Protein 6CNG (pdb70)

CATH classification: 3.40.50.10440 (+2 more: 2.20.28.50, 3.30.1180.10)

Secondary structure (DSSP, 8-state):
--EEEEEETTS--SS-SSPPTTEEEEEE--EEEETTEEEE-STT--HHHHHHHHHH-SSPPEEEPPPHHHHHHHHTT-SEEEEEES-TTT-THHHHHHHHHHHHHHH-SS-EEEEEE-S--THHHHHHHHHHHHHHHTT--HHHHHHHHHHHHHTEEEEEEES--HHHHHTTSS-HHHHHHSSSSSEEEEEEE-TTSSEEEEEEEESHHHHHHHHHHHHHHHTEEEEEEEEEESS-HHHHHHHHHHHHHHSTT-EEEEEE--HHHHHHH-TT-EEEEEEE-/--EEEEEETTS--SS-SSPPTTEEEEEE--EEEETTEEEE-STT--HHHHHHHHHH-SSPPEEEPPPHHHHHHHHTT-SEEEEEES-TTT-SHHHHHHHHHHHHHHHSTT-EEEEEE-SS-THHHHHHHHHHHHHHHTT--HHHHHHHHHHHHTTEEEEEEES--HHHHHTTSS-HHHHHHSSSTTEEEEEEE-TTSSEEEEEEEETTHHHHHHHHHHHHHTTEEEEEEEEEESS-HHHHHHHHHHHHHHSTT-EEEEEE--HHHHHHH-TT-EEEEEEE-

Foldseek 3Di:
DAEEEEEEQLEQDLAQPPFAPRYDYYYQWKWKDQPPDIATQHPPGPLVVVQVSQVVGPDAMEIAEDALVSVLVRPPPGAQYEYEYAACVQHVNLVSVVVNVVVVCVVPVSHHYHYHDLLHGYFQSSVLSNVLRVVVNVPDDSVRSVVVSVVQSVFKWKKKKALAQVNCPVHVQDDPVVRVVANPDQWIFIFIRDPNSGTDGDDIARHLVSVLVVVLVVCVVVAAAQEEKEKAAAQQVVSVVVSVVVCCVVRVNHHYHYGYRTSVCCSRRDHNMIMMMGGHD/DAEEEEEELLEQDLADPDFAPNYGYYYQWKWKAQPPDIATQHPPGPLVVVQVSCVVGPDFIEIAEDALVSVLVVCPPGQQYEYEYAAVVQHCNQVRVVVNVVVNCVVVVRRHYDYHRLLEGYWQVNVLSVVLRVCVNVVDDSVVSVVVSVVQSVFKWKKKKALAAVNCPVHVQDDVVVVVQASPPQWIFIFISDPNSHTGGDDTAHHLVSRLVVVLVVCVVVQAQQEEKEKAWAQQVVSVVVSVVVSCVVRVNHHYHYGYRTSVCCSRRDHNMIMMMGGRD

Sequence (562 aa):
MTWKIIADSGCDYRQLPTTPAINTTFVSVPLTIQVADQVFVDDASLDIDQMMETMYATAEASKSACPSPDDYLRAFEGAKNIFLVTITGTLSGSHNSSAQLAKNIYLEDHPDTKIHVIDSLSAGGEVDLLVEKLNDLIDQGLSFEEVVEAITAYQEKTKLLFVLAKVDNLVKNGRLSKLIGTVVGLLNIRMVGKASETGTLELLQKARGSKKSVQAAYDELVKAGYAGGRIVMAQRNNEKCCQQLSERIRETFPQADIKILPTSGLCSFYAEEGGLLMGYEIDMTWKIIADSGCDYRQLPTPAINTTFVSVPLTIQVADQVFVDDASLDIDQMMETMYATAEASKSACPSPDDYLRAFEGAKNIFLVTITGTLSGSHNSSAQLAKNIYLEDHPDTKIHVIDSLSAGGEVDLLVEKLNDLIDQGLSFEEVVEAITAYQEKTKLLFVLAKVDNLVKNGRLSKLIGTVVGLLNIRMVGKASETGTLELLQKARGSKKSVQAAYDELVKAGYAGGRIVMAQRNNEKCCQQLSERIRETFPQADIKILPTSGLCSFYAEEGGLLMGYEID

B-factor: mean 22.56, std 10.03, range [9.83, 79.53]

Structure (mmCIF, N/CA/C/O backbone):
data_6CNG
#
_entry.id   6CNG
#
_cell.length_a   52.775
_cell.length_b   103.414
_cell.length_c   67.469
_cell.angle_alpha   90.00
_cell.angle_beta   112.99
_cell.angle_gamma   90.00
#
_symmetry.space_group_name_H-M   'P 1 21 1'
#
loop_
_entity.id
_entity.type
_entity.pdbx_description
1 polymer 'Fatty Acid Kinase (Fak) B3 protein'
2 non-polymer 'LINOLEIC ACID'
3 non-polymer 'SODIUM ION'
4 non-polymer GLYCEROL
5 non-polymer 'ACETATE ION'
6 water water
#
loop_
_atom_site.group_PDB
_atom_site.id
_atom_site.type_symbol
_atom_site.label_atom_id
_atom_site.label_alt_id
_atom_site.label_comp_id
_atom_site.label_asym_id
_atom_site.label_entity_id
_atom_site.label_seq_id
_atom_site.pdbx_PDB_ins_code
_atom_site.Cartn_x
_atom_site.Cartn_y
_atom_site.Cartn_z
_atom_site.occupancy
_atom_site.B_iso_or_equiv
_atom_site.auth_seq_id
_atom_site.auth_comp_id
_atom_site.auth_asym_id
_atom_site.auth_atom_id
_atom_site.pdbx_PDB_model_num
ATOM 1 N N . MET A 1 21 ? 9.418 25.518 3.754 1.00 32.60 1 MET A N 1
ATOM 2 C CA . MET A 1 21 ? 10.207 24.453 4.450 1.00 29.61 1 MET A CA 1
ATOM 3 C C . MET A 1 21 ? 9.307 23.540 5.269 1.00 26.60 1 MET A C 1
ATOM 4 O O . MET A 1 21 ? 9.151 23.734 6.466 1.00 28.03 1 MET A O 1
ATOM 18 N N . THR A 1 22 ? 8.761 22.514 4.624 1.00 25.93 2 THR A N 1
ATOM 19 C CA . THR A 1 22 ? 7.733 21.675 5.213 1.00 17.63 2 THR A CA 1
ATOM 20 C C . THR A 1 22 ? 8.259 20.266 5.433 1.00 18.54 2 THR A C 1
ATOM 21 O O . THR A 1 22 ? 9.170 19.802 4.743 1.00 20.66 2 THR A O 1
ATOM 31 N N . TRP A 1 23 ? 7.695 19.627 6.447 1.00 16.96 3 TRP A N 1
ATOM 32 C CA . TRP A 1 23 ? 8.074 18.292 6.883 1.00 14.48 3 TRP A CA 1
ATOM 33 C C . TRP A 1 23 ? 6.833 17.431 7.092 1.00 13.87 3 TRP A C 1
ATOM 34 O O . TRP A 1 23 ? 5.812 17.896 7.602 1.00 12.90 3 TRP A O 1
ATOM 55 N N . LYS A 1 24 ? 6.930 16.171 6.693 1.00 13.67 4 LYS A N 1
ATOM 56 C CA . LYS A 1 24 ? 5.919 15.182 7.018 1.00 17.05 4 LYS A CA 1
ATOM 57 C C . LYS A 1 24 ? 6.586 13.968 7.656 1.00 15.51 4 LYS A C 1
ATOM 58 O O . LYS A 1 24 ? 7.623 13.492 7.185 1.00 12.76 4 LYS A O 1
ATOM 77 N N . ILE A 1 25 ? 5.996 13.494 8.743 1.00 13.53 5 ILE A N 1
ATOM 78 C CA . ILE A 1 25 ? 6.311 12.194 9.316 1.00 14.15 5 ILE A CA 1
ATOM 79 C C . ILE A 1 25 ? 5.141 11.280 8.993 1.00 14.82 5 ILE A C 1
ATOM 80 O O . ILE A 1 25 ? 4.009 11.536 9.419 1.00 12.58 5 ILE A O 1
ATOM 96 N N . ILE A 1 26 ? 5.421 10.227 8.236 1.00 14.73 6 ILE A N 1
ATOM 97 C CA . ILE A 1 26 ? 4.420 9.263 7.793 1.00 14.00 6 ILE A CA 1
ATOM 98 C C . ILE A 1 26 ? 4.717 7.935 8.465 1.00 11.56 6 ILE A C 1
ATOM 99 O O . ILE A 1 26 ? 5.873 7.552 8.611 1.00 14.50 6 ILE A O 1
ATOM 115 N N . ALA A 1 27 ? 3.677 7.258 8.910 1.00 13.54 7 ALA A N 1
ATOM 116 C CA . ALA A 1 27 ? 3.837 5.935 9.484 1.00 16.36 7 ALA A CA 1
ATOM 117 C C . ALA A 1 27 ? 2.646 5.088 9.080 1.00 13.62 7 ALA A C 1
ATOM 118 O O . ALA A 1 27 ? 1.569 5.608 8.834 1.00 17.12 7 ALA A O 1
ATOM 125 N N . ASP A 1 28 ? 2.842 3.785 8.999 1.00 14.46 8 ASP A N 1
ATOM 126 C CA . ASP A 1 28 ? 1.688 2.914 8.815 1.00 11.62 8 ASP A CA 1
ATOM 127 C C . ASP A 1 28 ? 1.010 2.628 10.168 1.00 12.68 8 ASP A C 1
ATOM 128 O O . ASP A 1 28 ? 1.494 3.022 11.230 1.00 16.18 8 ASP A O 1
ATOM 137 N N . SER A 1 29 ? -0.128 1.929 10.133 1.00 13.18 9 SER A N 1
ATOM 138 C CA . SER A 1 29 ? -0.919 1.721 11.349 1.00 16.94 9 SER A CA 1
ATOM 139 C C . SER A 1 29 ? -0.349 0.630 12.304 1.00 17.81 9 SER A C 1
ATOM 140 O O . SER A 1 29 ? -1.021 0.252 13.281 1.00 21.73 9 SER A O 1
ATOM 147 N N . GLY A 1 30 ? 0.886 0.175 12.077 1.00 16.15 10 GLY A N 1
ATOM 148 C CA . GLY A 1 30 ? 1.684 -0.442 13.113 1.00 18.61 10 GLY A CA 1
ATOM 149 C C . GLY A 1 30 ? 2.196 0.533 14.149 1.00 15.37 10 GLY A C 1
ATOM 150 O O . GLY A 1 30 ? 2.714 0.097 15.181 1.00 18.14 10 GLY A O 1
ATOM 154 N N . CYS A 1 31 ? 2.100 1.837 13.863 1.00 15.96 11 CYS A N 1
ATOM 155 C CA . CYS A 1 31 ? 2.264 2.921 14.826 1.00 15.82 11 CYS A CA 1
ATOM 156 C C . CYS A 1 31 ? 0.921 3.200 15.484 1.00 16.02 11 CYS A C 1
ATOM 157 O O . CYS A 1 31 ? -0.114 3.245 14.823 1.00 15.93 11 CYS A O 1
ATOM 164 N N . ASP A 1 32 ? 0.946 3.401 16.785 1.00 17.32 12 ASP A N 1
ATOM 165 C CA . ASP A 1 32 ? -0.288 3.545 17.528 1.00 15.05 12 ASP A CA 1
ATOM 166 C C . ASP A 1 32 ? -0.820 4.964 17.571 1.00 16.11 12 ASP A C 1
ATOM 167 O O . ASP A 1 32 ? -1.964 5.143 17.983 1.00 18.36 12 ASP A O 1
ATOM 176 N N . TYR A 1 33 ? -0.033 5.959 17.162 1.00 13.85 13 TYR A N 1
ATOM 177 C CA . TYR A 1 33 ? -0.484 7.343 17.136 1.00 14.25 13 TYR A CA 1
ATOM 178 C C . TYR A 1 33 ? -1.497 7.558 16.016 1.00 11.93 13 TYR A C 1
ATOM 179 O O . TYR A 1 33 ? -1.267 7.164 14.872 1.00 14.07 13 TYR A O 1
ATOM 196 N N . ARG A 1 34 ? -2.609 8.220 16.342 1.00 18.05 14 ARG A N 1
ATOM 197 C CA . ARG A 1 34 ? -3.431 8.854 15.316 1.00 19.76 14 ARG A CA 1
ATOM 198 C C . ARG A 1 34 ? -3.096 10.333 15.176 1.00 20.65 14 ARG A C 1
ATOM 199 O O . ARG A 1 34 ? -3.177 10.889 14.076 1.00 19.74 14 ARG A O 1
ATOM 220 N N . GLN A 1 35 ? -2.684 10.947 16.280 1.00 20.09 15 GLN A N 1
ATOM 221 C CA . GLN A 1 35 ? -2.180 12.302 16.315 1.00 16.88 15 GLN A CA 1
ATOM 222 C C . GLN A 1 35 ? -0.835 12.253 17.009 1.00 16.55 15 GLN A C 1
ATOM 223 O O . GLN A 1 35 ? -0.693 11.579 18.023 1.00 20.22 15 GLN A O 1
ATOM 237 N N . LEU A 1 36 ? 0.124 13.007 16.493 1.00 20.57 16 LEU A N 1
ATOM 238 C CA . LEU A 1 36 ? 1.456 13.060 17.076 1.00 20.29 16 LEU A CA 1
ATOM 239 C C . LEU A 1 36 ? 1.460 14.116 18.150 1.00 13.03 16 LEU A C 1
ATOM 240 O O . LEU A 1 36 ? 1.140 15.262 17.858 1.00 18.83 16 LEU A O 1
ATOM 256 N N . PRO A 1 37 ? 1.753 13.784 19.400 1.00 15.83 17 PRO A N 1
ATOM 257 C CA . PRO A 1 37 ? 1.794 14.823 20.417 1.00 19.45 17 PRO A CA 1
ATOM 258 C C . PRO A 1 37 ? 2.706 15.966 20.005 1.00 17.18 17 PRO A C 1
ATOM 259 O O . PRO A 1 37 ? 3.864 15.761 19.606 1.00 15.55 17 PRO A O 1
ATOM 270 N N A THR A 1 38 ? 2.146 17.186 20.075 0.49 16.88 18 THR A N 1
ATOM 271 N N B THR A 1 38 ? 2.146 17.183 20.067 0.51 16.85 18 THR A N 1
ATOM 272 C CA A THR A 1 38 ? 2.811 18.466 19.865 0.49 16.09 18 THR A CA 1
ATOM 273 C CA B THR A 1 38 ? 2.814 18.461 19.864 0.51 16.08 18 THR A CA 1
ATOM 274 C C A THR A 1 38 ? 3.718 18.451 18.642 0.49 14.08 18 THR A C 1
ATOM 275 C C B THR A 1 38 ? 3.719 18.455 18.640 0.51 14.07 18 THR A C 1
ATOM 276 O O A THR A 1 38 ? 4.947 18.454 18.781 0.49 17.22 18 THR A O 1
ATOM 277 O O B THR A 1 38 ? 4.948 18.474 18.777 0.51 17.15 18 THR A O 1
ATOM 296 N N . PRO A 1 39 ? 3.158 18.457 17.434 1.00 12.17 19 PRO A N 1
ATOM 297 C CA . PRO A 1 39 ? 4.000 18.411 16.242 1.00 12.14 19 PRO A CA 1
ATOM 298 C C . PRO A 1 39 ? 4.880 19.639 16.142 1.00 12.42 19 PRO A C 1
ATOM 299 O O . PRO A 1 39 ? 4.481 20.749 16.482 1.00 14.39 19 PRO A O 1
ATOM 310 N N . ALA A 1 40 ? 6.098 19.428 15.664 1.00 16.77 20 ALA A N 1
ATOM 311 C CA . ALA A 1 40 ? 7.009 20.531 15.428 1.00 16.57 20 ALA A CA 1
ATOM 312 C C . ALA A 1 40 ? 6.425 21.471 14.366 1.00 12.88 20 ALA A C 1
ATOM 313 O O . ALA A 1 40 ? 5.447 21.170 13.684 1.00 12.79 20 ALA A O 1
ATOM 320 N N . ILE A 1 41 ? 7.030 22.653 14.268 1.00 15.31 21 ILE A N 1
ATOM 321 C CA . ILE A 1 41 ? 6.533 23.657 13.355 1.00 13.79 21 ILE A CA 1
ATOM 322 C C . ILE A 1 41 ? 6.762 23.163 11.949 1.00 13.50 21 ILE A C 1
ATOM 323 O O . ILE A 1 41 ? 7.703 22.416 11.681 1.00 18.28 21 ILE A O 1
ATOM 339 N N . ASN A 1 42 ? 5.863 23.535 11.057 1.00 14.14 22 ASN A N 1
ATOM 340 C CA . ASN A 1 42 ? 5.935 23.127 9.658 1.00 18.97 22 ASN A CA 1
ATOM 341 C C . ASN A 1 42 ? 6.004 21.620 9.504 1.00 14.76 22 ASN A C 1
ATOM 342 O O . ASN A 1 42 ? 6.561 21.141 8.532 1.00 17.57 22 ASN A O 1
ATOM 353 N N . THR A 1 43 ? 5.456 20.872 10.457 1.00 12.76 23 THR A N 1
ATOM 354 C CA . THR A 1 43 ? 5.445 19.423 10.381 1.00 12.41 23 THR A CA 1
ATOM 355 C C . THR A 1 43 ? 4.041 18.874 10.568 1.00 13.78 23 THR A C 1
ATOM 356 O O . THR A 1 43 ? 3.299 19.296 11.461 1.00 14.79 23 THR A O 1
ATOM 366 N N . THR A 1 44 ? 3.710 17.905 9.734 1.00 14.84 24 THR A N 1
ATOM 367 C CA . THR A 1 44 ? 2.434 17.201 9.769 1.00 17.04 24 THR A CA 1
ATOM 368 C C . THR A 1 44 ? 2.662 15.701 9.854 1.00 13.25 24 THR A C 1
ATOM 369 O O . THR A 1 44 ? 3.566 15.163 9.222 1.00 15.03 24 THR A O 1
ATOM 379 N N . PHE A 1 45 ? 1.848 15.039 10.661 1.00 11.47 25 PHE A N 1
ATOM 380 C CA . PHE A 1 45 ? 1.876 13.592 10.828 1.00 11.20 25 PHE A CA 1
ATOM 381 C C . PHE A 1 45 ? 0.716 12.949 10.086 1.00 12.80 25 PHE A C 1
ATOM 382 O O . PHE A 1 45 ? -0.407 13.444 10.137 1.00 14.02 25 PHE A O 1
ATOM 399 N N . VAL A 1 46 ? 0.989 11.829 9.422 1.00 12.78 26 VAL A N 1
ATOM 400 C CA . VAL A 1 46 ? -0.031 11.092 8.695 1.00 14.48 26 VAL A CA 1
ATOM 401 C C . VAL A 1 46 ? 0.169 9.623 8.977 1.00 11.07 26 VAL A C 1
ATOM 402 O O . VAL A 1 46 ? 1.280 9.114 8.827 1.00 14.43 26 VAL A O 1
ATOM 415 N N . SER A 1 47 ? -0.891 8.937 9.364 1.00 13.92 27 SER A N 1
ATOM 416 C CA . SER A 1 47 ? -0.846 7.493 9.423 1.00 11.34 27 SER A CA 1
ATOM 417 C C . SER A 1 47 ? -1.535 6.886 8.218 1.00 13.76 27 SER A C 1
ATOM 418 O O . SER A 1 47 ? -2.622 7.318 7.809 1.00 14.56 27 SER A O 1
ATOM 425 N N . VAL A 1 48 ? -0.895 5.862 7.683 1.00 16.15 28 VAL A N 1
ATOM 426 C CA . VAL A 1 48 ? -1.380 5.153 6.500 1.00 15.13 28 VAL A CA 1
ATOM 427 C C . VAL A 1 48 ? -1.944 3.816 6.955 1.00 11.78 28 VAL A C 1
ATOM 428 O O . VAL A 1 48 ? -1.196 2.932 7.406 1.00 13.58 28 VAL A O 1
ATOM 441 N N . PRO A 1 49 ? -3.252 3.608 6.838 1.00 15.98 29 PRO A N 1
ATOM 442 C CA . PRO A 1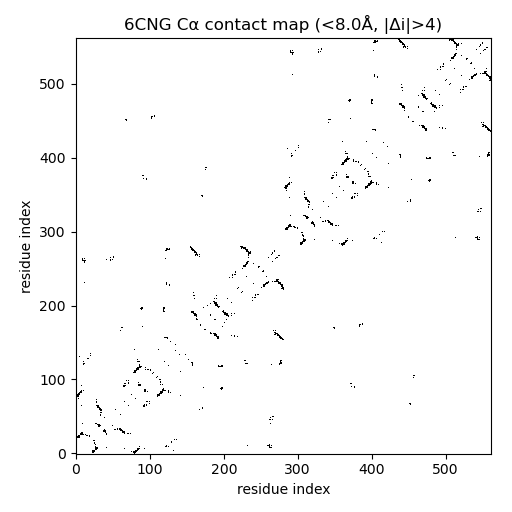 49 ? -3.863 2.423 7.432 1.00 17.65 29 PRO A CA 1
ATOM 443 C C . PRO A 1 49 ? -3.580 1.148 6.657 1.00 13.86 29 PRO A C 1
ATOM 444 O O . PRO A 1 49 ? -3.592 1.110 5.428 1.00 15.70 29 PRO A O 1
ATOM 455 N N . LEU A 1 50 ? -3.332 0.091 7.404 1.00 17.19 30 LEU A N 1
ATOM 456 C CA . LEU A 1 50 ? -3.506 -1.246 6.865 1.00 16.85 30 LEU A CA 1
ATOM 457 C C . LEU A 1 50 ? -4.969 -1.647 7.013 1.00 16.05 30 LEU A C 1
ATOM 458 O O . LEU A 1 50 ? -5.762 -0.965 7.657 1.00 15.49 30 LEU A O 1
ATOM 474 N N . THR A 1 51 ? -5.313 -2.786 6.434 1.00 16.28 31 THR A N 1
ATOM 475 C CA . THR A 1 51 ? -6.674 -3.277 6.493 1.00 16.66 31 THR A CA 1
ATOM 476 C C . THR A 1 51 ? -6.695 -4.643 7.143 1.00 12.79 31 THR A C 1
ATOM 477 O O . THR A 1 51 ? -5.706 -5.372 7.130 1.00 16.12 31 THR A O 1
ATOM 487 N N . ILE A 1 52 ? -7.849 -4.963 7.717 1.00 16.65 32 ILE A N 1
ATOM 488 C CA . ILE A 1 52 ? -8.133 -6.263 8.305 1.00 15.37 32 ILE A CA 1
ATOM 489 C C . ILE A 1 52 ? -9.455 -6.750 7.736 1.00 16.70 32 ILE A C 1
ATOM 490 O O . ILE A 1 52 ? -10.479 -6.090 7.900 1.00 22.06 32 ILE A O 1
ATOM 506 N N . GLN A 1 53 ? -9.432 -7.888 7.071 1.00 17.85 33 GLN A N 1
ATOM 507 C CA . GLN A 1 53 ? -10.624 -8.460 6.460 1.00 19.65 33 GLN A CA 1
ATOM 508 C C . GLN A 1 53 ? -11.194 -9.534 7.379 1.00 18.32 33 GLN A C 1
ATOM 509 O O . GLN A 1 53 ? -10.491 -10.484 7.728 1.00 19.22 33 GLN A O 1
ATOM 523 N N . VAL A 1 54 ? -12.462 -9.381 7.765 1.00 15.66 34 VAL A N 1
ATOM 524 C CA . VAL A 1 54 ? -13.193 -10.379 8.542 1.00 15.14 34 VAL A CA 1
ATOM 525 C C . VAL A 1 54 ? -14.391 -10.821 7.720 1.00 15.78 34 VAL A C 1
ATOM 526 O O . VAL A 1 54 ? -15.343 -10.057 7.555 1.00 19.58 34 VAL A O 1
ATOM 539 N N . ALA A 1 55 ? -14.363 -12.059 7.241 1.00 19.20 35 ALA A N 1
ATOM 540 C CA . ALA A 1 55 ? -15.344 -12.588 6.268 1.00 20.46 35 ALA A CA 1
ATOM 541 C C . ALA A 1 55 ? -15.380 -11.649 5.059 1.00 19.82 35 ALA A C 1
ATOM 542 O O . ALA A 1 55 ? -14.312 -11.317 4.534 1.00 21.30 35 ALA A O 1
ATOM 549 N N . ASP A 1 56 ? -16.554 -11.203 4.588 1.00 33.50 36 ASP A N 1
ATOM 550 C CA . ASP A 1 56 ? -16.636 -10.277 3.455 1.00 37.45 36 ASP A CA 1
ATOM 551 C C . ASP A 1 56 ? -16.748 -8.805 3.882 1.00 31.93 36 ASP A C 1
ATOM 552 O O . ASP A 1 56 ? -17.153 -7.967 3.075 1.00 34.47 36 ASP A O 1
ATOM 561 N N . GLN A 1 57 ? -16.345 -8.474 5.112 1.00 26.17 37 GLN A N 1
ATOM 562 C CA . GLN A 1 57 ? -16.284 -7.101 5.602 1.00 20.70 37 GLN A CA 1
ATOM 563 C C . GLN A 1 57 ? -14.830 -6.645 5.752 1.00 20.39 37 GLN A C 1
ATOM 564 O O . GLN A 1 57 ? -13.958 -7.403 6.180 1.00 18.57 37 GLN A O 1
ATOM 578 N N . VAL A 1 58 ? -14.569 -5.398 5.410 1.00 22.08 38 VAL A N 1
ATOM 579 C CA . VAL A 1 58 ? -13.227 -4.845 5.493 1.00 25.77 38 VAL A CA 1
ATOM 580 C C . VAL A 1 58 ? -13.207 -3.706 6.500 1.00 22.04 38 VAL A C 1
ATOM 581 O O . VAL A 1 58 ? -14.091 -2.843 6.505 1.00 24.16 38 VAL A O 1
ATOM 594 N N . PHE A 1 59 ? -12.197 -3.712 7.349 1.00 16.13 39 PHE A N 1
ATOM 595 C CA . PHE A 1 59 ? -11.997 -2.671 8.329 1.00 20.56 39 PHE A CA 1
ATOM 596 C C . PHE A 1 59 ? -10.711 -1.954 7.966 1.00 19.37 39 PHE A C 1
ATOM 597 O O . PHE A 1 59 ? -9.669 -2.587 7.747 1.00 20.42 39 PHE A O 1
ATOM 614 N N . VAL A 1 60 ? -10.795 -0.647 7.857 1.00 17.85 40 VAL A N 1
ATOM 615 C CA . VAL A 1 60 ? -9.631 0.166 7.563 1.00 19.19 40 VAL A CA 1
ATOM 616 C C . VAL A 1 60 ? -9.152 0.770 8.869 1.00 16.74 40 VAL A C 1
ATOM 617 O O . VAL A 1 60 ? -9.945 1.331 9.631 1.00 14.20 40 VAL A O 1
ATOM 630 N N . ASP A 1 61 ? -7.854 0.622 9.136 1.00 15.55 41 ASP A N 1
ATOM 631 C CA . ASP A 1 61 ? -7.276 0.976 10.430 1.00 16.98 41 ASP A CA 1
ATOM 632 C C . ASP A 1 61 ? -6.833 2.431 10.423 1.00 15.76 41 ASP A C 1
ATOM 633 O O . ASP A 1 61 ? -5.650 2.757 10.497 1.00 17.20 41 ASP A O 1
ATOM 642 N N . ASP A 1 62 ? -7.823 3.301 10.319 1.00 17.58 42 ASP A N 1
ATOM 643 C CA . ASP A 1 62 ? -7.663 4.726 10.525 1.00 14.04 42 ASP A CA 1
ATOM 644 C C . ASP A 1 62 ? -8.399 5.102 11.804 1.00 15.72 42 ASP A C 1
ATOM 645 O O . ASP A 1 62 ? -8.993 4.264 12.480 1.00 18.01 42 ASP A O 1
ATOM 654 N N . ALA A 1 63 ? -8.354 6.384 12.147 1.00 15.73 43 ALA A N 1
ATOM 655 C CA . ALA A 1 63 ? -8.909 6.809 13.428 1.00 21.10 43 ALA A CA 1
ATOM 656 C C . ALA A 1 63 ? -10.432 6.714 13.489 1.00 18.42 43 ALA A C 1
ATOM 657 O O . ALA A 1 63 ? -10.988 6.776 14.592 1.00 25.43 43 ALA A O 1
ATOM 664 N N . SER A 1 64 ? -11.103 6.583 12.339 1.00 16.29 44 SER A N 1
ATOM 665 C CA . SER A 1 64 ? -12.528 6.280 12.286 1.00 24.16 44 SER A CA 1
ATOM 666 C C . SER A 1 64 ? -12.866 4.890 12.829 1.00 22.29 44 SER A C 1
ATOM 667 O O . SER A 1 64 ? -14.020 4.649 13.207 1.00 23.53 44 SER A O 1
ATOM 674 N N . LEU A 1 65 ? -11.893 3.981 12.893 1.00 17.23 45 LEU A N 1
ATOM 675 C CA . LEU A 1 65 ? -12.195 2.588 13.166 1.00 14.77 45 LEU A CA 1
ATOM 676 C C . LEU A 1 65 ? -12.649 2.394 14.604 1.00 16.39 45 LEU A C 1
ATOM 677 O O . LEU A 1 65 ? -11.970 2.808 15.553 1.00 18.87 45 LEU A O 1
ATOM 693 N N . ASP A 1 66 ? -13.801 1.740 14.763 1.00 17.04 46 ASP A N 1
ATOM 694 C CA . ASP A 1 66 ? -14.212 1.216 16.058 1.00 15.85 46 ASP A CA 1
ATOM 695 C C . ASP A 1 66 ? -13.408 -0.052 16.266 1.00 20.63 46 ASP A C 1
ATOM 696 O O . ASP A 1 66 ? -13.742 -1.109 15.723 1.00 17.19 46 ASP A O 1
ATOM 705 N N . ILE A 1 67 ? -12.317 0.056 17.027 1.00 20.76 47 ILE A N 1
ATOM 706 C CA . ILE A 1 67 ? -11.460 -1.104 17.221 1.00 20.20 47 ILE A CA 1
ATOM 707 C C . ILE A 1 67 ? -12.211 -2.188 17.972 1.00 16.84 47 ILE A C 1
ATOM 708 O O . ILE A 1 67 ? -12.068 -3.374 17.675 1.00 17.32 47 ILE A O 1
ATOM 724 N N . ASP A 1 68 ? -13.015 -1.805 18.958 1.00 16.16 48 ASP A N 1
ATOM 725 C CA . ASP A 1 68 ? -13.707 -2.802 19.762 1.00 18.69 48 ASP A CA 1
ATOM 726 C C . ASP A 1 68 ? -14.704 -3.615 18.938 1.00 17.08 48 ASP A C 1
ATOM 727 O O . ASP A 1 68 ? -14.852 -4.819 19.151 1.00 16.25 48 ASP A O 1
ATOM 736 N N . GLN A 1 69 ? -15.358 -2.989 17.967 1.00 15.96 49 GLN A N 1
ATOM 737 C CA . GLN A 1 69 ? -16.315 -3.705 17.138 1.00 16.30 49 GLN A CA 1
ATOM 738 C C . GLN A 1 69 ? -15.599 -4.618 16.155 1.00 15.91 49 GLN A C 1
ATOM 739 O O . GLN A 1 69 ? -16.067 -5.715 15.857 1.00 15.63 49 GLN A O 1
ATOM 753 N N . MET A 1 70 ? -14.456 -4.188 15.649 1.00 16.50 50 MET A N 1
ATOM 754 C CA . MET A 1 70 ? -13.678 -5.045 14.771 1.00 14.91 50 MET A CA 1
ATOM 755 C C . MET A 1 70 ? -13.233 -6.305 15.489 1.00 14.39 50 MET A C 1
ATOM 756 O O . MET A 1 70 ? -13.377 -7.422 14.978 1.00 14.41 50 MET A O 1
ATOM 770 N N . MET A 1 71 ? -12.683 -6.144 16.683 1.00 14.49 51 MET A N 1
ATOM 771 C CA . MET A 1 71 ? -12.207 -7.296 17.423 1.00 14.26 51 MET A CA 1
ATOM 772 C C . MET A 1 71 ? -13.349 -8.253 17.744 1.00 13.99 51 MET A C 1
ATOM 773 O O . MET A 1 71 ? -13.210 -9.472 17.597 1.00 15.23 51 MET A O 1
ATOM 787 N N . GLU A 1 72 ? -14.488 -7.714 18.210 1.00 14.78 52 GLU A N 1
ATOM 788 C CA . GLU A 1 72 ? -15.648 -8.549 18.519 1.00 14.92 52 GLU A CA 1
ATOM 789 C C . GLU A 1 72 ? -16.044 -9.378 17.314 1.00 13.19 52 GLU A C 1
ATOM 790 O O . GLU A 1 72 ? -16.318 -10.577 17.428 1.00 15.61 52 GLU A O 1
ATOM 802 N N . THR A 1 73 ? -16.053 -8.753 16.147 1.00 13.46 53 THR A N 1
ATOM 803 C CA . THR A 1 73 ? -16.408 -9.442 14.919 1.00 16.74 53 THR A CA 1
ATOM 804 C C . THR A 1 73 ? -15.385 -10.497 14.581 1.00 17.60 53 THR A C 1
ATOM 805 O O . THR A 1 73 ? -15.747 -11.616 14.206 1.00 16.10 53 THR A O 1
ATOM 815 N N . MET A 1 74 ? -14.108 -10.173 14.752 1.00 18.73 54 MET A N 1
ATOM 816 C CA . MET A 1 74 ? -13.063 -11.123 14.442 1.00 14.13 54 MET A CA 1
ATOM 817 C C . MET A 1 74 ? -13.186 -12.345 15.321 1.00 11.72 54 MET A C 1
ATOM 818 O O . MET A 1 74 ? -13.108 -13.476 14.852 1.00 16.05 54 MET A O 1
ATOM 832 N N . TYR A 1 75 ? -13.390 -12.144 16.603 1.00 14.68 55 TYR A N 1
ATOM 833 C CA . TYR A 1 75 ? -13.418 -13.284 17.476 1.00 12.41 55 TYR A CA 1
ATOM 834 C C . TYR A 1 75 ? -14.682 -14.082 17.290 1.00 13.88 55 TYR A C 1
ATOM 835 O O . TYR A 1 75 ? -14.707 -15.267 17.615 1.00 18.92 55 TYR A O 1
ATOM 852 N N . ALA A 1 76 ? -15.736 -13.460 16.790 1.00 17.70 56 ALA A N 1
ATOM 853 C CA . ALA A 1 76 ? -17.000 -14.135 16.534 1.00 15.15 56 ALA A CA 1
ATOM 854 C C . ALA A 1 76 ? -16.983 -14.971 15.272 1.00 14.74 56 ALA A C 1
ATOM 855 O O . ALA A 1 76 ? -17.896 -15.767 15.055 1.00 18.22 56 ALA A O 1
ATOM 862 N N . THR A 1 77 ? -15.990 -14.795 14.435 1.00 15.82 57 THR A N 1
ATOM 863 C CA . THR A 1 77 ? -15.991 -15.389 13.119 1.00 16.19 57 THR A CA 1
ATOM 864 C C . THR A 1 77 ? -15.056 -16.566 13.169 1.00 16.06 57 THR A C 1
ATOM 865 O O . THR A 1 77 ? -13.877 -16.406 13.471 1.00 20.07 57 THR A O 1
ATOM 875 N N . ALA A 1 78 ? -15.596 -17.742 12.896 1.00 21.16 58 ALA A N 1
ATOM 876 C CA . ALA A 1 78 ? -14.790 -18.942 12.933 1.00 21.41 58 ALA A CA 1
ATOM 877 C C . ALA A 1 78 ? -13.761 -18.929 11.823 1.00 17.56 58 ALA A C 1
ATOM 878 O O . ALA A 1 78 ? -12.636 -19.377 12.020 1.00 20.50 58 ALA A O 1
ATOM 885 N N . GLU A 1 79 ? -14.124 -18.409 10.657 1.00 20.23 59 GLU A N 1
ATOM 886 C CA . GLU A 1 79 ? -13.150 -18.219 9.595 1.00 23.31 59 GLU A CA 1
ATOM 887 C C . GLU A 1 79 ? -12.054 -17.245 10.031 1.00 19.46 59 GLU A C 1
ATOM 888 O O . GLU A 1 79 ? -12.316 -16.233 10.680 1.00 23.46 59 GLU A O 1
ATOM 900 N N . ALA A 1 80 ? -10.818 -17.574 9.676 1.00 19.18 60 ALA A N 1
ATOM 901 C CA . ALA A 1 80 ? -9.681 -16.748 10.046 1.00 23.86 60 ALA A CA 1
ATOM 902 C C . ALA A 1 80 ? -9.794 -15.383 9.384 1.00 23.93 60 ALA A C 1
ATOM 903 O O . ALA A 1 80 ? -10.265 -15.252 8.252 1.00 25.40 60 ALA A O 1
ATOM 910 N N . SER A 1 81 ? -9.335 -14.364 10.095 1.00 19.71 61 SER A N 1
ATOM 911 C CA . SER A 1 81 ? -9.227 -13.010 9.569 1.00 17.82 61 SER A CA 1
ATOM 912 C C . SER A 1 81 ? -7.803 -12.779 9.058 1.00 14.90 61 SER A C 1
ATOM 913 O O . SER A 1 81 ? -6.864 -13.462 9.461 1.00 18.81 61 SER A O 1
ATOM 920 N N . LYS A 1 82 ? -7.651 -11.781 8.180 1.00 16.74 62 LYS A N 1
ATOM 921 C CA . LYS A 1 82 ? -6.422 -11.525 7.433 1.00 14.12 62 LYS A CA 1
ATOM 922 C C . LYS A 1 82 ? -6.094 -10.040 7.400 1.00 12.57 62 LYS A C 1
ATOM 923 O O . LYS A 1 82 ? -6.989 -9.220 7.300 1.00 21.01 62 LYS A O 1
ATOM 942 N N . SER A 1 83 ? -4.818 -9.686 7.450 1.00 15.98 63 SER A N 1
ATOM 943 C CA . SER A 1 83 ? -4.398 -8.300 7.256 1.00 15.59 63 SER A CA 1
ATOM 944 C C . SER A 1 83 ? -3.814 -8.068 5.857 1.00 13.57 63 SER A C 1
ATOM 945 O O . SER A 1 83 ? -3.394 -9.001 5.171 1.00 16.52 63 SER A O 1
ATOM 952 N N . ALA A 1 84 ? -3.810 -6.799 5.440 1.00 14.63 64 ALA A N 1
ATOM 953 C CA . ALA A 1 84 ? -3.173 -6.401 4.193 1.00 17.86 64 ALA A CA 1
ATOM 954 C C . ALA A 1 84 ? -2.464 -5.073 4.377 1.00 10.75 64 ALA A C 1
ATOM 955 O O . ALA A 1 84 ? -2.893 -4.232 5.160 1.00 17.17 64 ALA A O 1
ATOM 962 N N . CYS A 1 85 ? -1.406 -4.890 3.621 1.00 14.39 65 CYS A N 1
ATOM 963 C CA . CYS A 1 85 ? -0.542 -3.726 3.759 1.00 15.60 65 CYS A CA 1
ATOM 964 C C . CYS A 1 85 ? -1.005 -2.611 2.835 1.00 17.57 65 CYS A C 1
ATOM 965 O O . CYS A 1 85 ? -1.817 -2.820 1.938 1.00 19.93 65 CYS A O 1
ATOM 972 N N . PRO A 1 86 ? -0.480 -1.397 3.015 1.00 17.24 66 PRO A N 1
ATOM 973 C CA . PRO A 1 86 ? -0.878 -0.298 2.146 1.00 17.80 66 PRO A CA 1
ATOM 974 C C . PRO A 1 86 ? -0.326 -0.434 0.745 1.00 15.61 66 PRO A C 1
ATOM 975 O O . PRO A 1 86 ? 0.760 -0.967 0.509 1.00 15.99 66 PRO A O 1
ATOM 986 N N . SER A 1 87 ? -1.111 0.069 -0.185 1.00 17.40 67 SER A N 1
ATOM 987 C CA . SER A 1 87 ? -0.686 0.160 -1.552 1.00 15.50 67 SER A CA 1
ATOM 988 C C . SER A 1 87 ? 0.391 1.226 -1.675 1.00 14.76 67 SER A C 1
ATOM 989 O O . SER A 1 87 ? 0.435 2.178 -0.900 1.00 15.91 67 SER A O 1
ATOM 996 N N . PRO A 1 88 ? 1.261 1.091 -2.645 1.00 14.74 68 PRO A N 1
ATOM 997 C CA . PRO A 1 88 ? 2.179 2.182 -2.948 1.00 12.69 68 PRO A CA 1
ATOM 998 C C . PRO A 1 88 ? 1.456 3.485 -3.183 1.00 14.21 68 PRO A C 1
ATOM 999 O O . PRO A 1 88 ? 1.942 4.539 -2.767 1.00 15.02 68 PRO A O 1
ATOM 1010 N N . ASP A 1 89 ? 0.293 3.421 -3.841 1.00 17.39 69 ASP A N 1
ATOM 1011 C CA . ASP A 1 89 ? -0.513 4.602 -4.100 1.00 12.91 69 ASP A CA 1
ATOM 1012 C C . ASP A 1 89 ? -0.963 5.258 -2.809 1.00 11.95 69 ASP A C 1
ATOM 1013 O O . ASP A 1 89 ? -1.039 6.482 -2.726 1.00 15.23 69 ASP A O 1
ATOM 1022 N N . ASP A 1 90 ? -1.286 4.466 -1.799 1.00 14.90 70 ASP A N 1
ATOM 1023 C CA . ASP A 1 90 ? -1.631 5.025 -0.501 1.00 13.71 70 ASP A CA 1
ATOM 1024 C C . ASP A 1 90 ? -0.482 5.860 0.052 1.00 17.62 70 ASP A C 1
ATOM 1025 O O . ASP A 1 90 ? -0.702 6.908 0.668 1.00 15.51 70 ASP A O 1
ATOM 1034 N N . TYR A 1 91 ? 0.754 5.414 -0.170 1.00 14.96 71 TYR A N 1
ATOM 1035 C CA . TYR A 1 91 ? 1.913 6.179 0.264 1.00 14.51 71 TYR A CA 1
ATOM 1036 C C . TYR A 1 91 ? 2.075 7.434 -0.587 1.00 15.74 71 TYR A C 1
ATOM 1037 O O . TYR A 1 91 ? 2.334 8.518 -0.061 1.00 17.39 71 TYR A O 1
ATOM 1054 N N . LEU A 1 92 ? 1.873 7.324 -1.898 1.00 12.93 72 LEU A N 1
ATOM 1055 C CA . LEU A 1 92 ? 2.015 8.489 -2.770 1.00 15.68 72 LEU A CA 1
ATOM 1056 C C . LEU A 1 92 ? 1.081 9.619 -2.366 1.00 12.86 72 LEU A C 1
ATOM 1057 O O . LEU A 1 92 ? 1.481 10.788 -2.371 1.00 15.11 72 LEU A O 1
ATOM 1073 N N . ARG A 1 93 ? -0.173 9.294 -2.054 1.00 14.91 73 ARG A N 1
ATOM 1074 C CA . ARG A 1 93 ? -1.114 10.300 -1.585 1.00 15.58 73 ARG A CA 1
ATOM 1075 C C . ARG A 1 93 ? -0.577 11.028 -0.372 1.00 12.90 73 ARG A C 1
ATOM 1076 O O . ARG A 1 93 ? -0.737 12.246 -0.239 1.00 19.59 73 ARG A O 1
ATOM 1097 N N . ALA A 1 94 ? -0.016 10.284 0.559 1.00 14.51 74 ALA A N 1
ATOM 1098 C CA . ALA A 1 94 ? 0.433 10.845 1.820 1.00 17.45 74 ALA A CA 1
ATOM 1099 C C . ALA A 1 94 ? 1.616 11.786 1.653 1.00 17.65 74 ALA A C 1
ATOM 1100 O O . ALA A 1 94 ? 1.838 12.642 2.508 1.00 21.10 74 ALA A O 1
ATOM 1107 N N . PHE A 1 95 ? 2.364 11.659 0.572 1.00 16.32 75 PHE A N 1
ATOM 1108 C CA . PHE A 1 95 ? 3.522 12.497 0.374 1.00 15.88 75 PHE A CA 1
ATOM 1109 C C . PHE A 1 95 ? 3.168 13.943 0.045 1.00 17.62 75 PHE A C 1
ATOM 1110 O O . PHE A 1 95 ? 4.004 14.824 0.248 1.00 17.33 75 PHE A O 1
ATOM 1127 N N . GLU A 1 96 ? 1.963 14.212 -0.444 1.00 18.99 76 GLU A N 1
ATOM 1128 C CA . GLU A 1 96 ? 1.677 15.504 -1.053 1.00 21.47 76 GLU A CA 1
ATOM 1129 C C . GLU A 1 96 ? 1.789 16.664 -0.067 1.00 18.82 76 GLU A C 1
ATOM 1130 O O . GLU A 1 96 ? 1.393 16.563 1.092 1.00 22.46 76 GLU A O 1
ATOM 1142 N N . GLY A 1 97 ? 2.330 17.784 -0.545 1.00 25.22 77 GLY A N 1
ATOM 1143 C CA . GLY A 1 97 ? 2.417 18.991 0.261 1.00 24.13 77 GLY A CA 1
ATOM 1144 C C . GLY A 1 97 ? 3.583 19.068 1.225 1.00 22.75 77 GLY A C 1
ATOM 1145 O O . GLY A 1 97 ? 3.538 19.867 2.164 1.00 24.63 77 GLY A O 1
ATOM 1149 N N . ALA A 1 98 ? 4.619 18.255 1.037 1.00 19.35 78 ALA A N 1
ATOM 1150 C CA . ALA A 1 98 ? 5.766 18.267 1.930 1.00 20.83 78 ALA A CA 1
ATOM 1151 C C . ALA A 1 98 ? 7.043 18.136 1.121 1.00 19.30 78 ALA A C 1
ATOM 1152 O O . ALA A 1 98 ? 7.077 17.423 0.116 1.00 21.61 78 ALA A O 1
ATOM 1159 N N . LYS A 1 99 ? 8.088 18.830 1.562 1.00 18.54 79 LYS A N 1
ATOM 1160 C CA . LYS A 1 99 ? 9.378 18.765 0.886 1.00 19.97 79 LYS A CA 1
ATOM 1161 C C . LYS A 1 99 ? 10.367 17.818 1.567 1.00 17.44 79 LYS A C 1
ATOM 1162 O O . LYS A 1 99 ? 11.275 17.296 0.912 1.00 19.13 79 LYS A O 1
ATOM 1181 N N . ASN A 1 100 ? 10.205 17.598 2.864 1.00 15.48 80 ASN A N 1
ATOM 1182 C CA . ASN A 1 100 ? 11.070 16.746 3.665 1.00 16.07 80 ASN A CA 1
ATOM 1183 C C . ASN A 1 100 ? 10.186 15.669 4.289 1.00 16.06 80 ASN A C 1
ATOM 1184 O O . ASN A 1 100 ? 9.344 15.981 5.134 1.00 16.37 80 ASN A O 1
ATOM 1195 N N . ILE A 1 101 ? 10.387 14.400 3.907 1.00 16.07 81 ILE A N 1
ATOM 1196 C CA . ILE A 1 101 ? 9.490 13.309 4.287 1.00 16.82 81 ILE A CA 1
ATOM 1197 C C . ILE A 1 101 ? 10.263 12.152 4.900 1.00 12.87 81 ILE A C 1
ATOM 1198 O O . ILE A 1 101 ? 11.202 11.636 4.297 1.00 12.29 81 ILE A O 1
ATOM 1214 N N . PHE A 1 102 ? 9.829 11.725 6.084 1.00 14.62 82 PHE A N 1
ATOM 1215 C CA . PHE A 1 102 ? 10.266 10.493 6.720 1.00 14.28 82 PHE A CA 1
ATOM 1216 C C . PHE A 1 102 ? 9.094 9.541 6.802 1.00 15.18 82 PHE A C 1
ATOM 1217 O O . PHE A 1 102 ? 7.973 9.935 7.121 1.00 15.05 82 PHE A O 1
ATOM 1234 N N . LEU A 1 103 ? 9.377 8.283 6.550 1.00 15.44 83 LEU A N 1
ATOM 1235 C CA . LEU A 1 103 ? 8.351 7.269 6.485 1.00 15.92 83 LEU A CA 1
ATOM 1236 C C . LEU A 1 103 ? 8.856 6.097 7.297 1.00 14.20 83 LEU A C 1
ATOM 1237 O O . LEU A 1 103 ? 9.862 5.489 6.950 1.00 20.40 83 LEU A O 1
ATOM 1253 N N . VAL A 1 104 ? 8.166 5.791 8.382 1.00 14.02 84 VAL A N 1
ATOM 1254 C CA . VAL A 1 104 ? 8.491 4.657 9.225 1.00 12.06 84 VAL A CA 1
ATOM 1255 C C . VAL A 1 104 ? 7.430 3.605 8.988 1.00 10.88 84 VAL A C 1
ATOM 1256 O O . VAL A 1 104 ? 6.240 3.864 9.175 1.00 16.29 84 VAL A O 1
ATOM 1269 N N . THR A 1 105 ? 7.859 2.417 8.613 1.00 13.13 85 THR A N 1
ATOM 1270 C CA . THR A 1 105 ? 6.978 1.285 8.476 1.00 10.85 85 THR A CA 1
ATOM 1271 C C . THR A 1 105 ? 7.197 0.269 9.584 1.00 11.40 85 THR A C 1
ATOM 1272 O O . THR A 1 105 ? 8.245 0.184 10.217 1.00 10.70 85 THR A O 1
ATOM 1282 N N . ILE A 1 106 ? 6.155 -0.502 9.809 1.00 13.26 86 ILE A N 1
ATOM 1283 C CA . ILE A 1 106 ? 6.274 -1.717 10.561 1.00 12.80 86 ILE A CA 1
ATOM 1284 C C . ILE A 1 106 ? 7.281 -2.639 9.870 1.00 13.85 86 ILE A C 1
ATOM 1285 O O . ILE A 1 106 ? 7.604 -2.490 8.678 1.00 11.30 86 ILE A O 1
ATOM 1301 N N . THR A 1 107 ? 7.809 -3.587 10.649 1.00 13.73 87 THR A N 1
ATOM 1302 C CA . THR A 1 107 ? 8.811 -4.524 10.165 1.00 15.02 87 THR A CA 1
ATOM 1303 C C . THR A 1 107 ? 8.543 -4.976 8.736 1.00 12.91 87 THR A C 1
ATOM 1304 O O . THR A 1 107 ? 7.492 -5.538 8.433 1.00 12.50 87 THR A O 1
ATOM 1315 N N . GLY A 1 108 ? 9.507 -4.745 7.872 1.00 14.38 88 GLY A N 1
ATOM 1316 C CA . GLY A 1 108 ? 9.386 -5.186 6.506 1.00 14.86 88 GLY A CA 1
ATOM 1317 C C . GLY A 1 108 ? 9.601 -6.658 6.309 1.00 15.67 88 GLY A C 1
ATOM 1318 O O . GLY A 1 108 ? 9.572 -7.131 5.178 1.00 16.69 88 GLY A O 1
ATOM 1322 N N . THR A 1 109 ? 9.857 -7.397 7.378 1.00 13.56 89 THR A N 1
ATOM 1323 C CA . THR A 1 109 ? 9.981 -8.839 7.257 1.00 12.52 89 THR A CA 1
ATOM 1324 C C . THR A 1 109 ? 8.642 -9.538 7.379 1.00 15.19 89 THR A C 1
ATOM 1325 O O . THR A 1 109 ? 8.424 -10.554 6.721 1.00 15.01 89 THR A O 1
ATOM 1335 N N . LEU A 1 110 ? 7.743 -9.009 8.200 1.00 14.15 90 LEU A N 1
ATOM 1336 C CA . LEU A 1 110 ? 6.440 -9.611 8.403 1.00 13.23 90 LEU A CA 1
ATOM 1337 C C . LEU A 1 110 ? 5.330 -8.938 7.609 1.00 11.76 90 LEU A C 1
ATOM 1338 O O . LEU A 1 110 ? 4.215 -9.455 7.592 1.00 15.24 90 LEU A O 1
ATOM 1354 N N . SER A 1 111 ? 5.601 -7.810 6.964 1.00 12.37 91 SER A N 1
ATOM 1355 C CA . SER A 1 111 ? 4.598 -7.099 6.199 1.00 14.03 91 SER A CA 1
ATOM 1356 C C . SER A 1 111 ? 5.266 -6.442 5.005 1.00 14.82 91 SER A C 1
ATOM 1357 O O . SER A 1 111 ? 6.425 -6.035 5.066 1.00 12.50 91 SER A O 1
ATOM 1364 N N . GLY A 1 112 ? 4.506 -6.346 3.919 1.00 14.95 92 GLY A N 1
ATOM 1365 C CA . GLY A 1 112 ? 4.958 -5.676 2.727 1.00 17.00 92 GLY A CA 1
ATOM 1366 C C . GLY A 1 112 ? 4.813 -4.175 2.754 1.00 14.40 92 GLY A C 1
ATOM 1367 O O . GLY A 1 112 ? 4.987 -3.508 1.733 1.00 14.50 92 GLY A O 1
ATOM 1371 N N . SER A 1 113 ? 4.497 -3.619 3.913 1.00 15.30 93 SER A N 1
ATOM 1372 C CA . SER A 1 113 ? 4.360 -2.176 4.023 1.00 14.35 93 SER A CA 1
ATOM 1373 C C . SER A 1 113 ? 5.633 -1.479 3.565 1.00 13.92 93 SER A C 1
ATOM 1374 O O . SER A 1 113 ? 5.592 -0.521 2.789 1.00 13.64 93 SER A O 1
ATOM 1381 N N . HIS A 1 114 ? 6.771 -1.949 4.043 1.00 12.87 94 HIS A N 1
ATOM 1382 C CA . HIS A 1 114 ? 8.021 -1.314 3.690 1.00 13.10 94 HIS A CA 1
ATOM 1383 C C . HIS A 1 114 ? 8.314 -1.448 2.208 1.00 13.05 94 HIS A C 1
ATOM 1384 O O . HIS A 1 114 ? 8.832 -0.519 1.599 1.00 13.70 94 HIS A O 1
ATOM 1398 N N . ASN A 1 115 ? 8.004 -2.596 1.614 1.00 14.92 95 ASN A N 1
ATOM 1399 C CA . ASN A 1 115 ? 8.225 -2.774 0.181 1.00 15.49 95 ASN A CA 1
ATOM 1400 C C . ASN A 1 115 ? 7.419 -1.763 -0.620 1.00 15.13 95 ASN A C 1
ATOM 1401 O O . ASN A 1 115 ? 7.932 -1.164 -1.563 1.00 16.48 95 ASN A O 1
ATOM 1412 N N A SER A 1 116 ? 6.158 -1.553 -0.237 0.39 14.72 96 SER A N 1
ATOM 1413 N N B SER A 1 116 ? 6.149 -1.552 -0.259 0.61 14.73 96 SER A N 1
ATOM 1414 C CA A SER A 1 116 ? 5.317 -0.559 -0.893 0.39 14.41 96 SER A CA 1
ATOM 1415 C CA B SER A 1 116 ? 5.346 -0.536 -0.932 0.61 14.57 96 SER A CA 1
ATOM 1416 C C A SER A 1 116 ? 5.859 0.848 -0.682 0.39 13.52 96 SER A C 1
ATOM 1417 C C B SER A 1 116 ? 5.917 0.851 -0.708 0.61 13.25 96 SER A C 1
ATOM 1418 O O A SER A 1 116 ? 5.778 1.693 -1.581 0.39 14.20 96 SER A O 1
ATOM 1419 O O B SER A 1 116 ? 5.879 1.696 -1.607 0.61 14.69 96 SER A O 1
ATOM 1432 N N . ALA A 1 117 ? 6.413 1.119 0.505 1.00 13.77 97 ALA A N 1
ATOM 1433 C CA . ALA A 1 117 ? 6.977 2.424 0.795 1.00 9.83 97 ALA A CA 1
ATOM 1434 C C . ALA A 1 117 ? 8.227 2.659 -0.016 1.00 10.28 97 ALA A C 1
ATOM 1435 O O . ALA A 1 117 ? 8.478 3.774 -0.457 1.00 15.23 97 ALA A O 1
ATOM 1443 N N . GLN A 1 118 ? 9.034 1.634 -0.199 1.00 11.18 98 GLN A N 1
ATOM 1444 C CA . GLN A 1 118 ? 10.245 1.797 -0.981 1.00 11.79 98 GLN A CA 1
ATOM 1445 C C . GLN A 1 118 ? 9.904 2.160 -2.405 1.00 12.21 98 GLN A C 1
ATOM 1446 O O . GLN A 1 118 ? 10.564 3.008 -3.018 1.00 15.48 98 GLN A O 1
ATOM 1460 N N . LEU A 1 119 ? 8.876 1.528 -2.945 1.00 13.09 99 LEU A N 1
ATOM 1461 C CA . LEU A 1 119 ? 8.481 1.806 -4.316 1.00 14.82 99 LEU A CA 1
ATOM 1462 C C . LEU A 1 119 ? 7.874 3.195 -4.434 1.00 11.94 99 LEU A C 1
ATOM 1463 O O . LEU A 1 119 ? 8.199 3.940 -5.350 1.00 12.41 99 LEU A O 1
ATOM 1479 N N . ALA A 1 120 ? 6.985 3.553 -3.517 1.00 10.44 100 ALA A N 1
ATOM 1480 C CA . ALA A 1 120 ? 6.392 4.878 -3.519 1.00 10.20 100 ALA A CA 1
ATOM 1481 C C . ALA A 1 120 ? 7.453 5.962 -3.533 1.00 13.14 100 ALA A C 1
ATOM 1482 O O . ALA A 1 120 ? 7.323 6.961 -4.250 1.00 14.90 100 ALA A O 1
ATOM 1489 N N . LYS A 1 121 ? 8.512 5.791 -2.737 1.00 13.56 101 LYS A N 1
ATOM 1490 C CA . LYS A 1 121 ? 9.565 6.796 -2.705 1.00 11.75 101 LYS A CA 1
ATOM 1491 C C . LYS A 1 121 ? 10.167 6.967 -4.080 1.00 10.64 101 LYS A C 1
ATOM 1492 O O . LYS A 1 121 ? 10.338 8.086 -4.562 1.00 14.04 101 LYS A O 1
ATOM 1511 N N . ASN A 1 122 ? 10.555 5.862 -4.691 1.00 13.22 102 ASN A N 1
ATOM 1512 C CA . ASN A 1 122 ? 11.195 5.926 -5.994 1.00 15.18 102 ASN A CA 1
ATOM 1513 C C . ASN A 1 122 ? 10.258 6.472 -7.059 1.00 15.42 102 ASN A C 1
ATOM 1514 O O . ASN A 1 122 ? 10.710 7.153 -7.975 1.00 17.72 102 ASN A O 1
ATOM 1525 N N . ILE A 1 123 ? 8.956 6.205 -6.946 1.00 16.21 103 ILE A N 1
ATOM 1526 C CA . ILE A 1 123 ? 7.991 6.699 -7.916 1.00 13.87 103 ILE A CA 1
ATOM 1527 C C . ILE A 1 123 ? 7.784 8.184 -7.735 1.00 12.23 103 ILE A C 1
ATOM 1528 O O . ILE A 1 123 ? 7.730 8.940 -8.705 1.00 17.01 103 ILE A O 1
ATOM 1544 N N . TYR A 1 124 ? 7.649 8.632 -6.499 1.00 14.89 104 TYR A N 1
ATOM 1545 C CA . TYR A 1 124 ? 7.385 10.043 -6.281 1.00 16.20 104 TYR A CA 1
ATOM 1546 C C . TYR A 1 124 ? 8.531 10.901 -6.787 1.00 16.59 104 TYR A C 1
ATOM 1547 O O . TYR A 1 124 ? 8.304 11.932 -7.424 1.00 18.98 104 TYR A O 1
ATOM 1564 N N . LEU A 1 125 ? 9.771 10.509 -6.488 1.00 18.27 105 LEU A N 1
ATOM 1565 C CA . LEU A 1 125 ? 10.935 11.287 -6.884 1.00 20.18 105 LEU A CA 1
ATOM 1566 C C . LEU A 1 125 ? 11.124 11.340 -8.386 1.00 19.84 105 LEU A C 1
ATOM 1567 O O . LEU A 1 125 ? 11.937 12.126 -8.864 1.00 27.07 105 LEU A O 1
ATOM 1583 N N . GLU A 1 126 ? 10.419 10.521 -9.135 1.00 17.81 106 GLU A N 1
ATOM 1584 C CA . GLU A 1 126 ? 10.363 10.721 -10.574 1.00 15.24 106 GLU A CA 1
ATOM 1585 C C . GLU A 1 126 ? 9.432 11.873 -10.911 1.00 18.03 106 GLU A C 1
ATOM 1586 O O . GLU A 1 126 ? 9.713 12.660 -11.814 1.00 19.87 106 GLU A O 1
ATOM 1598 N N . ASP A 1 127 ? 8.346 12.005 -10.147 1.00 20.03 107 ASP A N 1
ATOM 1599 C CA . ASP A 1 127 ? 7.321 13.010 -10.398 1.00 21.12 107 ASP A CA 1
ATOM 1600 C C . ASP A 1 127 ? 7.672 14.352 -9.775 1.00 21.49 107 ASP A C 1
ATOM 1601 O O . ASP A 1 127 ? 7.396 15.391 -10.372 1.00 23.54 107 ASP A O 1
ATOM 1610 N N . HIS A 1 128 ? 8.289 14.352 -8.591 1.00 22.94 108 HIS A N 1
ATOM 1611 C CA . HIS A 1 128 ? 8.618 15.574 -7.857 1.00 20.88 108 HIS A CA 1
ATOM 1612 C C . HIS A 1 128 ? 10.073 15.510 -7.405 1.00 22.18 108 HIS A C 1
ATOM 1613 O O . HIS A 1 128 ? 10.381 15.065 -6.289 1.00 20.64 108 HIS A O 1
ATOM 1626 N N . PRO A 1 129 ? 11.002 15.953 -8.252 1.00 24.00 109 PRO A N 1
ATOM 1627 C CA . PRO A 1 129 ? 12.427 15.839 -7.903 1.00 24.00 109 PRO A CA 1
ATOM 1628 C C . PRO A 1 129 ? 12.888 16.698 -6.741 1.00 22.58 109 PRO A C 1
ATOM 1629 O O . PRO A 1 129 ? 13.849 16.302 -6.072 1.00 25.73 109 PRO A O 1
ATOM 1640 N N . ASP A 1 130 ? 12.292 17.860 -6.489 1.00 24.96 110 ASP A N 1
ATOM 1641 C CA . ASP A 1 130 ? 12.752 18.676 -5.370 1.00 25.00 110 ASP A CA 1
ATOM 1642 C C . ASP A 1 130 ? 12.074 18.249 -4.067 1.00 24.98 110 ASP A C 1
ATOM 1643 O O . ASP A 1 130 ? 11.409 19.026 -3.394 1.00 34.96 110 ASP A O 1
ATOM 1652 N N . THR A 1 131 ? 12.281 16.984 -3.715 1.00 23.69 111 THR A N 1
ATOM 1653 C CA . THR A 1 131 ? 11.738 16.396 -2.499 1.00 22.60 111 THR A CA 1
ATOM 1654 C C . THR A 1 131 ? 12.758 15.428 -1.919 1.00 17.31 111 THR A C 1
ATOM 1655 O O . THR A 1 131 ? 13.476 14.747 -2.658 1.00 18.90 111 THR A O 1
ATOM 1665 N N . LYS A 1 132 ? 12.825 15.381 -0.591 1.00 14.52 112 LYS A N 1
ATOM 1666 C CA . LYS A 1 132 ? 13.686 14.443 0.113 1.00 16.38 112 LYS A CA 1
ATOM 1667 C C . LYS A 1 132 ? 12.832 13.484 0.928 1.00 14.95 112 LYS A C 1
ATOM 1668 O O . LYS A 1 132 ? 11.910 13.912 1.634 1.00 15.58 112 LYS A O 1
ATOM 1687 N N . ILE A 1 133 ? 13.153 12.194 0.845 1.00 15.20 113 ILE A N 1
ATOM 1688 C CA . ILE A 1 133 ? 12.355 11.146 1.475 1.00 18.22 113 ILE A CA 1
ATOM 1689 C C . ILE A 1 133 ? 13.305 10.106 2.053 1.00 13.80 113 ILE A C 1
ATOM 1690 O O . ILE A 1 133 ? 14.220 9.639 1.372 1.00 15.69 113 ILE A O 1
ATOM 1706 N N . HIS A 1 134 ? 13.090 9.752 3.314 1.00 13.61 114 HIS A N 1
ATOM 1707 C CA . HIS A 1 134 ? 13.847 8.706 3.981 1.00 14.39 114 HIS A CA 1
ATOM 1708 C C . HIS A 1 134 ? 12.879 7.681 4.544 1.00 13.89 114 HIS A C 1
ATOM 1709 O O . HIS A 1 134 ? 12.066 8.000 5.421 1.00 13.19 114 HIS A O 1
ATOM 1723 N N . VAL A 1 135 ? 13.000 6.448 4.062 1.00 15.12 115 VAL A N 1
ATOM 1724 C CA . VAL A 1 135 ? 12.155 5.336 4.481 1.00 14.97 115 VAL A CA 1
ATOM 1725 C C . VAL A 1 135 ? 12.896 4.538 5.537 1.00 13.19 115 VAL A C 1
ATOM 1726 O O . VAL A 1 135 ? 14.027 4.091 5.320 1.00 16.17 115 VAL A O 1
ATOM 1739 N N . ILE A 1 136 ? 12.233 4.336 6.656 1.00 11.95 116 ILE A N 1
ATOM 1740 C CA . ILE A 1 136 ? 12.786 3.635 7.791 1.00 14.63 116 ILE A CA 1
ATOM 1741 C C . ILE A 1 136 ? 11.967 2.381 7.937 1.00 11.37 116 ILE A C 1
ATOM 1742 O O . ILE A 1 136 ? 10.770 2.442 8.193 1.00 15.20 116 ILE A O 1
ATOM 1758 N N . ASP A 1 137 ? 12.604 1.251 7.750 1.00 12.30 117 ASP A N 1
ATOM 1759 C CA . ASP A 1 137 ? 12.061 -0.006 8.230 1.00 13.19 117 ASP A CA 1
ATOM 1760 C C . ASP A 1 137 ? 12.386 -0.116 9.716 1.00 13.28 117 ASP A C 1
ATOM 1761 O O . ASP A 1 137 ? 13.550 -0.268 10.097 1.00 15.60 117 ASP A O 1
ATOM 1770 N N . SER A 1 138 ? 11.354 -0.044 10.551 1.00 12.02 118 SER A N 1
ATOM 1771 C CA . SER A 1 138 ? 11.547 -0.135 11.978 1.00 14.50 118 SER A CA 1
ATOM 1772 C C . SER A 1 138 ? 12.015 -1.510 12.416 1.00 16.40 118 SER A C 1
ATOM 1773 O O . SER A 1 138 ? 12.592 -1.636 13.508 1.00 14.20 118 SER A O 1
ATOM 1780 N N . LEU A 1 139 ? 11.736 -2.537 11.607 1.00 15.31 119 LEU A N 1
ATOM 1781 C CA . LEU A 1 139 ? 11.928 -3.927 12.007 1.00 14.91 119 LEU A CA 1
ATOM 1782 C C . LEU A 1 139 ? 11.193 -4.217 13.310 1.00 11.57 119 LEU A C 1
ATOM 1783 O O . LEU A 1 139 ? 11.635 -5.026 14.127 1.00 13.49 119 LEU A O 1
ATOM 1799 N N . SER A 1 140 ? 10.059 -3.561 13.503 1.00 13.44 120 SER A N 1
ATOM 1800 C CA . SER A 1 140 ? 9.394 -3.568 14.790 1.00 11.75 120 SER A CA 1
ATOM 1801 C C . SER A 1 140 ? 7.913 -3.253 14.592 1.00 11.30 120 SER A C 1
ATOM 1802 O O . SER A 1 140 ? 7.376 -3.359 13.489 1.00 11.23 120 SER A O 1
ATOM 1810 N N . ALA A 1 141 ? 7.260 -2.883 15.678 1.00 11.62 121 ALA A N 1
ATOM 1811 C CA . ALA A 1 141 ? 5.869 -2.467 15.626 1.00 11.23 121 ALA A CA 1
ATOM 1812 C C . ALA A 1 141 ? 5.551 -1.788 16.944 1.00 12.62 121 ALA A C 1
ATOM 1813 O O . ALA A 1 141 ? 6.357 -1.800 17.879 1.00 13.33 121 ALA A O 1
ATOM 1820 N N . GLY A 1 142 ? 4.366 -1.184 17.009 1.00 13.17 122 GLY A N 1
ATOM 1821 C CA . GLY A 1 142 ? 3.890 -0.768 18.317 1.00 10.09 122 GLY A CA 1
ATOM 1822 C C . GLY A 1 142 ? 4.760 0.290 18.966 1.00 10.16 122 GLY A C 1
ATOM 1823 O O . GLY A 1 142 ? 5.181 1.248 18.334 1.00 17.75 122 GLY A O 1
ATOM 1827 N N . GLY A 1 143 ? 5.023 0.118 20.266 1.00 10.25 123 GLY A N 1
ATOM 1828 C CA . GLY A 1 143 ? 5.669 1.159 21.052 1.00 14.14 123 GLY A CA 1
ATOM 1829 C C . GLY A 1 143 ? 7.012 1.626 20.512 1.00 11.84 123 GLY A C 1
ATOM 1830 O O . GLY A 1 143 ? 7.379 2.788 20.688 1.00 13.67 123 GLY A O 1
ATOM 1834 N N . GLU A 1 144 ? 7.760 0.737 19.857 1.00 11.72 124 GLU A N 1
ATOM 1835 C CA . GLU A 1 144 ? 9.057 1.139 19.331 1.00 10.33 124 GLU A CA 1
ATOM 1836 C C . GLU A 1 144 ? 8.906 2.055 18.131 1.00 10.65 124 GLU A C 1
ATOM 1837 O O . GLU A 1 144 ? 9.644 3.031 17.992 1.00 15.65 124 GLU A O 1
ATOM 1849 N N . VAL A 1 145 ? 7.952 1.757 17.252 1.00 12.65 125 VAL A N 1
ATOM 1850 C CA . VAL A 1 145 ? 7.641 2.678 16.168 1.00 11.24 125 VAL A CA 1
ATOM 1851 C C . VAL A 1 145 ? 7.168 4.006 16.728 1.00 10.22 125 VAL A C 1
ATOM 1852 O O . VAL A 1 145 ? 7.503 5.074 16.220 1.00 13.68 125 VAL A O 1
ATOM 1865 N N . ASP A 1 146 ? 6.366 3.964 17.775 1.00 11.58 126 ASP A N 1
ATOM 1866 C CA . ASP A 1 146 ? 5.924 5.201 18.384 1.00 13.38 126 ASP A CA 1
ATOM 1867 C C . ASP A 1 146 ? 7.101 6.044 18.847 1.00 10.94 126 ASP A C 1
ATOM 1868 O O . ASP A 1 146 ? 7.130 7.250 18.621 1.00 13.38 126 ASP A O 1
ATOM 1877 N N . LEU A 1 147 ? 8.076 5.426 19.518 1.00 11.56 127 LEU A N 1
ATOM 1878 C CA . LEU A 1 147 ? 9.261 6.154 19.938 1.00 11.95 127 LEU A CA 1
ATOM 1879 C C . LEU A 1 147 ? 9.995 6.758 18.759 1.00 10.65 127 LEU A C 1
ATOM 1880 O O . LEU A 1 147 ? 10.503 7.881 18.837 1.00 11.61 127 LEU A O 1
ATOM 1896 N N . LEU A 1 148 ? 10.104 6.015 17.672 1.00 13.51 128 LEU A N 1
ATOM 1897 C CA . LEU A 1 148 ? 10.823 6.540 16.524 1.00 12.39 128 LEU A CA 1
ATOM 1898 C C . LEU A 1 148 ? 10.138 7.770 15.982 1.00 10.63 128 LEU A C 1
ATOM 1899 O O . LEU A 1 148 ? 10.786 8.733 15.587 1.00 12.89 128 LEU A O 1
ATOM 1915 N N . VAL A 1 149 ? 8.819 7.740 15.930 1.00 13.41 129 VAL A N 1
ATOM 1916 C CA . VAL A 1 149 ? 8.081 8.881 15.419 1.00 15.90 129 VAL A CA 1
ATOM 1917 C C . VAL A 1 149 ? 8.200 10.072 16.352 1.00 11.57 129 VAL A C 1
ATOM 1918 O O . VAL A 1 149 ? 8.386 11.207 15.912 1.00 12.60 129 VAL A O 1
ATOM 1931 N N . GLU A 1 150 ? 8.098 9.838 17.649 1.00 11.26 130 GLU A N 1
ATOM 1932 C CA . GLU A 1 150 ? 8.343 10.895 18.601 1.00 13.14 130 GLU A CA 1
ATOM 1933 C C . GLU A 1 150 ? 9.729 11.494 18.418 1.00 12.99 130 GLU A C 1
ATOM 1934 O O . GLU A 1 150 ? 9.900 12.715 18.492 1.00 13.03 130 GLU A O 1
ATOM 1946 N N . LYS A 1 151 ? 10.732 10.655 18.191 1.00 11.51 131 LYS A N 1
ATOM 1947 C CA . LYS A 1 151 ? 12.080 11.161 18.062 1.00 11.24 131 LYS A CA 1
ATOM 1948 C C . LYS A 1 151 ? 12.255 11.957 16.785 1.00 13.26 131 LYS A C 1
ATOM 1949 O O . LYS A 1 151 ? 12.933 12.983 16.779 1.00 14.79 131 LYS A O 1
ATOM 1968 N N . LEU A 1 152 ? 11.696 11.497 15.688 1.00 11.70 132 LEU A N 1
ATOM 1969 C CA . LEU A 1 152 ? 11.797 12.302 14.492 1.00 11.49 132 LEU A CA 1
ATOM 1970 C C . LEU A 1 152 ? 11.253 13.699 14.756 1.00 14.86 132 LEU A C 1
ATOM 1971 O O . LEU A 1 152 ? 11.872 14.701 14.376 1.00 12.24 132 LEU A O 1
ATOM 1987 N N . ASN A 1 153 ? 10.113 13.780 15.442 1.00 11.84 133 ASN A N 1
ATOM 1988 C CA . ASN A 1 153 ? 9.527 15.065 15.767 1.00 11.62 133 ASN A CA 1
ATOM 1989 C C . ASN A 1 153 ? 10.441 15.873 16.657 1.00 11.83 133 ASN A C 1
ATOM 1990 O O . ASN A 1 153 ? 10.640 17.065 16.436 1.00 14.07 133 ASN A O 1
ATOM 2001 N N . ASP A 1 154 ? 10.968 15.249 17.700 1.00 15.53 134 ASP A N 1
ATOM 2002 C CA . ASP A 1 154 ? 11.979 15.886 18.524 1.00 15.98 134 ASP A CA 1
ATOM 2003 C C . ASP A 1 154 ? 13.074 16.501 17.655 1.00 17.67 134 ASP A C 1
ATOM 2004 O O . ASP A 1 154 ? 13.370 17.693 17.755 1.00 19.86 134 ASP A O 1
ATOM 2013 N N . LEU A 1 155 ? 13.693 15.681 16.797 1.00 14.56 135 LEU A N 1
ATOM 2014 C CA . LEU A 1 155 ? 14.834 16.127 16.004 1.00 15.24 135 LEU A CA 1
ATOM 2015 C C . LEU A 1 155 ? 14.482 17.309 15.125 1.00 16.02 135 LEU A C 1
ATOM 2016 O O . LEU A 1 155 ? 15.320 18.188 14.924 1.00 17.68 135 LEU A O 1
ATOM 2032 N N . ILE A 1 156 ? 13.268 17.341 14.567 1.00 13.80 136 ILE A N 1
ATOM 2033 C CA . ILE A 1 156 ? 12.890 18.469 13.726 1.00 14.24 136 ILE A CA 1
ATOM 2034 C C . ILE A 1 156 ? 12.685 19.720 14.559 1.00 16.25 136 ILE A C 1
ATOM 2035 O O . ILE A 1 156 ? 13.129 20.813 14.181 1.00 20.42 136 ILE A O 1
ATOM 2051 N N . ASP A 1 157 ? 11.993 19.593 15.691 1.00 13.91 137 ASP A N 1
ATOM 2052 C CA . ASP A 1 157 ? 11.877 20.687 16.644 1.00 17.96 137 ASP A CA 1
ATOM 2053 C C . ASP A 1 157 ? 13.237 21.239 17.012 1.00 16.10 137 ASP A C 1
ATOM 2054 O O . ASP A 1 157 ? 13.386 22.435 17.262 1.00 17.37 137 ASP A O 1
ATOM 2063 N N . GLN A 1 158 ? 14.242 20.391 17.029 1.00 17.76 138 GLN A N 1
ATOM 2064 C CA . GLN A 1 158 ? 15.571 20.823 17.405 1.00 18.82 138 GLN A CA 1
ATOM 2065 C C . GLN A 1 158 ? 16.264 21.628 16.325 1.00 20.08 138 GLN A C 1
ATOM 2066 O O . GLN A 1 158 ? 17.293 22.245 16.608 1.00 28.83 138 GLN A O 1
ATOM 2080 N N . GLY A 1 159 ? 15.758 21.637 15.110 1.00 18.05 139 GLY A N 1
ATOM 2081 C CA . GLY A 1 159 ? 16.295 22.496 14.092 1.00 22.54 139 GLY A CA 1
ATOM 2082 C C . GLY A 1 159 ? 17.273 21.852 13.156 1.00 21.37 139 GLY A C 1
ATOM 2083 O O . GLY A 1 159 ? 18.013 22.576 12.480 1.00 23.73 139 GLY A O 1
ATOM 2087 N N . LEU A 1 160 ? 17.295 20.527 13.075 1.00 22.75 140 LEU A N 1
ATOM 2088 C CA . LEU A 1 160 ? 18.239 19.831 12.215 1.00 17.60 140 LEU A CA 1
ATOM 2089 C C . LEU A 1 160 ? 17.794 19.875 10.754 1.00 17.13 140 LEU A C 1
ATOM 2090 O O . LEU A 1 160 ? 16.619 20.066 10.427 1.00 21.44 140 LEU A O 1
ATOM 2106 N N . SER A 1 161 ? 18.761 19.699 9.876 1.00 16.19 141 SER A N 1
ATOM 2107 C CA . SER A 1 161 ? 18.507 19.577 8.463 1.00 17.53 141 SER A CA 1
ATOM 2108 C C . SER A 1 161 ? 17.973 18.187 8.164 1.00 15.63 141 SER A C 1
ATOM 2109 O O . SER A 1 161 ? 18.010 17.288 8.996 1.00 19.33 141 SER A O 1
ATOM 2115 N N . PHE A 1 162 ? 17.459 18.010 6.957 1.00 14.29 142 PHE A N 1
ATOM 2116 C CA . PHE A 1 162 ? 16.978 16.698 6.587 1.00 15.40 142 PHE A CA 1
ATOM 2117 C C . PHE A 1 162 ? 18.075 15.669 6.809 1.00 17.15 142 PHE A C 1
ATOM 2118 O O . PHE A 1 162 ? 17.847 14.628 7.426 1.00 19.48 142 PHE A O 1
ATOM 2135 N N . GLU A 1 163 ? 19.289 15.957 6.332 1.00 17.16 143 GLU A N 1
ATOM 2136 C CA . GLU A 1 163 ? 20.324 14.937 6.390 1.00 16.88 143 GLU A CA 1
ATOM 2137 C C . GLU A 1 163 ? 20.825 14.768 7.811 1.00 15.25 143 GLU A C 1
ATOM 2138 O O . GLU A 1 163 ? 21.204 13.664 8.203 1.00 19.24 143 GLU A O 1
ATOM 2150 N N . GLU A 1 164 ? 20.796 15.832 8.605 1.00 18.14 144 GLU A N 1
ATOM 2151 C CA . GLU A 1 164 ? 21.083 15.692 10.026 1.00 18.27 144 GLU A CA 1
ATOM 2152 C C . GLU A 1 164 ? 20.067 14.769 10.692 1.00 17.92 144 GLU A C 1
ATOM 2153 O O . GLU A 1 164 ? 20.436 13.928 11.513 1.00 20.59 144 GLU A O 1
ATOM 2165 N N . VAL A 1 165 ? 18.791 14.865 10.307 1.00 16.53 145 VAL A N 1
ATOM 2166 C CA . VAL A 1 165 ? 17.773 14.035 10.940 1.00 15.28 145 VAL A CA 1
ATOM 2167 C C . VAL A 1 165 ? 17.946 12.577 10.555 1.00 11.88 145 VAL A C 1
ATOM 2168 O O . VAL A 1 165 ? 17.845 11.691 11.399 1.00 16.32 145 VAL A O 1
ATOM 2181 N N . VAL A 1 166 ? 18.196 12.302 9.279 1.00 13.29 146 VAL A N 1
ATOM 2182 C CA . VAL A 1 166 ? 18.466 10.934 8.848 1.00 14.69 146 VAL A CA 1
ATOM 2183 C C . VAL A 1 166 ? 19.584 10.318 9.686 1.00 14.18 146 VAL A C 1
ATOM 2184 O O . VAL A 1 166 ? 19.489 9.183 10.161 1.00 16.93 146 VAL A O 1
ATOM 2197 N N . GLU A 1 167 ? 20.664 11.057 9.870 1.00 17.55 147 GLU A N 1
ATOM 2198 C CA . GLU A 1 167 ? 21.795 10.557 10.638 1.00 21.35 147 GLU A CA 1
ATOM 2199 C C . GLU A 1 167 ? 21.376 10.255 12.074 1.00 18.23 147 GLU A C 1
ATOM 2200 O O . GLU A 1 167 ? 21.617 9.163 12.590 1.00 19.43 147 GLU A O 1
ATOM 2212 N N . ALA A 1 168 ? 20.701 11.194 12.712 1.00 16.18 148 ALA A N 1
ATOM 2213 C CA . ALA A 1 168 ? 20.385 11.038 14.122 1.00 15.65 148 ALA A CA 1
ATOM 2214 C C . ALA A 1 168 ? 19.370 9.934 14.365 1.00 14.88 148 ALA A C 1
ATOM 2215 O O . ALA A 1 168 ? 19.423 9.276 15.401 1.00 16.10 148 ALA A O 1
ATOM 2222 N N . ILE A 1 169 ? 18.403 9.751 13.464 1.00 14.34 149 ILE A N 1
ATOM 2223 C CA . ILE A 1 169 ? 17.386 8.719 13.662 1.00 14.41 149 ILE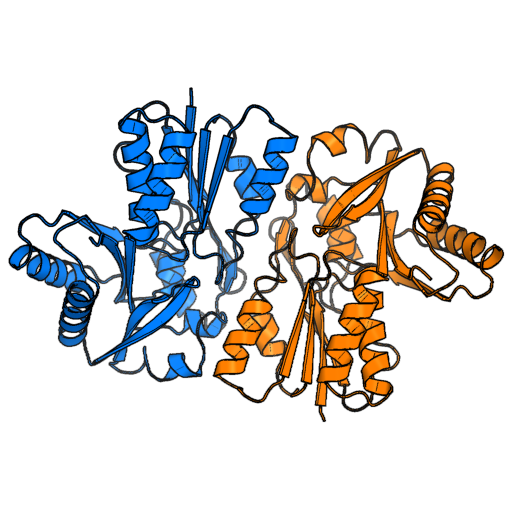 A CA 1
ATOM 2224 C C . ILE A 1 169 ? 17.950 7.337 13.370 1.00 13.34 149 ILE A C 1
ATOM 2225 O O . ILE A 1 169 ? 17.560 6.354 13.999 1.00 15.68 149 ILE A O 1
ATOM 2241 N N . THR A 1 170 ? 18.876 7.229 12.427 1.00 16.39 150 THR A N 1
ATOM 2242 C CA . THR A 1 170 ? 19.548 5.958 12.240 1.00 17.63 150 THR A CA 1
ATOM 2243 C C . THR A 1 170 ? 20.300 5.565 13.500 1.00 13.24 150 THR A C 1
ATOM 2244 O O . THR A 1 170 ? 20.236 4.414 13.940 1.00 15.87 150 THR A O 1
ATOM 2254 N N . ALA A 1 171 ? 20.964 6.522 14.125 1.00 14.10 151 ALA A N 1
ATOM 2255 C CA . ALA A 1 171 ? 21.653 6.243 15.368 1.00 13.01 151 ALA A CA 1
ATOM 2256 C C . ALA A 1 171 ? 20.671 5.908 16.469 1.00 14.65 151 ALA A C 1
ATOM 2257 O O . ALA A 1 171 ? 20.895 4.968 17.228 1.00 17.87 151 ALA A O 1
ATOM 2264 N N . TYR A 1 172 ? 19.555 6.636 16.546 1.00 15.95 152 TYR A N 1
ATOM 2265 C CA . TYR A 1 172 ? 18.603 6.408 17.623 1.00 15.07 152 TYR A CA 1
ATOM 2266 C C . TYR A 1 172 ? 18.000 5.019 17.530 1.00 13.34 152 TYR A C 1
ATOM 2267 O O . TYR A 1 172 ? 17.723 4.383 18.545 1.00 13.83 152 TYR A O 1
ATOM 2284 N N . GLN A 1 173 ? 17.779 4.539 16.317 1.00 12.81 153 GLN A N 1
ATOM 2285 C CA . GLN A 1 173 ? 17.216 3.216 16.119 1.00 14.75 153 GLN A CA 1
ATOM 2286 C C . GLN A 1 173 ? 18.124 2.100 16.647 1.00 12.52 153 GLN A C 1
ATOM 2287 O O . GLN A 1 173 ? 17.638 1.005 16.923 1.00 19.61 153 GLN A O 1
ATOM 2301 N N . GLU A 1 174 ? 19.411 2.348 16.830 1.00 12.28 154 GLU A N 1
ATOM 2302 C CA . GLU A 1 174 ? 20.238 1.374 17.513 1.00 17.50 154 GLU A CA 1
ATOM 2303 C C . GLU A 1 174 ? 19.960 1.357 19.005 1.00 19.43 154 GLU A C 1
ATOM 2304 O O . GLU A 1 174 ? 20.232 0.345 19.649 1.00 20.06 154 GLU A O 1
ATOM 2316 N N . LYS A 1 175 ? 19.412 2.457 19.546 1.00 15.66 155 LYS A N 1
ATOM 2317 C CA . LYS A 1 175 ? 19.146 2.661 20.964 1.00 17.06 155 LYS A CA 1
ATOM 2318 C C . LYS A 1 175 ? 17.754 2.222 21.379 1.00 12.14 155 LYS A C 1
ATOM 2319 O O . LYS A 1 175 ? 17.412 2.367 22.546 1.00 16.33 155 LYS A O 1
ATOM 2338 N N . THR A 1 176 ? 16.941 1.734 20.455 1.00 14.25 156 THR A N 1
ATOM 2339 C CA . THR A 1 176 ? 15.552 1.405 20.720 1.00 14.02 156 THR A CA 1
ATOM 2340 C C . THR A 1 176 ? 15.304 -0.079 20.484 1.00 16.88 156 THR A C 1
ATOM 2341 O O . THR A 1 176 ? 15.874 -0.685 19.562 1.00 17.09 156 THR A O 1
ATOM 2351 N N . LYS A 1 177 ? 14.434 -0.644 21.323 1.00 14.17 157 LYS A N 1
ATOM 2352 C CA . LYS A 1 177 ? 14.119 -2.063 21.317 1.00 12.02 157 LYS A CA 1
ATOM 2353 C C . LYS A 1 177 ? 12.619 -2.261 21.552 1.00 10.73 157 LYS A C 1
ATOM 2354 O O . LYS A 1 177 ? 11.894 -1.322 21.882 1.00 12.35 157 LYS A O 1
ATOM 2373 N N . LEU A 1 178 ? 12.161 -3.512 21.394 1.00 13.60 158 LEU A N 1
ATOM 2374 C CA . LEU A 1 178 ? 10.778 -3.888 21.673 1.00 13.13 158 LEU A CA 1
ATOM 2375 C C . LEU A 1 178 ? 10.721 -5.158 22.511 1.00 10.78 158 LEU A C 1
ATOM 2376 O O . LEU A 1 178 ? 11.381 -6.143 22.205 1.00 11.93 158 LEU A O 1
ATOM 2392 N N . LEU A 1 179 ? 9.912 -5.142 23.551 1.00 10.83 159 LEU A N 1
ATOM 2393 C CA . LEU A 1 179 ? 9.513 -6.348 24.249 1.00 10.96 159 LEU A CA 1
ATOM 2394 C C . LEU A 1 179 ? 8.001 -6.447 24.142 1.00 11.63 159 LEU A C 1
ATOM 2395 O O . LEU A 1 179 ? 7.306 -5.436 24.206 1.00 15.41 159 LEU A O 1
ATOM 2411 N N . PHE A 1 180 ? 7.495 -7.654 23.959 1.00 13.46 160 PHE A N 1
ATOM 2412 C CA . PHE A 1 180 ? 6.054 -7.869 23.943 1.00 13.11 160 PHE A CA 1
ATOM 2413 C C . PHE A 1 180 ? 5.684 -8.967 24.918 1.00 12.52 160 PHE A C 1
ATOM 2414 O O . PHE A 1 180 ? 6.493 -9.835 25.247 1.00 12.49 160 PHE A O 1
ATOM 2431 N N . VAL A 1 181 ? 4.464 -8.887 25.418 1.00 12.04 161 VAL A N 1
ATOM 2432 C CA . VAL A 1 181 ? 3.847 -9.989 26.134 1.00 14.65 161 VAL A CA 1
ATOM 2433 C C . VAL A 1 181 ? 2.492 -10.268 25.524 1.00 11.29 161 VAL A C 1
ATOM 2434 O O . VAL A 1 181 ? 1.611 -9.402 25.526 1.00 13.70 161 VAL A O 1
ATOM 2447 N N . LEU A 1 182 ? 2.316 -11.481 25.064 1.00 12.72 162 LEU A N 1
ATOM 2448 C CA . LEU A 1 182 ? 1.093 -11.872 24.407 1.00 13.91 162 LEU A CA 1
ATOM 2449 C C . LEU A 1 182 ? 0.473 -13.045 25.146 1.00 11.62 162 LEU A C 1
ATOM 2450 O O . LEU A 1 182 ? 1.103 -14.078 25.337 1.00 11.78 162 LEU A O 1
ATOM 2466 N N . ALA A 1 183 ? -0.793 -12.882 25.512 1.00 15.48 163 ALA A N 1
ATOM 2467 C CA . ALA A 1 183 ? -1.599 -13.971 26.026 1.00 13.92 163 ALA A CA 1
ATOM 2468 C C . ALA A 1 183 ? -2.195 -14.825 24.919 1.00 14.06 163 ALA A C 1
ATOM 2469 O O . ALA A 1 183 ? -2.533 -15.981 25.159 1.00 17.00 163 ALA A O 1
ATOM 2476 N N . LYS A 1 184 ? -2.323 -14.294 23.718 1.00 12.56 164 LYS A N 1
ATOM 2477 C CA . LYS A 1 184 ? -2.816 -15.081 22.613 1.00 11.99 164 LYS A CA 1
ATOM 2478 C C . LYS A 1 184 ? -2.019 -14.702 21.392 1.00 12.18 164 LYS A C 1
ATOM 2479 O O . LYS A 1 184 ? -1.638 -13.542 21.227 1.00 14.40 164 LYS A O 1
ATOM 2498 N N . VAL A 1 185 ? -1.761 -15.687 20.547 1.00 14.90 165 VAL A N 1
ATOM 2499 C CA . VAL A 1 185 ? -0.961 -15.471 19.339 1.00 13.00 165 VAL A CA 1
ATOM 2500 C C . VAL A 1 185 ? -1.603 -16.141 18.140 1.00 12.86 165 VAL A C 1
ATOM 2501 O O . VAL A 1 185 ? -0.966 -16.354 17.110 1.00 12.00 165 VAL A O 1
ATOM 2514 N N . ASP A 1 186 ? -2.881 -16.454 18.261 1.00 12.94 166 ASP A N 1
ATOM 2515 C CA . ASP A 1 186 ? -3.544 -17.242 17.238 1.00 15.22 166 ASP A CA 1
ATOM 2516 C C . ASP A 1 186 ? -3.586 -16.516 15.910 1.00 11.25 166 ASP A C 1
ATOM 2517 O O . ASP A 1 186 ? -3.423 -17.133 14.868 1.00 12.72 166 ASP A O 1
ATOM 2526 N N . ASN A 1 187 ? -3.823 -15.211 15.916 1.00 11.64 167 ASN A N 1
ATOM 2527 C CA . ASN A 1 187 ? -3.903 -14.506 14.649 1.00 12.58 167 ASN A CA 1
ATOM 2528 C C . ASN A 1 187 ? -2.549 -14.430 13.968 1.00 12.41 167 ASN A C 1
ATOM 2529 O O . ASN A 1 187 ? -2.468 -14.498 12.742 1.00 14.46 167 ASN A O 1
ATOM 2540 N N . LEU A 1 188 ? -1.481 -14.267 14.739 1.00 12.07 168 LEU A N 1
ATOM 2541 C CA . LEU A 1 188 ? -0.141 -14.368 14.175 1.00 12.18 168 LEU A CA 1
ATOM 2542 C C . LEU A 1 188 ? 0.068 -15.707 13.473 1.00 11.68 168 LEU A C 1
ATOM 2543 O O . LEU A 1 188 ? 0.537 -15.764 12.333 1.00 12.67 168 LEU A O 1
ATOM 2559 N N . VAL A 1 189 ? -0.263 -16.800 14.141 1.00 12.58 169 VAL A N 1
ATOM 2560 C CA . VAL A 1 189 ? -0.070 -18.114 13.533 1.00 13.26 169 VAL A CA 1
ATOM 2561 C C . VAL A 1 189 ? -0.946 -18.256 12.294 1.00 14.55 169 VAL A C 1
ATOM 2562 O O . VAL A 1 189 ? -0.471 -18.616 11.216 1.00 13.66 169 VAL A O 1
ATOM 2575 N N . LYS A 1 190 ? -2.226 -17.916 12.417 1.00 14.58 170 LYS A N 1
ATOM 2576 C CA . LYS A 1 190 ? -3.161 -18.095 11.314 1.00 12.83 170 LYS A CA 1
ATOM 2577 C C . LYS A 1 190 ? -2.739 -17.337 10.070 1.00 14.47 170 LYS A C 1
ATOM 2578 O O . LYS A 1 190 ? -3.121 -17.712 8.956 1.00 15.67 170 LYS A O 1
ATOM 2597 N N . ASN A 1 191 ? -1.990 -16.251 10.241 1.00 16.54 171 ASN A N 1
ATOM 2598 C CA . ASN A 1 191 ? -1.563 -15.401 9.147 1.00 12.24 171 ASN A CA 1
ATOM 2599 C C . ASN A 1 191 ? -0.130 -15.673 8.720 1.00 14.48 171 ASN A C 1
ATOM 2600 O O . ASN A 1 191 ? 0.402 -14.936 7.896 1.00 15.73 171 ASN A O 1
ATOM 2611 N N . GLY A 1 192 ? 0.495 -16.714 9.255 1.00 15.50 172 GLY A N 1
ATOM 2612 C CA . GLY A 1 192 ? 1.828 -17.106 8.837 1.00 12.60 172 GLY A CA 1
ATOM 2613 C C . GLY A 1 192 ? 2.935 -16.188 9.282 1.00 14.09 172 GLY A C 1
ATOM 2614 O O . GLY A 1 192 ? 3.922 -16.038 8.562 1.00 15.01 172 GLY A O 1
ATOM 2618 N N . ARG A 1 193 ? 2.805 -15.584 10.465 1.00 13.37 173 ARG A N 1
ATOM 2619 C CA . ARG A 1 193 ? 3.814 -14.687 11.018 1.00 14.63 173 ARG A CA 1
ATOM 2620 C C . ARG A 1 193 ? 4.428 -15.225 12.304 1.00 14.22 173 ARG A C 1
ATOM 2621 O O . ARG A 1 193 ? 5.241 -14.546 12.940 1.00 15.44 173 ARG A O 1
ATOM 2642 N N . LEU A 1 194 ? 4.089 -16.439 12.670 1.00 14.81 174 LEU A N 1
ATOM 2643 C CA . LEU A 1 194 ? 4.666 -17.125 13.808 1.00 14.96 174 LEU A CA 1
ATOM 2644 C C . LEU A 1 194 ? 4.442 -18.611 13.544 1.00 15.59 174 LEU A C 1
ATOM 2645 O O . LEU A 1 194 ? 3.378 -18.999 13.061 1.00 13.46 174 LEU A O 1
ATOM 2661 N N . SER A 1 195 ? 5.474 -19.420 13.795 1.00 13.54 175 SER A N 1
ATOM 2662 C CA . SER A 1 195 ? 5.397 -20.848 13.522 1.00 13.33 175 SER A CA 1
ATOM 2663 C C . SER A 1 195 ? 4.453 -21.526 14.502 1.00 14.35 175 SER A C 1
ATOM 2664 O O . SER A 1 195 ? 4.332 -21.119 15.656 1.00 15.31 175 SER A O 1
ATOM 2671 N N . LYS A 1 196 ? 3.779 -22.579 14.018 1.00 17.66 176 LYS A N 1
ATOM 2672 C CA . LYS A 1 196 ? 3.115 -23.539 14.898 1.00 19.97 176 LYS A CA 1
ATOM 2673 C C . LYS A 1 196 ? 4.065 -24.115 15.943 1.00 16.15 176 LYS A C 1
ATOM 2674 O O . LYS A 1 196 ? 3.638 -24.406 17.060 1.00 24.55 176 LYS A O 1
ATOM 2693 N N . LEU A 1 197 ? 5.347 -24.282 15.603 1.00 21.79 177 LEU A N 1
ATOM 2694 C CA . LEU A 1 197 ? 6.405 -24.660 16.540 1.00 28.62 177 LEU A CA 1
ATOM 2695 C C . LEU A 1 197 ? 6.348 -23.804 17.800 1.00 24.11 177 LEU A C 1
ATOM 2696 O O . LEU A 1 197 ? 6.034 -24.302 18.891 1.00 21.57 177 LEU A O 1
ATOM 2712 N N . ILE A 1 198 ? 6.640 -22.510 17.658 1.00 26.51 178 ILE A N 1
ATOM 2713 C CA . ILE A 1 198 ? 6.608 -21.604 18.801 1.00 27.58 178 ILE A CA 1
ATOM 2714 C C . ILE A 1 198 ? 5.170 -21.370 19.238 1.00 24.91 178 ILE A C 1
ATOM 2715 O O . ILE A 1 198 ? 4.854 -21.328 20.436 1.00 24.07 178 ILE A O 1
ATOM 2731 N N . GLY A 1 199 ? 4.264 -21.294 18.269 1.00 26.90 179 GLY A N 1
ATOM 2732 C CA . GLY A 1 199 ? 2.896 -20.904 18.558 1.00 29.94 179 GLY A CA 1
ATOM 2733 C C . GLY A 1 199 ? 2.167 -21.808 19.523 1.00 25.96 179 GLY A C 1
ATOM 2734 O O . GLY A 1 199 ? 1.283 -21.352 20.242 1.00 34.37 179 GLY A O 1
ATOM 2738 N N . THR A 1 200 ? 2.499 -23.095 19.537 1.00 28.74 180 THR A N 1
ATOM 2739 C CA . THR A 1 200 ? 1.795 -24.020 20.404 1.00 31.19 180 THR A CA 1
ATOM 2740 C C . THR A 1 200 ? 2.275 -23.902 21.840 1.00 35.39 180 THR A C 1
ATOM 2741 O O . THR A 1 200 ? 1.488 -24.151 22.756 1.00 40.20 180 THR A O 1
ATOM 2751 N N . VAL A 1 201 ? 3.538 -23.483 22.048 1.00 31.71 181 VAL A N 1
ATOM 2752 C CA . VAL A 1 201 ? 4.145 -23.465 23.378 1.00 27.35 181 VAL A CA 1
ATOM 2753 C C . VAL A 1 201 ? 3.777 -22.228 24.182 1.00 27.09 181 VAL A C 1
ATOM 2754 O O . VAL A 1 201 ? 4.103 -22.165 25.366 1.00 29.48 181 VAL A O 1
ATOM 2767 N N . VAL A 1 202 ? 3.064 -21.270 23.586 1.00 31.36 182 VAL A N 1
ATOM 2768 C CA . VAL A 1 202 ? 2.677 -20.024 24.244 1.00 30.11 182 VAL A CA 1
ATOM 2769 C C . VAL A 1 202 ? 1.243 -19.668 23.866 1.00 25.99 182 VAL A C 1
ATOM 2770 O O . VAL A 1 202 ? 0.623 -20.300 23.015 1.00 29.92 182 VAL A O 1
ATOM 2783 N N . GLY A 1 203 ? 0.727 -18.626 24.509 1.00 31.61 183 GLY A N 1
ATOM 2784 C CA . GLY A 1 203 ? -0.615 -18.152 24.242 1.00 41.83 183 GLY A CA 1
ATOM 2785 C C . GLY A 1 203 ? -1.713 -19.178 24.454 1.00 46.63 183 GLY A C 1
ATOM 2786 O O . GLY A 1 203 ? -2.853 -18.953 24.023 1.00 53.97 183 GLY A O 1
ATOM 2790 N N . LEU A 1 204 ? -1.403 -20.297 25.120 1.00 38.90 184 LEU A N 1
ATOM 2791 C CA . LEU A 1 204 ? -2.392 -21.340 25.374 1.00 38.62 184 LEU A CA 1
ATOM 2792 C C . LEU A 1 204 ? -2.426 -21.714 26.847 1.00 33.06 184 LEU A C 1
ATOM 2793 O O . LEU A 1 204 ? -1.459 -22.262 27.388 1.00 24.71 184 LEU A O 1
ATOM 2809 N N . LEU A 1 205 ? -3.558 -21.446 27.483 1.00 40.96 185 LEU A N 1
ATOM 2810 C CA . LEU A 1 205 ? -3.862 -21.998 28.797 1.00 48.99 185 LEU A CA 1
ATOM 2811 C C . LEU A 1 205 ? -2.803 -21.580 29.823 1.00 43.15 185 LEU A C 1
ATOM 2812 O O . LEU A 1 205 ? -1.959 -22.356 30.273 1.00 43.06 185 LEU A O 1
ATOM 2828 N N . ASN A 1 206 ? -2.881 -20.295 30.167 1.00 39.75 186 ASN A N 1
ATOM 2829 C CA . ASN A 1 206 ? -2.145 -19.640 31.253 1.00 38.23 186 ASN A CA 1
ATOM 2830 C C . ASN A 1 206 ? -0.719 -19.246 30.883 1.00 28.78 186 ASN A C 1
ATOM 2831 O O . ASN A 1 206 ? 0.013 -18.799 31.751 1.00 30.19 186 ASN A O 1
ATOM 2842 N N . ILE A 1 207 ? -0.309 -19.369 29.628 1.00 25.58 187 ILE A N 1
ATOM 2843 C CA . ILE A 1 207 ? 1.071 -19.125 29.234 1.00 26.36 187 ILE A CA 1
ATOM 2844 C C . ILE A 1 207 ? 1.117 -17.978 28.232 1.00 19.53 187 ILE A C 1
ATOM 2845 O O . ILE A 1 207 ? 0.637 -18.112 27.100 1.00 17.38 187 ILE A O 1
ATOM 2861 N N . ARG A 1 208 ? 1.728 -16.858 28.638 1.00 20.48 188 ARG A N 1
ATOM 2862 C CA . ARG A 1 208 ? 1.882 -15.687 27.787 1.00 17.49 188 ARG A CA 1
ATOM 2863 C C . ARG A 1 208 ? 3.287 -15.671 27.210 1.00 12.46 188 ARG A C 1
ATOM 2864 O O . ARG A 1 208 ? 4.247 -16.029 27.893 1.00 19.84 188 ARG A O 1
ATOM 2885 N N . MET A 1 209 ? 3.389 -15.304 25.938 1.00 14.52 189 MET A N 1
ATOM 2886 C CA . MET A 1 209 ? 4.665 -15.236 25.244 1.00 12.81 189 MET A CA 1
ATOM 2887 C C . MET A 1 209 ? 5.371 -13.932 25.567 1.00 11.79 189 MET A C 1
ATOM 2888 O O . MET A 1 209 ? 4.877 -12.856 25.254 1.00 14.36 189 MET A O 1
ATOM 2902 N N . VAL A 1 210 ? 6.548 -14.035 26.143 1.00 14.07 190 VAL A N 1
ATOM 2903 C CA . VAL A 1 210 ? 7.405 -12.889 26.372 1.00 11.80 190 VAL A CA 1
ATOM 2904 C C . VAL A 1 210 ? 8.464 -12.924 25.287 1.00 13.26 190 VAL A C 1
ATOM 2905 O O . VAL A 1 210 ? 9.190 -13.908 25.147 1.00 16.73 190 VAL A O 1
ATOM 2918 N N . GLY A 1 211 ? 8.535 -11.876 24.493 1.00 12.76 191 GLY A N 1
ATOM 2919 C CA . GLY A 1 211 ? 9.403 -11.926 23.345 1.00 12.99 191 GLY A CA 1
ATOM 2920 C C . GLY A 1 211 ? 9.931 -10.558 23.014 1.00 14.47 191 GLY A C 1
ATOM 2921 O O . GLY A 1 211 ? 9.574 -9.555 23.629 1.00 12.65 191 GLY A O 1
ATOM 2925 N N . LYS A 1 212 ? 10.806 -10.533 22.020 1.00 13.72 192 LYS A N 1
ATOM 2926 C CA . LYS A 1 212 ? 11.352 -9.298 21.517 1.00 11.89 192 LYS A CA 1
ATOM 2927 C C . LYS A 1 212 ? 11.254 -9.274 20.007 1.00 12.49 192 LYS A C 1
ATOM 2928 O O . LYS A 1 212 ? 11.094 -10.303 19.367 1.00 12.66 192 LYS A O 1
ATOM 2947 N N . ALA A 1 213 ? 11.351 -8.078 19.443 1.00 13.46 193 ALA A N 1
ATOM 2948 C CA . ALA A 1 213 ? 11.632 -7.958 18.019 1.00 14.21 193 ALA A CA 1
ATOM 2949 C C . ALA A 1 213 ? 13.078 -8.377 17.772 1.00 13.59 193 ALA A C 1
ATOM 2950 O O . ALA A 1 213 ? 13.999 -7.861 18.413 1.00 15.63 193 ALA A O 1
ATOM 2957 N N . SER A 1 214 ? 13.265 -9.336 16.878 1.00 13.92 194 SER A N 1
ATOM 2958 C CA . SER A 1 214 ? 14.570 -9.892 16.552 1.00 17.43 194 SER A CA 1
ATOM 2959 C C . SER A 1 214 ? 15.361 -8.947 15.648 1.00 13.47 194 SER A C 1
ATOM 2960 O O . SER A 1 214 ? 14.861 -7.943 15.174 1.00 13.94 194 SER A O 1
ATOM 2967 N N . GLU A 1 215 ? 16.638 -9.273 15.442 1.00 14.54 195 GLU A N 1
ATOM 2968 C CA . GLU A 1 215 ? 17.500 -8.429 14.632 1.00 21.64 195 GLU A CA 1
ATOM 2969 C C . GLU A 1 215 ? 17.040 -8.392 13.197 1.00 15.56 195 GLU A C 1
ATOM 2970 O O . GLU A 1 215 ? 17.469 -7.501 12.463 1.00 20.42 195 GLU A O 1
ATOM 2982 N N . THR A 1 216 ? 16.184 -9.334 12.782 1.00 15.37 196 THR A N 1
ATOM 2983 C CA . THR A 1 216 ? 15.649 -9.357 11.421 1.00 15.77 196 THR A CA 1
ATOM 2984 C C . THR A 1 216 ? 14.194 -8.919 11.319 1.00 13.59 196 THR A C 1
ATOM 2985 O O . THR A 1 216 ? 13.623 -8.993 10.231 1.00 18.17 196 THR A O 1
ATOM 2995 N N . GLY A 1 217 ? 13.587 -8.470 12.415 1.00 13.83 197 GLY A N 1
ATOM 2996 C CA . GLY A 1 217 ? 12.212 -8.024 12.370 1.00 13.24 197 GLY A CA 1
ATOM 2997 C C . GLY A 1 217 ? 11.174 -9.114 12.508 1.00 11.62 197 GLY A C 1
ATOM 2998 O O . GLY A 1 217 ? 10.116 -9.016 11.894 1.00 14.11 197 GLY A O 1
ATOM 3002 N N . THR A 1 218 ? 11.460 -10.151 13.293 1.00 13.37 198 THR A N 1
ATOM 3003 C CA . THR A 1 218 ? 10.595 -11.298 13.491 1.00 12.45 198 THR A CA 1
ATOM 3004 C C . THR A 1 218 ? 10.319 -11.460 14.975 1.00 12.52 198 THR A C 1
ATOM 3005 O O . THR A 1 218 ? 11.003 -10.886 15.821 1.00 14.08 198 THR A O 1
ATOM 3015 N N . LEU A 1 219 ? 9.324 -12.277 15.287 1.00 14.10 199 LEU A N 1
ATOM 3016 C CA . LEU A 1 219 ? 9.068 -12.603 16.683 1.00 16.88 199 LEU A CA 1
ATOM 3017 C C . LEU A 1 219 ? 10.151 -13.542 17.200 1.00 14.69 199 LEU A C 1
ATOM 3018 O O . LEU A 1 219 ? 10.490 -14.527 16.549 1.00 18.72 199 LEU A O 1
ATOM 3034 N N . GLU A 1 220 ? 10.669 -13.252 18.385 1.00 14.81 200 GLU A N 1
ATOM 3035 C CA . GLU A 1 220 ? 11.632 -14.129 19.024 1.00 17.80 200 GLU A CA 1
ATOM 3036 C C . GLU A 1 220 ? 11.256 -14.335 20.478 1.00 14.51 200 GLU A C 1
ATOM 3037 O O . GLU A 1 220 ? 11.073 -13.370 21.224 1.00 16.17 200 GLU A O 1
ATOM 3049 N N . LEU A 1 221 ? 11.175 -15.583 20.877 1.00 11.94 201 LEU A N 1
ATOM 3050 C CA . LEU A 1 221 ? 10.780 -15.922 22.222 1.00 13.02 201 LEU A CA 1
ATOM 3051 C C . LEU A 1 221 ? 11.912 -15.688 23.203 1.00 14.92 201 LEU A C 1
ATOM 3052 O O . LEU A 1 221 ? 13.083 -15.925 22.905 1.00 17.84 201 LEU A O 1
ATOM 3068 N N . LEU A 1 222 ? 11.534 -15.262 24.403 1.00 14.33 202 LEU A N 1
ATOM 3069 C CA . LEU A 1 222 ? 12.474 -14.991 25.471 1.00 13.56 202 LEU A CA 1
ATOM 3070 C C . LEU A 1 222 ? 12.099 -15.734 26.738 1.00 16.90 202 LEU A C 1
ATOM 3071 O O . LEU A 1 222 ? 12.960 -16.284 27.429 1.00 24.20 202 LEU A O 1
ATOM 3087 N N . GLN A 1 223 ? 10.828 -15.700 27.091 1.00 14.77 203 GLN A N 1
ATOM 3088 C CA . GLN A 1 223 ? 10.356 -16.367 28.288 1.00 17.71 203 GLN A CA 1
ATOM 3089 C C . GLN A 1 223 ? 8.915 -16.769 28.066 1.00 18.05 203 GLN A C 1
ATOM 3090 O O . GLN A 1 223 ? 8.182 -16.137 27.307 1.00 18.29 203 GLN A O 1
ATOM 3104 N N . LYS A 1 224 ? 8.541 -17.856 28.697 1.00 21.76 204 LYS A N 1
ATOM 3105 C CA . LYS A 1 224 ? 7.147 -18.210 28.890 1.00 20.72 204 LYS A CA 1
ATOM 3106 C C . LYS A 1 224 ? 6.850 -17.882 30.343 1.00 20.22 204 LYS A C 1
ATOM 3107 O O . LYS A 1 224 ? 7.627 -18.245 31.229 1.00 27.80 204 LYS A O 1
ATOM 3126 N N . ALA A 1 225 ? 5.796 -17.125 30.587 1.00 19.82 205 ALA A N 1
ATOM 3127 C CA . ALA A 1 225 ? 5.425 -16.772 31.951 1.00 20.63 205 ALA A CA 1
ATOM 3128 C C . ALA A 1 225 ? 4.028 -17.290 32.219 1.00 23.42 205 ALA A C 1
ATOM 3129 O O . ALA A 1 225 ? 3.112 -17.023 31.437 1.00 19.53 205 ALA A O 1
ATOM 3136 N N . ARG A 1 226 ? 3.877 -18.041 33.313 1.00 34.86 206 ARG A N 1
ATOM 3137 C CA . ARG A 1 226 ? 2.587 -18.607 33.702 1.00 41.71 206 ARG A CA 1
ATOM 3138 C C . ARG A 1 226 ? 1.885 -17.590 34.584 1.00 40.63 206 ARG A C 1
ATOM 3139 O O . ARG A 1 226 ? 2.150 -17.506 35.790 1.00 46.20 206 ARG A O 1
ATOM 3160 N N . GLY A 1 227 ? 1.005 -16.809 33.981 1.00 26.47 207 GLY A N 1
ATOM 3161 C CA . GLY A 1 227 ? 0.134 -15.920 34.714 1.00 23.54 207 GLY A CA 1
ATOM 3162 C C . GLY A 1 227 ? 0.588 -14.477 34.577 1.00 25.52 207 GLY A C 1
ATOM 3163 O O . GLY A 1 227 ? 1.611 -14.178 33.980 1.00 28.15 207 GLY A O 1
ATOM 3167 N N . SER A 1 228 ? -0.207 -13.596 35.154 1.00 29.23 208 SER A N 1
ATOM 3168 C CA . SER A 1 228 ? 0.067 -12.172 35.034 1.00 37.71 208 SER A CA 1
ATOM 3169 C C . SER A 1 228 ? 1.306 -11.794 35.822 1.00 33.15 208 SER A C 1
ATOM 3170 O O . SER A 1 228 ? 2.326 -11.442 35.235 1.00 30.92 208 SER A O 1
ATOM 3177 N N . LYS A 1 229 ? 1.238 -11.887 37.152 1.00 34.10 209 LYS A N 1
ATOM 3178 C CA . LYS A 1 229 ? 2.339 -11.412 37.986 1.00 35.35 209 LYS A CA 1
ATOM 3179 C C . LYS A 1 229 ? 3.688 -11.928 37.510 1.00 29.47 209 LYS A C 1
ATOM 3180 O O . LYS A 1 229 ? 4.693 -11.216 37.593 1.00 32.60 209 LYS A O 1
ATOM 3199 N N . LYS A 1 230 ? 3.730 -13.168 37.014 1.00 24.54 210 LYS A N 1
ATOM 3200 C CA . LYS A 1 230 ? 4.942 -13.669 36.379 1.00 25.98 210 LYS A CA 1
ATOM 3201 C C . LYS A 1 230 ? 5.205 -12.963 35.051 1.00 21.51 210 LYS A C 1
ATOM 3202 O O . LYS A 1 230 ? 6.362 -12.808 34.659 1.00 21.17 210 LYS A O 1
ATOM 3221 N N . SER A 1 231 ? 4.158 -12.516 34.360 1.00 21.27 211 SER A N 1
ATOM 3222 C CA . SER A 1 231 ? 4.360 -11.760 33.128 1.00 18.52 211 SER A CA 1
ATOM 3223 C C . SER A 1 231 ? 5.013 -10.415 33.416 1.00 20.88 211 SER A C 1
ATOM 3224 O O . SER A 1 231 ? 5.892 -9.964 32.671 1.00 19.32 211 SER A O 1
ATOM 3231 N N . VAL A 1 232 ? 4.597 -9.748 34.491 1.00 18.91 212 VAL A N 1
ATOM 3232 C CA . VAL A 1 232 ? 5.196 -8.456 34.794 1.00 18.56 212 VAL A CA 1
ATOM 3233 C C . VAL A 1 232 ? 6.648 -8.632 35.209 1.00 17.02 212 VAL A C 1
ATOM 3234 O O . VAL A 1 232 ? 7.531 -7.929 34.711 1.00 15.87 212 VAL A O 1
ATOM 3247 N N . GLN A 1 233 ? 6.915 -9.579 36.115 1.00 19.21 213 GLN A N 1
ATOM 3248 C CA . GLN A 1 233 ? 8.290 -9.818 36.534 1.00 22.67 213 GLN A CA 1
ATOM 3249 C C . GLN A 1 233 ? 9.189 -10.114 35.337 1.00 16.44 213 GLN A C 1
ATOM 3250 O O . GLN A 1 233 ? 10.298 -9.583 35.242 1.00 19.29 213 GLN A O 1
ATOM 3264 N N . ALA A 1 234 ? 8.721 -10.951 34.411 1.00 15.43 214 ALA A N 1
ATOM 3265 C CA . ALA A 1 234 ? 9.532 -11.315 33.258 1.00 15.33 214 ALA A CA 1
ATOM 3266 C C . ALA A 1 234 ? 9.821 -10.102 32.405 1.00 12.72 214 ALA A C 1
ATOM 3267 O O . ALA A 1 234 ? 10.941 -9.922 31.935 1.00 14.86 214 ALA A O 1
ATOM 3274 N N . ALA A 1 235 ? 8.811 -9.269 32.184 1.00 15.46 215 ALA A N 1
ATOM 3275 C CA . ALA A 1 235 ? 8.981 -8.074 31.375 1.00 15.00 215 ALA A CA 1
ATOM 3276 C C . ALA A 1 235 ? 9.932 -7.084 32.033 1.00 14.23 215 ALA A C 1
ATOM 3277 O O . ALA A 1 235 ? 10.730 -6.446 31.360 1.00 14.51 215 ALA A O 1
ATOM 3284 N N . TYR A 1 236 ? 9.850 -6.933 33.345 1.00 14.62 216 TYR A N 1
ATOM 3285 C CA . TYR A 1 236 ? 10.793 -6.089 34.062 1.00 14.00 216 TYR A CA 1
ATOM 3286 C C . TYR A 1 236 ? 12.197 -6.658 33.979 1.00 12.47 216 TYR A C 1
ATOM 3287 O O . TYR A 1 236 ? 13.144 -5.933 33.692 1.00 15.51 216 TYR A O 1
ATOM 3304 N N . ASP A 1 237 ? 12.350 -7.955 34.242 1.00 14.14 217 ASP A N 1
ATOM 3305 C CA . ASP A 1 237 ? 13.665 -8.576 34.166 1.00 15.61 217 ASP A CA 1
ATOM 3306 C C . ASP A 1 237 ? 14.247 -8.435 32.773 1.00 12.66 217 ASP A C 1
ATOM 3307 O O . ASP A 1 237 ? 15.420 -8.110 32.610 1.00 13.66 217 ASP A O 1
ATOM 3316 N N . GLU A 1 238 ? 13.452 -8.673 31.754 1.00 12.85 218 GLU A N 1
ATOM 3317 C CA . GLU A 1 238 ? 13.994 -8.586 30.405 1.00 14.03 218 GLU A CA 1
ATOM 3318 C C . GLU A 1 238 ? 14.385 -7.164 30.071 1.00 12.14 218 GLU A C 1
ATOM 3319 O O . GLU A 1 238 ? 15.336 -6.940 29.332 1.00 13.67 218 GLU A O 1
ATOM 3331 N N . LEU A 1 239 ? 13.662 -6.193 30.601 1.00 12.06 219 LEU A N 1
ATOM 3332 C CA . LEU A 1 239 ? 14.053 -4.814 30.379 1.00 14.45 219 LEU A CA 1
ATOM 3333 C C . LEU A 1 239 ? 15.419 -4.541 30.993 1.00 12.30 219 LEU A C 1
ATOM 3334 O O . LEU A 1 239 ? 16.293 -3.934 30.372 1.00 14.40 219 LEU A O 1
ATOM 3350 N N . VAL A 1 240 ? 15.601 -4.946 32.236 1.00 12.40 220 VAL A N 1
ATOM 3351 C CA . VAL A 1 240 ? 16.897 -4.781 32.877 1.00 13.38 220 VAL A CA 1
ATOM 3352 C C . VAL A 1 240 ? 17.993 -5.478 32.070 1.00 15.67 220 VAL A C 1
ATOM 3353 O O . VAL A 1 240 ? 19.041 -4.883 31.783 1.00 15.86 220 VAL A O 1
ATOM 3366 N N . LYS A 1 241 ? 17.772 -6.750 31.704 1.00 14.41 221 LYS A N 1
ATOM 3367 C CA . LYS A 1 241 ? 18.791 -7.532 31.017 1.00 12.86 221 LYS A CA 1
ATOM 3368 C C . LYS A 1 241 ? 19.186 -6.871 29.709 1.00 14.59 221 LYS A C 1
ATOM 3369 O O . LYS A 1 241 ? 20.346 -6.942 29.294 1.00 15.40 221 LYS A O 1
ATOM 3388 N N . ALA A 1 242 ? 18.233 -6.206 29.066 1.00 12.38 222 ALA A N 1
ATOM 3389 C CA . ALA A 1 242 ? 18.474 -5.613 27.767 1.00 13.51 222 ALA A CA 1
ATOM 3390 C C . ALA A 1 242 ? 19.228 -4.303 27.847 1.00 15.09 222 ALA A C 1
ATOM 3391 O O . ALA A 1 242 ? 19.757 -3.849 26.831 1.00 19.88 222 ALA A O 1
ATOM 3398 N N . GLY A 1 243 ? 19.309 -3.700 29.011 1.00 14.95 223 GLY A N 1
ATOM 3399 C CA . GLY A 1 243 ? 20.073 -2.503 29.188 1.00 17.16 223 GLY A CA 1
ATOM 3400 C C . GLY A 1 243 ? 19.290 -1.229 29.316 1.00 16.37 223 GLY A C 1
ATOM 3401 O O . GLY A 1 243 ? 19.846 -0.163 29.031 1.00 17.85 223 GLY A O 1
ATOM 3405 N N . TYR A 1 244 ? 18.015 -1.297 29.714 1.00 16.53 224 TYR A N 1
ATOM 3406 C CA . TYR A 1 244 ? 17.259 -0.092 30.041 1.00 14.77 224 TYR A CA 1
ATOM 3407 C C . TYR A 1 244 ? 17.968 0.651 31.170 1.00 17.78 224 TYR A C 1
ATOM 3408 O O . TYR A 1 244 ? 18.551 0.035 32.070 1.00 18.58 224 TYR A O 1
ATOM 3425 N N . ALA A 1 245 ? 17.940 1.983 31.108 1.00 16.37 225 ALA A N 1
ATOM 3426 C CA . ALA A 1 245 ? 18.656 2.806 32.076 1.00 16.61 225 ALA A CA 1
ATOM 3427 C C . ALA A 1 245 ? 17.898 4.088 32.410 1.00 17.78 225 ALA A C 1
ATOM 3428 O O . ALA A 1 245 ? 18.500 5.134 32.667 1.00 20.78 225 ALA A O 1
ATOM 3435 N N . GLY A 1 246 ? 16.562 4.016 32.462 1.00 14.05 226 GLY A N 1
ATOM 3436 C CA . GLY A 1 246 ? 15.735 5.139 32.853 1.00 15.52 226 GLY A CA 1
ATOM 3437 C C . GLY A 1 246 ? 15.225 6.030 31.736 1.00 12.64 226 GLY A C 1
ATOM 3438 O O . GLY A 1 246 ? 14.634 7.060 32.038 1.00 15.06 226 GLY A O 1
ATOM 3442 N N . GLY A 1 247 ? 15.432 5.662 30.459 1.00 14.62 227 GLY A N 1
ATOM 3443 C CA . GLY A 1 247 ? 14.956 6.428 29.324 1.00 13.54 227 GLY A CA 1
ATOM 3444 C C . GLY A 1 247 ? 13.467 6.307 29.030 1.00 13.32 227 GLY A C 1
ATOM 3445 O O . GLY A 1 247 ? 12.647 5.978 29.888 1.00 15.98 227 GLY A O 1
ATOM 3449 N N . ARG A 1 248 ? 13.118 6.579 27.790 1.00 14.15 228 ARG A N 1
ATOM 3450 C CA . ARG A 1 248 ? 11.717 6.588 27.412 1.00 11.38 228 ARG A CA 1
ATOM 3451 C C . ARG A 1 248 ? 11.200 5.174 27.203 1.00 11.25 228 ARG A C 1
ATOM 3452 O O . ARG A 1 248 ? 11.909 4.299 26.707 1.00 11.46 228 ARG A O 1
ATOM 3473 N N . ILE A 1 249 ? 9.954 4.964 27.605 1.00 13.97 229 ILE A N 1
ATOM 3474 C CA . ILE A 1 249 ? 9.196 3.766 27.291 1.00 11.98 229 ILE A CA 1
ATOM 3475 C C . ILE A 1 249 ? 7.847 4.176 26.736 1.00 10.98 229 ILE A C 1
ATOM 3476 O O . ILE A 1 249 ? 7.240 5.138 27.209 1.00 12.72 229 ILE A O 1
ATOM 3492 N N . VAL A 1 250 ? 7.382 3.429 25.739 1.00 12.60 230 VAL A N 1
ATOM 3493 C CA . VAL A 1 250 ? 6.021 3.514 25.197 1.00 10.92 230 VAL A CA 1
ATOM 3494 C C . VAL A 1 250 ? 5.417 2.116 25.263 1.00 12.27 230 VAL A C 1
ATOM 3495 O O . VAL A 1 250 ? 5.886 1.198 24.589 1.00 13.40 230 VAL A O 1
ATOM 3508 N N . MET A 1 251 ? 4.390 1.951 26.079 1.00 11.27 231 MET A N 1
ATOM 3509 C CA . MET A 1 251 ? 3.667 0.690 26.205 1.00 13.84 231 MET A CA 1
ATOM 3510 C C . MET A 1 251 ? 2.366 0.793 25.408 1.00 13.34 231 MET A C 1
ATOM 3511 O O . MET A 1 251 ? 1.401 1.411 25.857 1.00 13.31 231 MET A O 1
ATOM 3525 N N . ALA A 1 252 ? 2.333 0.169 24.240 1.00 15.90 232 ALA A N 1
ATOM 3526 C CA . ALA A 1 252 ? 1.094 -0.019 23.489 1.00 12.46 232 ALA A CA 1
ATOM 3527 C C . ALA A 1 252 ? 0.403 -1.291 23.963 1.00 10.77 232 ALA A C 1
ATOM 3528 O O . ALA A 1 252 ? 0.984 -2.370 23.909 1.00 14.52 232 ALA A O 1
ATOM 3535 N N . GLN A 1 253 ? -0.844 -1.176 24.400 1.00 11.70 233 GLN A N 1
ATOM 3536 C CA . GLN A 1 253 ? -1.528 -2.293 25.020 1.00 10.79 233 GLN A CA 1
ATOM 3537 C C . GLN A 1 253 ? -2.964 -2.420 24.515 1.00 13.62 233 GLN A C 1
ATOM 3538 O O . GLN A 1 253 ? -3.585 -1.441 24.098 1.00 14.08 233 GLN A O 1
ATOM 3552 N N . ARG A 1 254 ? -3.470 -3.659 24.560 1.00 13.35 234 ARG A N 1
ATOM 3553 C CA . ARG A 1 254 ? -4.852 -3.994 24.231 1.00 15.84 234 ARG A CA 1
ATOM 3554 C C . ARG A 1 254 ? -5.504 -4.544 25.486 1.00 11.89 234 ARG A C 1
ATOM 3555 O O . ARG A 1 254 ? -5.304 -5.703 25.838 1.00 15.99 234 ARG A O 1
ATOM 3576 N N . ASN A 1 255 ? -6.304 -3.725 26.134 1.00 13.67 235 ASN A N 1
ATOM 3577 C CA . ASN A 1 255 ? -7.017 -4.147 27.334 1.00 17.23 235 ASN A CA 1
ATOM 3578 C C . ASN A 1 255 ? -6.051 -4.749 28.347 1.00 12.44 235 ASN A C 1
ATOM 3579 O O . ASN A 1 255 ? -6.280 -5.804 28.923 1.00 15.86 235 ASN A O 1
ATOM 3590 N N . ASN A 1 256 ? -4.963 -4.050 28.560 1.00 14.23 236 ASN A N 1
ATOM 3591 C CA . ASN A 1 256 ? -3.934 -4.472 29.488 1.00 15.17 236 ASN A CA 1
ATOM 3592 C C . ASN A 1 256 ? -3.464 -3.290 30.329 1.00 15.63 236 ASN A C 1
ATOM 3593 O O . ASN A 1 256 ? -2.296 -3.220 30.712 1.00 15.29 236 ASN A O 1
ATOM 3604 N N . GLU A 1 257 ? -4.361 -2.356 30.636 1.00 17.57 237 GLU A N 1
ATOM 3605 C CA . GLU A 1 257 ? -3.974 -1.162 31.371 1.00 20.27 237 GLU A CA 1
ATOM 3606 C C . GLU A 1 257 ? -3.503 -1.480 32.776 1.00 18.00 237 GLU A C 1
ATOM 3607 O O . GLU A 1 257 ? -2.646 -0.781 33.311 1.00 19.72 237 GLU A O 1
ATOM 3619 N N . LYS A 1 258 ? -4.075 -2.492 33.416 1.00 20.40 238 LYS A N 1
ATOM 3620 C CA . LYS A 1 258 ? -3.692 -2.746 34.797 1.00 20.33 238 LYS A CA 1
ATOM 3621 C C . LYS A 1 258 ? -2.293 -3.341 34.865 1.00 20.28 238 LYS A C 1
ATOM 3622 O O . LYS A 1 258 ? -1.514 -2.990 35.758 1.00 21.82 238 LYS A O 1
ATOM 3641 N N . CYS A 1 259 ? -1.954 -4.241 33.934 1.00 19.62 239 CYS A N 1
ATOM 3642 C CA . CYS A 1 259 ? -0.615 -4.818 33.933 1.00 18.60 239 CYS A CA 1
ATOM 3643 C C . CYS A 1 259 ? 0.410 -3.777 33.527 1.00 17.55 239 CYS A C 1
ATOM 3644 O O . CYS A 1 259 ? 1.554 -3.803 34.001 1.00 19.41 239 CYS A O 1
ATOM 3651 N N . CYS A 1 260 ? -0.008 -2.817 32.714 1.00 17.90 240 CYS A N 1
ATOM 3652 C CA . CYS A 1 260 ? 0.870 -1.718 32.352 1.00 15.03 240 CYS A CA 1
ATOM 3653 C C . CYS A 1 260 ? 1.092 -0.736 33.501 1.00 15.79 240 CYS A C 1
ATOM 3654 O O . CYS A 1 260 ? 2.200 -0.239 33.658 1.00 14.50 240 CYS A O 1
ATOM 3662 N N . GLN A 1 261 ? 0.065 -0.429 34.308 1.00 16.71 241 GLN A N 1
ATOM 3663 C CA . GLN A 1 261 ? 0.288 0.454 35.448 1.00 17.34 241 GLN A CA 1
ATOM 3664 C C . GLN A 1 261 ? 1.171 -0.208 36.501 1.00 18.32 241 GLN A C 1
ATOM 3665 O O . GLN A 1 261 ? 1.995 0.470 37.115 1.00 17.74 241 GLN A O 1
ATOM 3679 N N . GLN A 1 262 ? 1.059 -1.523 36.698 1.00 15.48 242 GLN A N 1
ATOM 3680 C CA . GLN A 1 262 ? 1.853 -2.174 37.731 1.00 15.53 242 GLN A CA 1
ATOM 3681 C C . GLN A 1 262 ? 3.302 -2.326 37.302 1.00 18.08 242 GLN A C 1
ATOM 3682 O O . GLN A 1 262 ? 4.206 -2.250 38.140 1.00 20.05 242 GLN A O 1
ATOM 3696 N N . LEU A 1 263 ? 3.526 -2.575 36.009 1.00 15.27 243 LEU A N 1
ATOM 3697 C CA . LEU A 1 263 ? 4.878 -2.574 35.467 1.00 15.33 243 LEU A CA 1
ATOM 3698 C C . LEU A 1 263 ? 5.491 -1.180 35.524 1.00 15.23 243 LEU A C 1
ATOM 3699 O O . LEU A 1 263 ? 6.653 -1.031 35.919 1.00 14.94 243 LEU A O 1
ATOM 3715 N N . SER A 1 264 ? 4.706 -0.146 35.173 1.00 15.98 244 SER A N 1
ATOM 3716 C CA . SER A 1 264 ? 5.181 1.238 35.184 1.00 12.61 244 SER A CA 1
ATOM 3717 C C . SER A 1 264 ? 5.634 1.660 36.571 1.00 13.14 244 SER A C 1
ATOM 3718 O O . SER A 1 264 ? 6.684 2.284 36.730 1.00 14.81 244 SER A O 1
ATOM 3725 N N . GLU A 1 265 ? 4.837 1.358 37.585 1.00 16.17 245 GLU A N 1
ATOM 3726 C CA . GLU A 1 265 ? 5.247 1.677 38.944 1.00 15.86 245 GLU A CA 1
ATOM 3727 C C . GLU A 1 265 ? 6.564 0.997 39.290 1.00 12.51 245 GLU A C 1
ATOM 3728 O O . GLU A 1 265 ? 7.477 1.652 39.781 1.00 16.82 245 GLU A O 1
ATOM 3740 N N . ARG A 1 266 ? 6.684 -0.311 39.022 1.00 14.96 246 ARG A N 1
ATOM 3741 C CA . ARG A 1 266 ? 7.914 -1.042 39.331 1.00 15.40 246 ARG A CA 1
ATOM 3742 C C . ARG A 1 266 ? 9.113 -0.408 38.657 1.00 12.59 246 ARG A C 1
ATOM 3743 O O . ARG A 1 266 ? 10.189 -0.298 39.252 1.00 14.96 246 ARG A O 1
ATOM 3764 N N . ILE A 1 267 ? 8.959 -0.035 37.397 1.00 14.85 247 ILE A N 1
ATOM 3765 C CA . ILE A 1 267 ? 10.046 0.595 36.678 1.00 15.14 247 ILE A CA 1
ATOM 3766 C C . ILE A 1 267 ? 10.371 1.943 37.271 1.00 16.04 247 ILE A C 1
ATOM 3767 O O . ILE A 1 267 ? 11.546 2.318 37.377 1.00 18.81 247 ILE A O 1
ATOM 3783 N N . ARG A 1 268 ? 9.343 2.698 37.664 1.00 13.95 248 ARG A N 1
ATOM 3784 C CA . ARG A 1 268 ? 9.588 4.006 38.247 1.00 14.37 248 ARG A CA 1
ATOM 3785 C C . ARG A 1 268 ? 10.166 3.879 39.634 1.00 16.58 248 ARG A C 1
ATOM 3786 O O . ARG A 1 268 ? 10.934 4.737 40.065 1.00 19.80 248 ARG A O 1
ATOM 3807 N N . GLU A 1 269 ? 9.805 2.823 40.345 1.00 16.96 249 GLU A N 1
ATOM 3808 C CA . GLU A 1 269 ? 10.409 2.585 41.646 1.00 14.95 249 GLU A CA 1
ATOM 3809 C C . GLU A 1 269 ? 11.902 2.340 41.508 1.00 17.19 249 GLU A C 1
ATOM 3810 O O . GLU A 1 269 ? 12.698 2.861 42.301 1.00 19.40 249 GLU A O 1
ATOM 3822 N N . THR A 1 270 ? 12.304 1.587 40.481 1.00 15.78 250 THR A N 1
ATOM 3823 C CA . THR A 1 270 ? 13.712 1.286 40.261 1.00 16.31 250 THR A CA 1
ATOM 3824 C C . THR A 1 270 ? 14.452 2.425 39.565 1.00 16.61 250 THR A C 1
ATOM 3825 O O . THR A 1 270 ? 15.620 2.687 39.873 1.00 18.67 250 THR A O 1
ATOM 3835 N N . PHE A 1 271 ? 13.806 3.075 38.596 1.00 17.35 251 PHE A N 1
ATOM 3836 C CA . PHE A 1 271 ? 14.425 4.095 37.752 1.00 18.39 251 PHE A CA 1
ATOM 3837 C C . PHE A 1 271 ? 13.563 5.340 37.904 1.00 19.00 251 PHE A C 1
ATOM 3838 O O . PHE A 1 271 ? 12.645 5.559 37.102 1.00 18.66 251 PHE A O 1
ATOM 3855 N N . PRO A 1 272 ? 13.811 6.179 38.916 1.00 20.88 252 PRO A N 1
ATOM 3856 C CA . PRO A 1 272 ? 12.843 7.245 39.250 1.00 22.63 252 PRO A CA 1
ATOM 3857 C C . PRO A 1 272 ? 12.567 8.279 38.143 1.00 21.36 252 PRO A C 1
ATOM 3858 O O . PRO A 1 272 ? 11.496 8.914 38.160 1.00 19.48 252 PRO A O 1
ATOM 3869 N N . GLN A 1 273 ? 13.471 8.445 37.184 1.00 20.63 253 GLN A N 1
ATOM 3870 C CA . GLN A 1 273 ? 13.323 9.429 36.123 1.00 22.67 253 GLN A CA 1
ATOM 3871 C C . GLN A 1 273 ? 12.627 8.888 34.876 1.00 18.86 253 GLN A C 1
ATOM 3872 O O . GLN A 1 273 ? 12.516 9.614 33.886 1.00 20.95 253 GLN A O 1
ATOM 3886 N N . ALA A 1 274 ? 12.140 7.651 34.907 1.00 18.70 254 ALA A N 1
ATOM 3887 C CA . ALA A 1 274 ? 11.582 7.040 33.709 1.00 16.63 254 ALA A CA 1
ATOM 3888 C C . ALA A 1 274 ? 10.440 7.874 33.155 1.00 14.88 254 ALA A C 1
ATOM 3889 O O . ALA A 1 274 ? 9.607 8.393 33.902 1.00 18.48 254 ALA A O 1
ATOM 3896 N N . ASP A 1 275 ? 10.407 7.974 31.830 1.00 12.29 255 ASP A N 1
ATOM 3897 C CA . ASP A 1 275 ? 9.429 8.747 31.100 1.00 16.56 255 ASP A CA 1
ATOM 3898 C C . ASP A 1 275 ? 8.622 7.690 30.358 1.00 14.12 255 ASP A C 1
ATOM 3899 O O . ASP A 1 275 ? 9.036 7.196 29.312 1.00 14.18 255 ASP A O 1
ATOM 3908 N N . ILE A 1 276 ? 7.494 7.326 30.920 1.00 13.45 256 ILE A N 1
ATOM 3909 C CA . ILE A 1 276 ? 6.677 6.249 30.394 1.00 14.92 256 ILE A CA 1
ATOM 3910 C C . ILE A 1 276 ? 5.355 6.814 29.906 1.00 16.74 256 ILE A C 1
ATOM 3911 O O . ILE A 1 276 ? 4.731 7.642 30.580 1.00 16.26 256 ILE A O 1
ATOM 3927 N N . LYS A 1 277 ? 4.943 6.351 28.719 1.00 14.57 257 LYS A N 1
ATOM 3928 C CA . LYS A 1 277 ? 3.627 6.572 28.141 1.00 15.31 257 LYS A CA 1
ATOM 3929 C C . LYS A 1 277 ? 2.933 5.227 27.944 1.00 13.90 257 LYS A C 1
ATOM 3930 O O . LYS A 1 277 ? 3.571 4.220 27.640 1.00 13.83 257 LYS A O 1
ATOM 3949 N N . ILE A 1 278 ? 1.620 5.202 28.130 1.00 14.38 258 ILE A N 1
ATOM 3950 C CA . ILE A 1 278 ? 0.806 4.019 27.864 1.00 14.69 258 ILE A CA 1
ATOM 3951 C C . ILE A 1 278 ? -0.203 4.426 26.794 1.00 16.94 258 ILE A C 1
ATOM 3952 O O . ILE A 1 278 ? -0.935 5.411 26.972 1.00 18.85 258 ILE A O 1
ATOM 3968 N N . LEU A 1 279 ? -0.200 3.713 25.664 1.00 18.83 259 LEU A N 1
ATOM 3969 C CA . LEU A 1 279 ? -1.085 4.029 24.545 1.00 20.91 259 LEU A CA 1
ATOM 3970 C C . LEU A 1 279 ? -1.941 2.828 24.181 1.00 13.31 259 LEU A C 1
ATOM 3971 O O . LEU A 1 279 ? -1.486 1.691 24.264 1.00 14.05 259 LEU A O 1
ATOM 3987 N N . PRO A 1 280 ? -3.167 3.045 23.736 1.00 14.11 260 PRO A N 1
ATOM 3988 C CA . PRO A 1 280 ? -3.943 1.928 23.219 1.00 13.74 260 PRO A CA 1
ATOM 3989 C C . PRO A 1 280 ? -3.404 1.494 21.859 1.00 11.05 260 PRO A C 1
ATOM 3990 O O . PRO A 1 280 ? -2.945 2.304 21.056 1.00 14.08 260 PRO A O 1
ATOM 4001 N N . THR A 1 281 ? -3.444 0.197 21.615 1.00 12.84 261 THR A N 1
ATOM 4002 C CA . THR A 1 281 ? -2.999 -0.314 20.335 1.00 12.83 261 THR A CA 1
ATOM 4003 C C . THR A 1 281 ? -3.894 0.157 19.190 1.00 12.83 261 THR A C 1
ATOM 4004 O O . THR A 1 281 ? -5.089 0.424 19.367 1.00 16.64 261 THR A O 1
ATOM 4014 N N . SER A 1 282 ? -3.303 0.221 17.997 1.00 13.52 262 SER A N 1
ATOM 4015 C CA . SER A 1 282 ? -4.037 0.423 16.767 1.00 13.40 262 SER A CA 1
ATOM 4016 C C . SER A 1 282 ? -4.884 -0.800 16.449 1.00 10.31 262 SER A C 1
ATOM 4017 O O . SER A 1 282 ? -4.834 -1.827 17.116 1.00 13.73 262 SER A O 1
ATOM 4024 N N . GLY A 1 283 ? -5.678 -0.684 15.390 1.00 17.60 263 GLY A N 1
ATOM 4025 C CA . GLY A 1 283 ? -6.462 -1.823 14.944 1.00 17.37 263 GLY A CA 1
ATOM 4026 C C . GLY A 1 283 ? -5.587 -2.982 14.536 1.00 10.40 263 GLY A C 1
ATOM 4027 O O . GLY A 1 283 ? -5.830 -4.124 14.912 1.00 14.07 263 GLY A O 1
ATOM 4031 N N . LEU A 1 284 ? -4.523 -2.688 13.802 1.00 14.36 264 LEU A N 1
ATOM 4032 C CA . LEU A 1 284 ? -3.595 -3.713 13.376 1.00 12.18 264 LEU A CA 1
ATOM 4033 C C . LEU A 1 284 ? -2.897 -4.326 14.565 1.00 10.25 264 LEU A C 1
ATOM 4034 O O . LEU A 1 284 ? -2.800 -5.544 14.686 1.00 14.57 264 LEU A O 1
ATOM 4050 N N . CYS A 1 285 ? -2.364 -3.497 15.428 1.00 12.41 265 CYS A N 1
ATOM 4051 C CA . CYS A 1 285 ? -1.650 -4.035 16.568 1.00 14.14 265 CYS A CA 1
ATOM 4052 C C . CYS A 1 285 ? -2.587 -4.751 17.513 1.00 10.26 265 CYS A C 1
ATOM 4053 O O . CYS A 1 285 ? -2.200 -5.752 18.103 1.00 13.17 265 CYS A O 1
ATOM 4060 N N . SER A 1 286 ? -3.818 -4.276 17.661 1.00 15.07 266 SER A N 1
ATOM 4061 C CA . SER A 1 286 ? -4.792 -5.011 18.469 1.00 17.60 266 SER A CA 1
ATOM 4062 C C . SER A 1 286 ? -5.062 -6.375 17.866 1.00 12.77 266 SER A C 1
ATOM 4063 O O . SER A 1 286 ? -5.172 -7.367 18.576 1.00 13.30 266 SER A O 1
ATOM 4070 N N . PHE A 1 287 ? -5.151 -6.435 16.549 1.00 12.96 267 PHE A N 1
ATOM 4071 C CA . PHE A 1 287 ? -5.483 -7.671 15.885 1.00 10.47 267 PHE A CA 1
ATOM 4072 C C . PHE A 1 287 ? -4.429 -8.718 16.128 1.00 13.29 267 PHE A C 1
ATOM 4073 O O . PHE A 1 287 ? -4.747 -9.891 16.338 1.00 12.38 267 PHE A O 1
ATOM 4090 N N . TYR A 1 288 ? -3.178 -8.323 16.092 1.00 12.24 268 TYR A N 1
ATOM 4091 C CA . TYR A 1 288 ? -2.110 -9.297 16.201 1.00 12.94 268 TYR A CA 1
ATOM 4092 C C . TYR A 1 288 ? -1.629 -9.511 17.612 1.00 12.66 268 TYR A C 1
ATOM 4093 O O . TYR A 1 288 ? -1.237 -10.626 17.960 1.00 16.67 268 TYR A O 1
ATOM 4110 N N . ALA A 1 289 ? -1.626 -8.485 18.429 1.00 11.29 269 ALA A N 1
ATOM 4111 C CA . ALA A 1 289 ? -1.239 -8.695 19.818 1.00 14.78 269 ALA A CA 1
ATOM 4112 C C . ALA A 1 289 ? -2.358 -9.325 20.624 1.00 14.54 269 ALA A C 1
ATOM 4113 O O . ALA A 1 289 ? -2.091 -10.017 21.613 1.00 13.27 269 ALA A O 1
ATOM 4120 N N . GLU A 1 290 ? -3.603 -9.068 20.214 1.00 14.25 270 GLU A N 1
ATOM 4121 C CA . GLU A 1 290 ? -4.803 -9.663 20.778 1.00 13.59 270 GLU A CA 1
ATOM 4122 C C . GLU A 1 290 ? -5.062 -9.221 22.204 1.00 15.55 270 GLU A C 1
ATOM 4123 O O . GLU A 1 290 ? -4.335 -8.398 22.763 1.00 16.63 270 GLU A O 1
ATOM 4135 N N . GLU A 1 291 ? -6.118 -9.748 22.786 1.00 16.63 271 GLU A N 1
ATOM 4136 C CA . GLU A 1 291 ? -6.575 -9.235 24.062 1.00 15.27 271 GLU A CA 1
ATOM 4137 C C . GLU A 1 2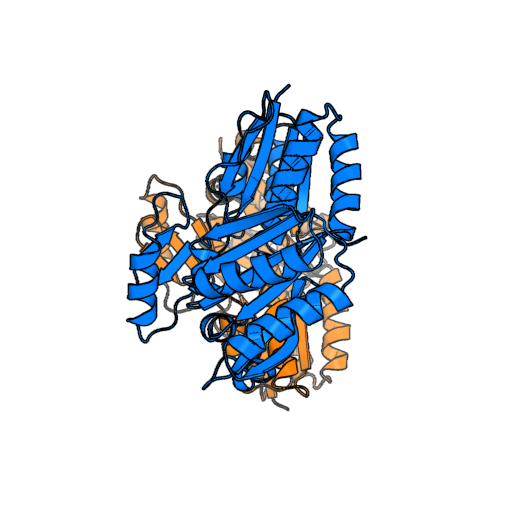91 ? -5.576 -9.561 25.151 1.00 13.35 271 GLU A C 1
ATOM 4138 O O . GLU A 1 291 ? -5.073 -10.681 25.244 1.00 17.00 271 GLU A O 1
ATOM 4150 N N . GLY A 1 292 ? -5.301 -8.563 25.972 1.00 14.14 272 GLY A N 1
ATOM 4151 C CA . GLY A 1 292 ? -4.291 -8.650 26.994 1.00 15.82 272 GLY A CA 1
ATOM 4152 C C . GLY A 1 292 ? -2.886 -8.394 26.506 1.00 12.85 272 GLY A C 1
ATOM 4153 O O . GLY A 1 292 ? -1.947 -8.521 27.292 1.00 19.02 272 GLY A O 1
ATOM 4157 N N . GLY A 1 293 ? -2.713 -8.049 25.240 1.00 14.28 273 GLY A N 1
ATOM 4158 C CA . GLY A 1 293 ? -1.392 -7.939 24.676 1.00 11.94 273 GLY A CA 1
ATOM 4159 C C . GLY A 1 293 ? -0.713 -6.630 25.016 1.00 14.11 273 GLY A C 1
ATOM 4160 O O . GLY A 1 293 ? -1.338 -5.616 25.320 1.00 13.84 273 GLY A O 1
ATOM 4164 N N . LEU A 1 294 ? 0.615 -6.667 24.941 1.00 14.55 274 LEU A N 1
ATOM 4165 C CA . LEU A 1 294 ? 1.447 -5.509 25.211 1.00 10.86 274 LEU A CA 1
ATOM 4166 C C . LEU A 1 294 ? 2.613 -5.485 24.247 1.00 10.74 274 LEU A C 1
ATOM 4167 O O . LEU A 1 294 ? 3.271 -6.504 24.055 1.00 12.77 274 LEU A O 1
ATOM 4183 N N . LEU A 1 295 ? 2.863 -4.317 23.661 1.00 10.61 275 LEU A N 1
ATOM 4184 C CA . LEU A 1 295 ? 4.021 -4.076 22.811 1.00 10.79 275 LEU A CA 1
ATOM 4185 C C . LEU A 1 295 ? 4.729 -2.852 23.368 1.00 15.06 275 LEU A C 1
ATOM 4186 O O . LEU A 1 295 ? 4.323 -1.719 23.105 1.00 14.09 275 LEU A O 1
ATOM 4202 N N . MET A 1 296 ? 5.814 -3.078 24.078 1.00 14.73 276 MET A N 1
ATOM 4203 C CA . MET A 1 296 ? 6.504 -2.025 24.786 1.00 11.11 276 MET A CA 1
ATOM 4204 C C . MET A 1 296 ? 7.780 -1.646 24.042 1.00 11.68 276 MET A C 1
ATOM 4205 O O . MET A 1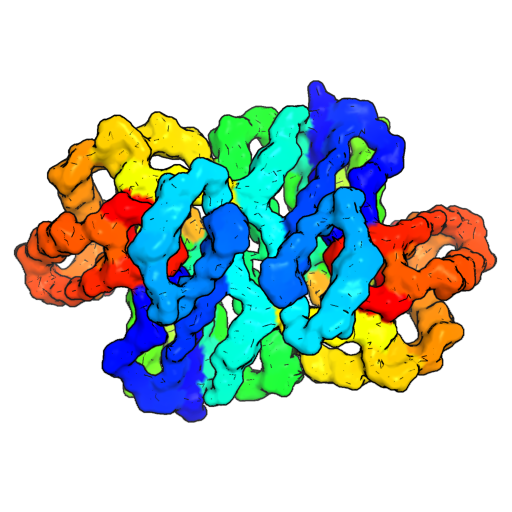 296 ? 8.682 -2.464 23.902 1.00 13.23 276 MET A O 1
ATOM 4219 N N . GLY A 1 297 ? 7.843 -0.409 23.572 1.00 10.60 277 GLY A N 1
ATOM 4220 C CA . GLY A 1 297 ? 9.073 0.137 23.048 1.00 12.45 277 GLY A CA 1
ATOM 4221 C C . GLY A 1 297 ? 9.842 0.873 24.130 1.00 10.76 277 GLY A C 1
ATOM 4222 O O . GLY A 1 297 ? 9.258 1.451 25.042 1.00 11.44 277 GLY A O 1
ATOM 4226 N N . TYR A 1 298 ? 11.169 0.829 24.033 1.00 13.70 278 TYR A N 1
ATOM 4227 C CA . TYR A 1 298 ? 11.995 1.434 25.075 1.00 12.03 278 TYR A CA 1
ATOM 4228 C C . TYR A 1 298 ? 13.384 1.781 24.564 1.00 14.24 278 TYR A C 1
ATOM 4229 O O . TYR A 1 298 ? 13.859 1.257 23.553 1.00 13.79 278 TYR A O 1
ATOM 4246 N N . GLU A 1 299 ? 14.024 2.680 25.296 1.00 11.62 279 GLU A N 1
ATOM 4247 C CA . GLU A 1 299 ? 15.379 3.125 25.009 1.00 11.43 279 GLU A CA 1
ATOM 4248 C C . GLU A 1 299 ? 16.395 2.379 25.864 1.00 15.26 279 GLU A C 1
ATOM 4249 O O . GLU A 1 299 ? 16.157 2.121 27.044 1.00 15.27 279 GLU A O 1
ATOM 4261 N N . ILE A 1 300 ? 17.545 2.063 25.266 1.00 14.56 280 ILE A N 1
ATOM 4262 C CA . ILE A 1 300 ? 18.708 1.532 25.975 1.00 21.22 280 ILE A CA 1
ATOM 4263 C C . ILE A 1 300 ? 19.919 2.443 25.780 1.00 21.79 280 ILE A C 1
ATOM 4264 O O . ILE A 1 300 ? 19.948 3.292 24.892 1.00 26.54 280 ILE A O 1
ATOM 4280 N N . ASP A 1 301 ? 20.928 2.246 26.629 1.00 31.61 281 ASP A N 1
ATOM 4281 C CA . ASP A 1 301 ? 22.269 2.880 26.540 1.00 43.82 281 ASP A CA 1
ATOM 4282 C C . ASP A 1 301 ? 22.523 4.096 25.615 1.00 59.36 281 ASP A C 1
ATOM 4283 O O . ASP A 1 301 ? 21.653 4.939 25.384 1.00 65.06 281 ASP A O 1
ATOM 4293 N N . MET B 1 21 ? 11.177 -37.096 -2.885 1.00 38.89 1 MET D N 1
ATOM 4294 C CA . MET B 1 21 ? 10.754 -37.564 -4.221 1.00 28.48 1 MET D CA 1
ATOM 4295 C C . MET B 1 21 ? 9.580 -36.757 -4.747 1.00 25.38 1 MET D C 1
ATOM 4296 O O . MET B 1 21 ? 9.322 -36.813 -5.942 1.00 33.43 1 MET D O 1
ATOM 4310 N N . THR B 1 22 ? 8.884 -36.000 -3.884 1.00 18.91 2 THR D N 1
ATOM 4311 C CA . THR B 1 22 ? 7.738 -35.195 -4.300 1.00 17.53 2 THR D CA 1
ATOM 4312 C C . THR B 1 22 ? 8.140 -33.748 -4.506 1.00 15.45 2 THR D C 1
ATOM 4313 O O . THR B 1 22 ? 8.834 -33.160 -3.678 1.00 21.47 2 THR D O 1
ATOM 4323 N N . TRP B 1 23 ? 7.654 -33.172 -5.582 1.00 14.02 3 TRP D N 1
ATOM 4324 C CA . TRP B 1 23 ? 8.011 -31.816 -5.953 1.00 16.55 3 TRP D CA 1
ATOM 4325 C C . TRP B 1 23 ? 6.777 -30.948 -6.140 1.00 13.79 3 TRP D C 1
ATOM 4326 O O . TRP B 1 23 ? 5.728 -31.412 -6.574 1.00 18.06 3 TRP D O 1
ATOM 4347 N N . LYS B 1 24 ? 6.919 -29.676 -5.814 1.00 13.75 4 LYS D N 1
ATOM 4348 C CA . LYS B 1 24 ? 5.900 -28.692 -6.123 1.00 15.39 4 LYS D CA 1
ATOM 4349 C C . LYS B 1 24 ? 6.557 -27.493 -6.784 1.00 13.44 4 LYS D C 1
ATOM 4350 O O . LYS B 1 24 ? 7.602 -27.017 -6.340 1.00 14.28 4 LYS D O 1
ATOM 4369 N N . ILE B 1 25 ? 5.935 -27.031 -7.856 1.00 14.49 5 ILE D N 1
ATOM 4370 C CA . ILE B 1 25 ? 6.267 -25.773 -8.491 1.00 14.21 5 ILE D CA 1
ATOM 4371 C C . ILE B 1 25 ? 5.112 -24.837 -8.212 1.00 13.32 5 ILE D C 1
ATOM 4372 O O . ILE B 1 25 ? 3.986 -25.094 -8.640 1.00 14.13 5 ILE D O 1
ATOM 4388 N N . ILE B 1 26 ? 5.388 -23.771 -7.471 1.00 14.23 6 ILE D N 1
ATOM 4389 C CA . ILE B 1 26 ? 4.380 -22.835 -7.006 1.00 12.59 6 ILE D CA 1
ATOM 4390 C C . ILE B 1 26 ? 4.682 -21.486 -7.630 1.00 13.76 6 ILE D C 1
ATOM 4391 O O . ILE B 1 26 ? 5.822 -21.029 -7.601 1.00 16.47 6 ILE D O 1
ATOM 4407 N N . ALA B 1 27 ? 3.680 -20.879 -8.232 1.00 13.19 7 ALA D N 1
ATOM 4408 C CA . ALA B 1 27 ? 3.788 -19.533 -8.759 1.00 12.37 7 ALA D CA 1
ATOM 4409 C C . ALA B 1 27 ? 2.656 -18.684 -8.209 1.00 14.71 7 ALA D C 1
ATOM 4410 O O . ALA B 1 27 ? 1.667 -19.193 -7.688 1.00 17.83 7 ALA D O 1
ATOM 4417 N N . ASP B 1 28 ? 2.824 -17.372 -8.294 1.00 18.70 8 ASP D N 1
ATOM 4418 C CA . ASP B 1 28 ? 1.694 -16.482 -8.048 1.00 16.95 8 ASP D CA 1
ATOM 4419 C C . ASP B 1 28 ? 0.963 -16.227 -9.365 1.00 14.44 8 ASP D C 1
ATOM 4420 O O . ASP B 1 28 ? 1.405 -16.650 -10.431 1.00 16.50 8 ASP D O 1
ATOM 4429 N N . SER B 1 29 ? -0.187 -15.564 -9.278 1.00 13.93 9 SER D N 1
ATOM 4430 C CA . SER B 1 29 ? -0.962 -15.371 -10.512 1.00 17.27 9 SER D CA 1
ATOM 4431 C C . SER B 1 29 ? -0.355 -14.286 -11.443 1.00 13.97 9 SER D C 1
ATOM 4432 O O . SER B 1 29 ? -1.006 -13.889 -12.412 1.00 16.92 9 SER D O 1
ATOM 4439 N N . GLY B 1 30 ? 0.884 -13.856 -11.174 1.00 12.38 10 GLY D N 1
ATOM 4440 C CA . GLY B 1 30 ? 1.734 -13.223 -12.175 1.00 15.35 10 GLY D CA 1
ATOM 4441 C C . GLY B 1 30 ? 2.174 -14.170 -13.265 1.00 13.18 10 GLY D C 1
ATOM 4442 O O . GLY B 1 30 ? 2.627 -13.727 -14.320 1.00 18.12 10 GLY D O 1
ATOM 4446 N N . CYS B 1 31 ? 2.080 -15.463 -13.005 1.00 14.91 11 CYS D N 1
ATOM 4447 C CA . CYS B 1 31 ? 2.187 -16.505 -13.997 1.00 12.10 11 CYS D CA 1
ATOM 4448 C C . CYS B 1 31 ? 0.827 -16.741 -14.634 1.00 10.16 11 CYS D C 1
ATOM 4449 O O . CYS B 1 31 ? -0.206 -16.735 -13.965 1.00 17.23 11 CYS D O 1
ATOM 4457 N N . ASP B 1 32 ? 0.835 -16.982 -15.926 1.00 14.03 12 ASP D N 1
ATOM 4458 C CA . ASP B 1 32 ? -0.404 -17.154 -16.669 1.00 11.96 12 ASP D CA 1
ATOM 4459 C C . ASP B 1 32 ? -0.904 -18.593 -16.727 1.00 12.31 12 ASP D C 1
ATOM 4460 O O . ASP B 1 32 ? -1.998 -18.829 -17.237 1.00 16.95 12 ASP D O 1
ATOM 4469 N N . TYR B 1 33 ? -0.169 -19.546 -16.188 1.00 15.56 13 TYR D N 1
ATOM 4470 C CA . TYR B 1 33 ? -0.628 -20.923 -16.153 1.00 11.92 13 TYR D CA 1
ATOM 4471 C C . TYR B 1 33 ? -1.518 -21.174 -14.949 1.00 12.07 13 TYR D C 1
ATOM 4472 O O . TYR B 1 33 ? -1.241 -20.707 -13.847 1.00 14.81 13 TYR D O 1
ATOM 4489 N N . ARG B 1 34 ? -2.579 -21.954 -15.160 1.00 18.20 14 ARG D N 1
ATOM 4490 C CA . ARG B 1 34 ? -3.333 -22.538 -14.051 1.00 19.45 14 ARG D CA 1
ATOM 4491 C C . ARG B 1 34 ? -2.975 -24.006 -13.831 1.00 16.85 14 ARG D C 1
ATOM 4492 O O . ARG B 1 34 ? -3.199 -24.542 -12.737 1.00 17.72 14 ARG D O 1
ATOM 4513 N N . GLN B 1 35 ? -2.420 -24.639 -14.857 1.00 17.40 15 GLN D N 1
ATOM 4514 C CA . GLN B 1 35 ? -1.937 -26.007 -14.817 1.00 15.70 15 GLN D CA 1
ATOM 4515 C C . GLN B 1 35 ? -0.880 -26.125 -15.900 1.00 17.06 15 GLN D C 1
ATOM 4516 O O . GLN B 1 35 ? -0.863 -25.352 -16.857 1.00 17.24 15 GLN D O 1
ATOM 4530 N N . LEU B 1 36 ? -0.032 -27.083 -15.740 1.00 18.12 16 LEU D N 1
ATOM 4531 C CA . LEU B 1 36 ? 0.983 -27.329 -16.744 1.00 23.13 16 LEU D CA 1
ATOM 4532 C C . LEU B 1 36 ? 0.543 -28.426 -17.690 1.00 15.38 16 LEU D C 1
ATOM 4533 O O . LEU B 1 36 ? -0.150 -29.351 -17.289 1.00 19.11 16 LEU D O 1
ATOM 4549 N N . PRO B 1 37 ? 0.947 -28.351 -18.952 1.00 16.70 17 PRO D N 1
ATOM 4550 C CA . PRO B 1 37 ? 0.477 -29.362 -19.902 1.00 19.04 17 PRO D CA 1
ATOM 4551 C C . PRO B 1 37 ? 1.050 -30.735 -19.640 1.00 18.84 17 PRO D C 1
ATOM 4552 O O . PRO B 1 37 ? 0.333 -31.735 -19.775 1.00 21.64 17 PRO D O 1
ATOM 4563 N N . THR B 1 38 ? 2.315 -30.818 -19.246 1.00 20.17 18 THR D N 1
ATOM 4564 C CA . THR B 1 38 ? 2.955 -32.091 -18.945 1.00 19.39 18 THR D CA 1
ATOM 4565 C C . THR B 1 38 ? 3.745 -32.006 -17.649 1.00 12.48 18 THR D C 1
ATOM 4566 O O . THR B 1 38 ? 4.975 -31.957 -17.673 1.00 18.25 18 THR D O 1
ATOM 4577 N N . PRO B 1 39 ? 3.074 -32.029 -16.509 1.00 15.39 19 PRO D N 1
ATOM 4578 C CA . PRO B 1 39 ? 3.791 -32.058 -15.236 1.00 12.82 19 PRO D CA 1
ATOM 4579 C C . PRO B 1 39 ? 4.747 -33.238 -15.157 1.00 17.57 19 PRO D C 1
ATOM 4580 O O . PRO B 1 39 ? 4.471 -34.326 -15.649 1.00 17.04 19 PRO D O 1
ATOM 4591 N N . ALA B 1 40 ? 5.896 -33.013 -14.526 1.00 18.25 20 ALA D N 1
ATOM 4592 C CA . ALA B 1 40 ? 6.817 -34.110 -14.292 1.00 15.78 20 ALA D CA 1
ATOM 4593 C C . ALA B 1 40 ? 6.264 -35.066 -13.246 1.00 13.27 20 ALA D C 1
ATOM 4594 O O . ALA B 1 40 ? 5.407 -34.725 -12.427 1.00 15.58 20 ALA D O 1
ATOM 4601 N N . ILE B 1 41 ? 6.792 -36.281 -13.274 1.00 14.55 21 ILE D N 1
ATOM 4602 C CA . ILE B 1 41 ? 6.383 -37.275 -12.308 1.00 15.78 21 ILE D CA 1
ATOM 4603 C C . ILE B 1 41 ? 6.636 -36.740 -10.914 1.00 17.61 21 ILE D C 1
ATOM 4604 O O . ILE B 1 41 ? 7.657 -36.094 -10.656 1.00 20.70 21 ILE D O 1
ATOM 4620 N N . ASN B 1 42 ? 5.705 -36.992 -10.000 1.00 18.10 22 ASN D N 1
ATOM 4621 C CA . ASN B 1 42 ? 5.868 -36.638 -8.590 1.00 17.49 22 ASN D CA 1
ATOM 4622 C C . ASN B 1 42 ? 5.875 -35.143 -8.362 1.00 13.43 22 ASN D C 1
ATOM 4623 O O . ASN B 1 42 ? 6.372 -34.678 -7.338 1.00 16.87 22 ASN D O 1
ATOM 4634 N N . THR B 1 43 ? 5.265 -34.394 -9.281 1.00 16.95 23 THR D N 1
ATOM 4635 C CA . THR B 1 43 ? 5.338 -32.940 -9.326 1.00 14.40 23 THR D CA 1
ATOM 4636 C C . THR B 1 43 ? 3.966 -32.301 -9.539 1.00 16.67 23 THR D C 1
ATOM 4637 O O . THR B 1 43 ? 3.278 -32.578 -10.529 1.00 17.30 23 THR D O 1
ATOM 4647 N N . THR B 1 44 ? 3.611 -31.396 -8.635 1.00 16.71 24 THR D N 1
ATOM 4648 C CA . THR B 1 44 ? 2.361 -30.648 -8.701 1.00 12.96 24 THR D CA 1
ATOM 4649 C C . THR B 1 44 ? 2.643 -29.169 -8.939 1.00 13.72 24 THR D C 1
ATOM 4650 O O . THR B 1 44 ? 3.486 -28.571 -8.260 1.00 14.62 24 THR D O 1
ATOM 4660 N N . PHE B 1 45 ? 1.901 -28.578 -9.868 1.00 13.42 25 PHE D N 1
ATOM 4661 C CA . PHE B 1 45 ? 1.891 -27.136 -10.054 1.00 12.37 25 PHE D CA 1
ATOM 4662 C C . PHE B 1 45 ? 0.755 -26.489 -9.269 1.00 14.28 25 PHE D C 1
ATOM 4663 O O . PHE B 1 45 ? -0.391 -26.945 -9.311 1.00 18.96 25 PHE D O 1
ATOM 4680 N N . VAL B 1 46 ? 1.085 -25.394 -8.594 1.00 15.38 26 VAL D N 1
ATOM 4681 C CA . VAL B 1 46 ? 0.149 -24.623 -7.798 1.00 15.81 26 VAL D CA 1
ATOM 4682 C C . VAL B 1 46 ? 0.241 -23.172 -8.231 1.00 11.60 26 VAL D C 1
ATOM 4683 O O . VAL B 1 46 ? 1.330 -22.609 -8.306 1.00 12.83 26 VAL D O 1
ATOM 4696 N N . SER B 1 47 ? -0.895 -22.565 -8.476 1.00 13.39 27 SER D N 1
ATOM 4697 C CA . SER B 1 47 ? -0.979 -21.135 -8.684 1.00 11.84 27 SER D CA 1
ATOM 4698 C C . SER B 1 47 ? -1.597 -20.514 -7.446 1.00 17.25 27 SER D C 1
ATOM 4699 O O . SER B 1 47 ? -2.724 -20.862 -7.073 1.00 18.03 27 SER D O 1
ATOM 4706 N N . VAL B 1 48 ? -0.875 -19.586 -6.833 1.00 15.70 28 VAL D N 1
ATOM 4707 C CA . VAL B 1 48 ? -1.356 -18.871 -5.648 1.00 17.42 28 VAL D CA 1
ATOM 4708 C C . VAL B 1 48 ? -1.888 -17.516 -6.080 1.00 13.41 28 VAL D C 1
ATOM 4709 O O . VAL B 1 48 ? -1.128 -16.698 -6.614 1.00 14.46 28 VAL D O 1
ATOM 4722 N N . PRO B 1 49 ? -3.170 -17.219 -5.875 1.00 16.99 29 PRO D N 1
ATOM 4723 C CA . PRO B 1 49 ? -3.770 -16.062 -6.537 1.00 15.09 29 PRO D CA 1
ATOM 4724 C C . PRO B 1 49 ? -3.540 -14.734 -5.818 1.00 15.71 29 PRO D C 1
ATOM 4725 O O . PRO B 1 49 ? -3.513 -14.641 -4.589 1.00 17.07 29 PRO D O 1
ATOM 4736 N N . LEU B 1 50 ? -3.341 -13.691 -6.616 1.00 18.31 30 LEU D N 1
ATOM 4737 C CA . LEU B 1 50 ? -3.484 -12.323 -6.131 1.00 18.51 30 LEU D CA 1
ATOM 4738 C C . LEU B 1 50 ? -4.957 -11.926 -6.189 1.00 16.56 30 LEU D C 1
ATOM 4739 O O . LEU B 1 50 ? -5.812 -12.684 -6.649 1.00 15.07 30 LEU D O 1
ATOM 4755 N N . THR B 1 51 ? -5.260 -10.724 -5.708 1.00 17.38 31 THR D N 1
ATOM 4756 C CA . THR B 1 51 ? -6.625 -10.245 -5.712 1.00 17.67 31 THR D CA 1
ATOM 4757 C C . THR B 1 51 ? -6.697 -8.879 -6.351 1.00 13.35 31 THR D C 1
ATOM 4758 O O . THR B 1 51 ? -5.744 -8.103 -6.326 1.00 16.65 31 THR D O 1
ATOM 4768 N N . ILE B 1 52 ? -7.858 -8.619 -6.934 1.00 17.02 32 ILE D N 1
ATOM 4769 C CA . ILE B 1 52 ? -8.204 -7.328 -7.495 1.00 14.19 32 ILE D CA 1
ATOM 4770 C C . ILE B 1 52 ? -9.487 -6.875 -6.828 1.00 12.74 32 ILE D C 1
ATOM 4771 O O . ILE B 1 52 ? -10.465 -7.617 -6.794 1.00 15.99 32 ILE D O 1
ATOM 4787 N N . GLN B 1 53 ? -9.460 -5.680 -6.284 1.00 15.51 33 GLN D N 1
ATOM 4788 C CA . GLN B 1 53 ? -10.603 -5.090 -5.623 1.00 17.98 33 GLN D CA 1
ATOM 4789 C C . GLN B 1 53 ? -11.122 -3.978 -6.510 1.00 15.56 33 GLN D C 1
ATOM 4790 O O . GLN B 1 53 ? -10.393 -3.032 -6.817 1.00 15.18 33 GLN D O 1
ATOM 4804 N N . VAL B 1 54 ? -12.365 -4.124 -6.954 1.00 19.67 34 VAL D N 1
ATOM 4805 C CA . VAL B 1 54 ? -13.048 -3.130 -7.765 1.00 14.91 34 VAL D CA 1
ATOM 4806 C C . VAL B 1 54 ? -14.221 -2.650 -6.936 1.00 17.58 34 VAL D C 1
ATOM 4807 O O . VAL B 1 54 ? -15.212 -3.365 -6.785 1.00 18.99 34 VAL D O 1
ATOM 4820 N N . ALA B 1 55 ? -14.100 -1.446 -6.388 1.00 20.40 35 ALA D N 1
ATOM 4821 C CA . ALA B 1 55 ? -15.081 -0.904 -5.453 1.00 21.62 35 ALA D CA 1
ATOM 4822 C C . ALA B 1 55 ? -15.337 -1.862 -4.298 1.00 18.88 35 ALA D C 1
ATOM 4823 O O . ALA B 1 55 ? -14.448 -2.089 -3.486 1.00 20.82 35 ALA D O 1
ATOM 4830 N N . ASP B 1 56 ? -16.536 -2.431 -4.216 1.00 26.10 36 ASP D N 1
ATOM 4831 C CA . ASP B 1 56 ? -16.853 -3.381 -3.155 1.00 31.80 36 ASP D CA 1
ATOM 4832 C C . ASP B 1 56 ? -16.336 -4.791 -3.443 1.00 28.66 36 ASP D C 1
ATOM 4833 O O . ASP B 1 56 ? -16.012 -5.521 -2.504 1.00 28.55 36 ASP D O 1
ATOM 4842 N N . GLN B 1 57 ? -16.228 -5.170 -4.719 1.00 21.15 37 GLN D N 1
ATOM 4843 C CA . GLN B 1 57 ? -16.022 -6.547 -5.132 1.00 16.94 37 GLN D CA 1
ATOM 4844 C C . GLN B 1 57 ? -14.538 -6.856 -5.124 1.00 18.24 37 GLN D C 1
ATOM 4845 O O . GLN B 1 57 ? -13.731 -6.106 -5.664 1.00 25.57 37 GLN D O 1
ATOM 4859 N N . VAL B 1 58 ? -14.199 -8.011 -4.589 1.00 21.19 38 VAL D N 1
ATOM 4860 C CA . VAL B 1 58 ? -12.856 -8.549 -4.694 1.00 22.01 38 VAL D CA 1
ATOM 4861 C C . VAL B 1 58 ? -12.885 -9.745 -5.635 1.00 21.11 38 VAL D C 1
ATOM 4862 O O . VAL B 1 58 ? -13.635 -10.699 -5.424 1.00 24.38 38 VAL D O 1
ATOM 4875 N N . PHE B 1 59 ? -12.076 -9.699 -6.676 1.00 19.40 39 PHE D N 1
ATOM 4876 C CA . PHE B 1 59 ? -11.918 -10.821 -7.580 1.00 15.36 39 PHE D CA 1
ATOM 4877 C C . PHE B 1 59 ? -10.628 -11.559 -7.227 1.00 16.59 39 PHE D C 1
ATOM 4878 O O . PHE B 1 59 ? -9.568 -10.947 -7.061 1.00 21.04 39 PHE D O 1
ATOM 4895 N N . VAL B 1 60 ? -10.740 -12.864 -7.051 1.00 18.06 40 VAL D N 1
ATOM 4896 C CA . VAL B 1 60 ? -9.619 -13.716 -6.708 1.00 17.83 40 VAL D CA 1
ATOM 4897 C C . VAL B 1 60 ? -9.087 -14.303 -8.006 1.00 13.47 40 VAL D C 1
ATOM 4898 O O . VAL B 1 60 ? -9.826 -14.963 -8.742 1.00 16.69 40 VAL D O 1
ATOM 4911 N N . ASP B 1 61 ? -7.810 -14.073 -8.286 1.00 14.67 41 ASP D N 1
ATOM 4912 C CA . ASP B 1 61 ? -7.226 -14.506 -9.553 1.00 15.65 41 ASP D CA 1
ATOM 4913 C C . ASP B 1 61 ? -6.743 -15.955 -9.481 1.00 16.76 41 ASP D C 1
ATOM 4914 O O . ASP B 1 61 ? -5.554 -16.258 -9.588 1.00 19.67 41 ASP D O 1
ATOM 4923 N N . ASP B 1 62 ? -7.696 -16.849 -9.293 1.00 16.09 42 ASP D N 1
ATOM 4924 C CA . ASP B 1 62 ? -7.479 -18.265 -9.508 1.00 15.64 42 ASP D CA 1
ATOM 4925 C C . ASP B 1 62 ? -8.195 -18.711 -10.785 1.00 13.78 42 ASP D C 1
ATOM 4926 O O . ASP B 1 62 ? -8.721 -17.920 -11.566 1.00 14.81 42 ASP D O 1
ATOM 4935 N N . ALA B 1 63 ? -8.148 -20.013 -11.033 1.00 21.40 43 ALA D N 1
ATOM 4936 C CA . ALA B 1 63 ? -8.651 -20.541 -12.292 1.00 21.59 43 ALA D CA 1
ATOM 4937 C C . ALA B 1 63 ? -10.143 -20.303 -12.4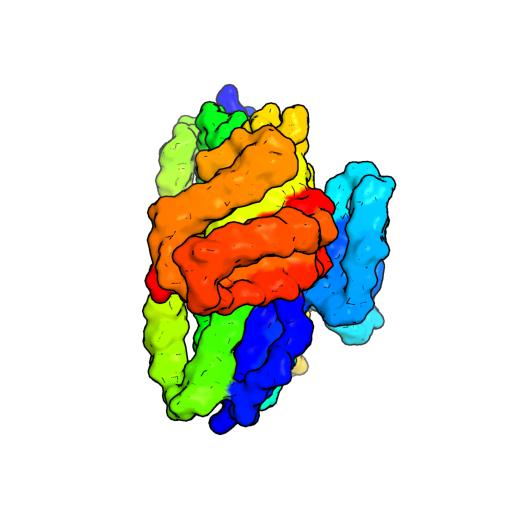69 1.00 18.11 43 ALA D C 1
ATOM 4938 O O . ALA B 1 63 ? -10.618 -20.248 -13.602 1.00 21.72 43 ALA D O 1
ATOM 4945 N N . SER B 1 64 ? -10.878 -20.127 -11.391 1.00 18.12 44 SER D N 1
ATOM 4946 C CA . SER B 1 64 ? -12.321 -19.914 -11.465 1.00 22.12 44 SER D CA 1
ATOM 4947 C C . SER B 1 64 ? -12.730 -18.472 -11.800 1.00 24.30 44 SER D C 1
ATOM 4948 O O . SER B 1 64 ? -13.935 -18.174 -11.831 1.00 20.54 44 SER D O 1
ATOM 4955 N N . LEU B 1 65 ? -11.783 -17.567 -12.061 1.00 23.00 45 LEU D N 1
ATOM 4956 C CA . LEU B 1 65 ? -12.117 -16.166 -12.251 1.00 18.58 45 LEU D CA 1
ATOM 4957 C C . LEU B 1 65 ? -12.574 -15.960 -13.679 1.00 16.11 45 LEU D C 1
ATOM 4958 O O . LEU B 1 65 ? -11.921 -16.417 -14.621 1.00 17.43 45 LEU D O 1
ATOM 4974 N N . ASP B 1 66 ? -13.695 -15.265 -13.833 1.00 18.59 46 ASP D N 1
ATOM 4975 C CA . ASP B 1 66 ? -14.137 -14.801 -15.139 1.00 14.50 46 ASP D CA 1
ATOM 4976 C C . ASP B 1 66 ? -13.412 -13.497 -15.407 1.00 13.82 46 ASP D C 1
ATOM 4977 O O . ASP B 1 66 ? -13.800 -12.438 -14.906 1.00 13.86 46 ASP D O 1
ATOM 4986 N N . ILE B 1 67 ? -12.338 -13.582 -16.190 1.00 14.46 47 ILE D N 1
ATOM 4987 C CA . ILE B 1 67 ? -11.459 -12.439 -16.356 1.00 12.74 47 ILE D CA 1
ATOM 4988 C C . ILE B 1 67 ? -12.165 -11.324 -17.100 1.00 15.16 47 ILE D C 1
ATOM 4989 O O . ILE B 1 67 ? -12.065 -10.153 -16.726 1.00 15.37 47 ILE D O 1
ATOM 5005 N N . ASP B 1 68 ? -12.866 -11.670 -18.181 1.00 18.46 48 ASP D N 1
ATOM 5006 C CA . ASP B 1 68 ? -13.596 -10.667 -18.945 1.00 17.53 48 ASP D CA 1
ATOM 5007 C C . ASP B 1 68 ? -14.566 -9.903 -18.067 1.00 15.63 48 ASP D C 1
ATOM 5008 O O . ASP B 1 68 ? -14.741 -8.695 -18.231 1.00 19.08 48 ASP D O 1
ATOM 5017 N N . GLN B 1 69 ? -15.229 -10.605 -17.161 1.00 16.76 49 GLN D N 1
ATOM 5018 C CA . GLN B 1 69 ? -16.157 -9.968 -16.245 1.00 17.06 49 GLN D CA 1
ATOM 5019 C C . GLN B 1 69 ? -15.435 -9.041 -15.297 1.00 14.82 49 GLN D C 1
ATOM 5020 O O . GLN B 1 69 ? -15.901 -7.931 -15.032 1.00 16.10 49 GLN D O 1
ATOM 5034 N N . MET B 1 70 ? -14.323 -9.497 -14.731 1.00 12.35 50 MET D N 1
ATOM 5035 C CA . MET B 1 70 ? -13.558 -8.610 -13.873 1.00 15.69 50 MET D CA 1
ATOM 5036 C C . MET B 1 70 ? -13.138 -7.363 -14.618 1.00 11.30 50 MET D C 1
ATOM 5037 O O . MET B 1 70 ? -13.235 -6.254 -14.090 1.00 15.48 50 MET D O 1
ATOM 5051 N N . MET B 1 71 ? -12.665 -7.521 -15.843 1.00 14.70 51 MET D N 1
ATOM 5052 C CA . MET B 1 71 ? -12.141 -6.379 -16.570 1.00 14.29 51 MET D CA 1
ATOM 5053 C C . MET B 1 71 ? -13.243 -5.429 -16.944 1.00 11.56 51 MET D C 1
ATOM 5054 O O . MET B 1 71 ? -13.091 -4.216 -16.810 1.00 14.37 51 MET D O 1
ATOM 5068 N N . GLU B 1 72 ? -14.360 -5.970 -17.417 1.00 15.58 52 GLU D N 1
ATOM 5069 C CA . GLU B 1 72 ? -15.543 -5.162 -17.682 1.00 14.39 52 GLU D CA 1
ATOM 5070 C C . GLU B 1 72 ? -15.949 -4.337 -16.468 1.00 13.63 52 GLU D C 1
ATOM 5071 O O . GLU B 1 72 ? -16.127 -3.127 -16.560 1.00 16.39 52 GLU D O 1
ATOM 5083 N N . THR B 1 73 ? -16.102 -4.978 -15.316 1.00 16.53 53 THR D N 1
ATOM 5084 C CA . THR B 1 73 ? -16.447 -4.252 -14.103 1.00 18.95 53 THR D CA 1
ATOM 5085 C C . THR B 1 73 ? -15.388 -3.229 -13.744 1.00 17.93 53 THR D C 1
ATOM 5086 O O . THR B 1 73 ? -15.705 -2.122 -13.301 1.00 17.29 53 THR D O 1
ATOM 5095 N N . MET B 1 74 ? -14.127 -3.582 -13.921 1.00 16.91 54 MET D N 1
ATOM 5096 C CA . MET B 1 74 ? -13.067 -2.639 -13.639 1.00 15.30 54 MET D CA 1
ATOM 5097 C C . MET B 1 74 ? -13.207 -1.407 -14.502 1.00 14.15 54 MET D C 1
ATOM 5098 O O . MET B 1 74 ? -13.124 -0.279 -14.01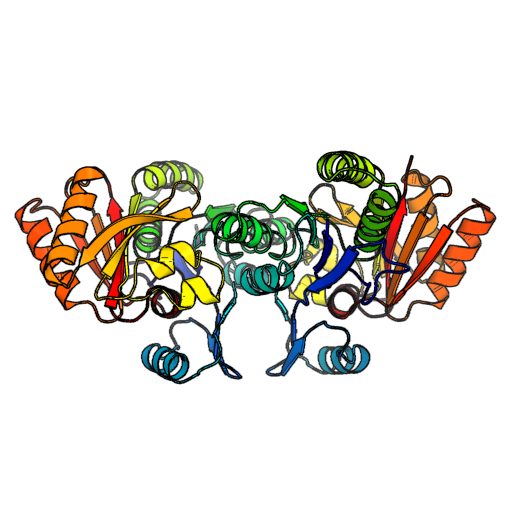5 1.00 17.06 54 MET D O 1
ATOM 5112 N N . TYR B 1 75 ? -13.373 -1.601 -15.799 1.00 14.18 55 TYR D N 1
ATOM 5113 C CA . TYR B 1 75 ? -13.444 -0.460 -16.678 1.00 11.96 55 TYR D CA 1
ATOM 5114 C C . TYR B 1 75 ? -14.696 0.351 -16.431 1.00 12.31 55 TYR D C 1
ATOM 5115 O O . TYR B 1 75 ? -14.706 1.552 -16.679 1.00 17.27 55 TYR D O 1
ATOM 5132 N N . ALA B 1 76 ? -15.751 -0.270 -15.941 1.00 14.55 56 ALA D N 1
ATOM 5133 C CA . ALA B 1 76 ? -16.995 0.439 -15.695 1.00 15.92 56 ALA D CA 1
ATOM 5134 C C . ALA B 1 76 ? -16.970 1.253 -14.421 1.00 15.38 56 ALA D C 1
ATOM 5135 O O . ALA B 1 76 ? -17.859 2.074 -14.211 1.00 21.18 56 ALA D O 1
ATOM 5142 N N . THR B 1 77 ? -15.988 1.038 -13.574 1.00 20.11 57 THR D N 1
ATOM 5143 C CA . THR B 1 77 ? -15.935 1.677 -12.278 1.00 18.72 57 THR D CA 1
ATOM 5144 C C . THR B 1 77 ? -14.995 2.852 -12.369 1.00 19.77 57 THR D C 1
ATOM 5145 O O . THR B 1 77 ? -13.847 2.704 -12.796 1.00 17.83 57 THR D O 1
ATOM 5155 N N . ALA B 1 78 ? -15.497 4.005 -11.939 1.00 21.40 58 ALA D N 1
ATOM 5156 C CA . ALA B 1 78 ? -14.731 5.235 -11.995 1.00 21.68 58 ALA D CA 1
ATOM 5157 C C . ALA B 1 78 ? -13.580 5.226 -11.009 1.00 17.67 58 ALA D C 1
ATOM 5158 O O . ALA B 1 78 ? -12.453 5.557 -11.372 1.00 23.14 58 ALA D O 1
ATOM 5165 N N . GLU B 1 79 ? -13.836 4.858 -9.761 1.00 19.05 59 GLU D N 1
ATOM 5166 C CA . GLU B 1 79 ? -12.762 4.846 -8.777 1.00 19.10 59 GLU D CA 1
ATOM 5167 C C . GLU B 1 79 ? -11.688 3.821 -9.139 1.00 16.81 59 GLU D C 1
ATOM 5168 O O . GLU B 1 79 ? -11.959 2.785 -9.746 1.00 18.09 59 GLU D O 1
ATOM 5180 N N . ALA B 1 80 ? -10.452 4.124 -8.743 1.00 18.87 60 ALA D N 1
ATOM 5181 C CA . ALA B 1 80 ? -9.331 3.247 -9.040 1.00 18.82 60 ALA D CA 1
ATOM 5182 C C . ALA B 1 80 ? -9.556 1.876 -8.413 1.00 18.30 60 ALA D C 1
ATOM 5183 O O . ALA B 1 80 ? -9.975 1.754 -7.255 1.00 20.35 60 ALA D O 1
ATOM 5190 N N . SER B 1 81 ? -9.310 0.849 -9.194 1.00 15.15 61 SER D N 1
ATOM 5191 C CA . SER B 1 81 ? -9.281 -0.505 -8.675 1.00 14.25 61 SER D CA 1
ATOM 5192 C C . SER B 1 81 ? -7.853 -0.814 -8.257 1.00 12.88 61 SER D C 1
ATOM 5193 O O . SER B 1 81 ? -6.904 -0.195 -8.719 1.00 16.59 61 SER D O 1
ATOM 5200 N N . LYS B 1 82 ? -7.723 -1.760 -7.343 1.00 13.57 62 LYS D N 1
ATOM 5201 C CA . LYS B 1 82 ? -6.466 -2.045 -6.679 1.00 13.44 62 LYS D CA 1
ATOM 5202 C C . LYS B 1 82 ? -6.219 -3.547 -6.665 1.00 14.02 62 LYS D C 1
ATOM 5203 O O . LYS B 1 82 ? -7.116 -4.351 -6.871 1.00 21.58 62 LYS D O 1
ATOM 5222 N N . SER B 1 83 ? -4.970 -3.909 -6.471 1.00 15.17 63 SER D N 1
ATOM 5223 C CA . SER B 1 83 ? -4.549 -5.296 -6.337 1.00 17.54 63 SER D CA 1
ATOM 5224 C C . SER B 1 83 ? -3.902 -5.512 -4.972 1.00 18.14 63 SER D C 1
ATOM 5225 O O . SER B 1 83 ? -3.520 -4.564 -4.282 1.00 16.84 63 SER D O 1
ATOM 5232 N N . ALA B 1 84 ? -3.778 -6.774 -4.586 1.00 18.48 64 ALA D N 1
ATOM 5233 C CA . ALA B 1 84 ? -3.068 -7.098 -3.363 1.00 15.84 64 ALA D CA 1
ATOM 5234 C C . ALA B 1 84 ? -2.420 -8.465 -3.510 1.00 14.51 64 ALA D C 1
ATOM 5235 O O . ALA B 1 84 ? -2.920 -9.331 -4.217 1.00 16.30 64 ALA D O 1
ATOM 5242 N N . CYS B 1 85 ? -1.291 -8.638 -2.833 1.00 15.76 65 CYS D N 1
ATOM 5243 C CA . CYS B 1 85 ? -0.476 -9.834 -2.978 1.00 13.65 65 CYS D CA 1
ATOM 5244 C C . CYS B 1 85 ? -0.987 -10.942 -2.062 1.00 18.01 65 CYS D C 1
ATOM 5245 O O . CYS B 1 85 ? -1.861 -10.713 -1.227 1.00 18.37 65 CYS D O 1
ATOM 5253 N N . PRO B 1 86 ? -0.449 -12.159 -2.190 1.00 16.23 66 PRO D N 1
ATOM 5254 C CA . PRO B 1 86 ? -0.806 -13.219 -1.254 1.00 14.58 66 PRO D CA 1
ATOM 5255 C C . PRO B 1 86 ? -0.201 -12.979 0.114 1.00 12.37 66 PRO D C 1
ATOM 5256 O O . PRO B 1 86 ? 0.846 -12.358 0.261 1.00 16.30 66 PRO D O 1
ATOM 5267 N N . SER B 1 87 ? -0.877 -13.485 1.109 1.00 14.00 67 SER D N 1
ATOM 5268 C CA . SER B 1 87 ? -0.336 -13.506 2.439 1.00 13.94 67 SER D CA 1
ATOM 5269 C C . SER B 1 87 ? 0.628 -14.672 2.552 1.00 15.98 67 SER D C 1
ATOM 5270 O O . SER B 1 87 ? 0.586 -15.612 1.767 1.00 20.15 67 SER D O 1
ATOM 5277 N N . PRO B 1 88 ? 1.513 -14.636 3.527 1.00 14.36 68 PRO D N 1
ATOM 5278 C CA . PRO B 1 88 ? 2.365 -15.801 3.756 1.00 16.64 68 PRO D CA 1
ATOM 5279 C C . PRO B 1 88 ? 1.590 -17.088 3.969 1.00 14.72 68 PRO D C 1
ATOM 5280 O O . PRO B 1 88 ? 2.064 -18.146 3.550 1.00 15.40 68 PRO D O 1
ATOM 5291 N N . ASP B 1 89 ? 0.415 -17.040 4.603 1.00 15.62 69 ASP D N 1
ATOM 5292 C CA . ASP B 1 89 ? -0.285 -18.280 4.874 1.00 16.15 69 ASP D CA 1
ATOM 5293 C C . ASP B 1 89 ? -0.834 -18.908 3.610 1.00 15.96 69 ASP D C 1
ATOM 5294 O O . ASP B 1 89 ? -1.051 -20.118 3.575 1.00 18.20 69 ASP D O 1
ATOM 5303 N N . ASP B 1 90 ? -1.107 -18.106 2.589 1.00 15.70 70 ASP D N 1
ATOM 5304 C CA . ASP B 1 90 ? -1.486 -18.666 1.304 1.00 14.74 70 ASP D CA 1
ATOM 5305 C C . ASP B 1 90 ? -0.398 -19.597 0.799 1.00 12.86 70 ASP D C 1
ATOM 5306 O O . ASP B 1 90 ? -0.686 -20.674 0.277 1.00 17.22 70 ASP D O 1
ATOM 5315 N N . TYR B 1 91 ? 0.863 -19.219 1.012 1.00 16.18 71 TYR D N 1
ATOM 5316 C CA . TYR B 1 91 ? 2.012 -19.990 0.550 1.00 13.70 71 TYR D CA 1
ATOM 5317 C C . TYR B 1 91 ? 2.271 -21.213 1.414 1.00 13.83 71 TYR D C 1
ATOM 5318 O O . TYR B 1 91 ? 2.566 -22.284 0.891 1.00 15.86 71 TYR D O 1
ATOM 5335 N N . LEU B 1 92 ? 2.155 -21.085 2.735 1.00 17.22 72 LEU D N 1
ATOM 5336 C CA . LEU B 1 92 ? 2.272 -22.254 3.599 1.00 14.01 72 LEU D CA 1
ATOM 5337 C C . LEU B 1 92 ? 1.251 -23.319 3.235 1.00 13.51 72 LEU D C 1
ATOM 5338 O O . LEU B 1 92 ? 1.563 -24.513 3.221 1.00 16.81 72 LEU D O 1
ATOM 5354 N N . ARG B 1 93 ? 0.024 -22.908 2.937 1.00 15.76 73 ARG D N 1
ATOM 5355 C CA . ARG B 1 93 ? -0.998 -23.879 2.587 1.00 14.48 73 ARG D CA 1
ATOM 5356 C C . ARG B 1 93 ? -0.704 -24.513 1.258 1.00 12.22 73 ARG D C 1
ATOM 5357 O O . ARG B 1 93 ? -1.053 -25.670 1.031 1.00 19.45 73 ARG D O 1
ATOM 5378 N N . ALA B 1 94 ? -0.010 -23.792 0.405 1.00 16.42 74 ALA D N 1
ATOM 5379 C CA . ALA B 1 94 ? 0.404 -24.317 -0.882 1.00 15.04 74 ALA D CA 1
ATOM 5380 C C . ALA B 1 94 ? 1.586 -25.271 -0.778 1.00 14.99 74 ALA D C 1
ATOM 5381 O O . ALA B 1 94 ? 1.719 -26.150 -1.619 1.00 18.95 74 ALA D O 1
ATOM 5388 N N . PHE B 1 95 ? 2.441 -25.117 0.229 1.00 19.31 75 PHE D N 1
ATOM 5389 C CA . PHE B 1 95 ? 3.603 -25.968 0.410 1.00 16.55 75 PHE D CA 1
ATOM 5390 C C . PHE B 1 95 ? 3.245 -27.373 0.832 1.00 17.71 75 PHE D C 1
ATOM 5391 O O . PHE B 1 95 ? 4.094 -28.260 0.758 1.00 21.65 75 PHE D O 1
ATOM 5408 N N . GLU B 1 96 ? 2.035 -27.577 1.324 1.00 17.02 76 GLU D N 1
ATOM 5409 C CA . GLU B 1 96 ? 1.666 -28.837 1.936 1.00 17.78 76 GLU D CA 1
ATOM 5410 C C . GLU B 1 96 ? 1.853 -30.004 0.981 1.00 18.95 76 GLU D C 1
ATOM 5411 O O . GLU B 1 96 ? 1.429 -29.963 -0.175 1.00 21.03 76 GLU D O 1
ATOM 5423 N N . GLY B 1 97 ? 2.502 -31.048 1.477 1.00 19.67 77 GLY D N 1
ATOM 5424 C CA . GLY B 1 97 ? 2.590 -32.303 0.768 1.00 20.74 77 GLY D CA 1
ATOM 5425 C C . GLY B 1 97 ? 3.714 -32.417 -0.225 1.00 24.11 77 GLY D C 1
ATOM 5426 O O . GLY B 1 97 ? 3.646 -33.274 -1.111 1.00 30.59 77 GLY D O 1
ATOM 5430 N N . ALA B 1 98 ? 4.728 -31.569 -0.132 1.00 20.32 78 ALA D N 1
ATOM 5431 C CA . ALA B 1 98 ? 5.876 -31.651 -1.016 1.00 18.71 78 ALA D CA 1
ATOM 5432 C C . ALA B 1 98 ? 7.119 -31.431 -0.186 1.00 17.24 78 ALA D C 1
ATOM 5433 O O . ALA B 1 98 ? 7.107 -30.637 0.758 1.00 18.53 78 ALA D O 1
ATOM 5440 N N . LYS B 1 99 ? 8.168 -32.179 -0.526 1.00 19.98 79 LYS D N 1
ATOM 5441 C CA . LYS B 1 99 ? 9.450 -32.105 0.154 1.00 18.25 79 LYS D CA 1
ATOM 5442 C C . LYS B 1 99 ? 10.461 -31.267 -0.605 1.00 15.92 79 LYS D C 1
ATOM 5443 O O . LYS B 1 99 ? 11.384 -30.730 0.006 1.00 19.76 79 LYS D O 1
ATOM 5462 N N . ASN B 1 100 ? 10.279 -31.132 -1.908 1.00 17.09 80 ASN D N 1
ATOM 5463 C CA . ASN B 1 100 ? 11.109 -30.314 -2.774 1.00 15.63 80 ASN D CA 1
ATOM 5464 C C . ASN B 1 100 ? 10.217 -29.261 -3.418 1.00 16.57 80 ASN D C 1
ATOM 5465 O O . ASN B 1 100 ? 9.449 -29.583 -4.325 1.00 15.99 80 ASN D O 1
ATOM 5476 N N . ILE B 1 101 ? 10.348 -28.001 -2.977 1.00 17.36 81 ILE D N 1
ATOM 5477 C CA . ILE B 1 101 ? 9.432 -26.920 -3.334 1.00 15.91 81 ILE D CA 1
ATOM 5478 C C . ILE B 1 101 ? 10.195 -25.792 -4.023 1.00 14.71 81 ILE D C 1
ATOM 5479 O O . ILE B 1 101 ? 11.235 -25.342 -3.537 1.00 13.54 81 ILE D O 1
ATOM 5495 N N . PHE B 1 102 ? 9.647 -25.321 -5.140 1.00 14.49 82 PHE D N 1
ATOM 5496 C CA . PHE B 1 102 ? 10.114 -24.128 -5.827 1.00 16.56 82 PHE D CA 1
ATOM 5497 C C . PHE B 1 102 ? 8.974 -23.140 -5.976 1.00 17.36 82 PHE D C 1
ATOM 5498 O O . PHE B 1 102 ? 7.893 -23.500 -6.431 1.00 15.59 82 PHE D O 1
ATOM 5515 N N . LEU B 1 103 ? 9.251 -21.889 -5.641 1.00 15.48 83 LEU D N 1
ATOM 5516 C CA . LEU B 1 103 ? 8.251 -20.832 -5.570 1.00 15.74 83 LEU D CA 1
ATOM 5517 C C . LEU B 1 103 ? 8.785 -19.645 -6.363 1.00 15.59 83 LEU D C 1
ATOM 5518 O O . LEU B 1 103 ? 9.768 -19.023 -5.959 1.00 15.11 83 LEU D O 1
ATOM 5534 N N . VAL B 1 104 ? 8.143 -19.340 -7.498 1.00 14.52 84 VAL D N 1
ATOM 5535 C CA . VAL B 1 104 ? 8.506 -18.215 -8.350 1.00 12.38 84 VAL D CA 1
ATOM 5536 C C . VAL B 1 104 ? 7.483 -17.111 -8.184 1.00 12.26 84 VAL D C 1
ATOM 5537 O O . VAL B 1 104 ? 6.287 -17.342 -8.352 1.00 13.13 84 VAL D O 1
ATOM 5550 N N . THR B 1 105 ? 7.960 -15.906 -7.944 1.00 13.26 85 THR D N 1
ATOM 5551 C CA . THR B 1 105 ? 7.098 -14.766 -7.754 1.00 14.02 85 THR D CA 1
ATOM 5552 C C . THR B 1 105 ? 7.304 -13.721 -8.836 1.00 14.37 85 THR D C 1
ATOM 5553 O O . THR B 1 105 ? 8.372 -13.589 -9.433 1.00 14.21 85 THR D O 1
ATOM 5563 N N . ILE B 1 106 ? 6.233 -12.983 -9.077 1.00 14.22 86 ILE D N 1
ATOM 5564 C CA . ILE B 1 106 ? 6.271 -11.705 -9.766 1.00 10.20 86 ILE D CA 1
ATOM 5565 C C . ILE B 1 106 ? 7.272 -10.786 -9.085 1.00 13.79 86 ILE D C 1
ATOM 5566 O O . ILE B 1 106 ? 7.529 -10.910 -7.884 1.00 15.11 86 ILE D O 1
ATOM 5582 N N . THR B 1 107 ? 7.842 -9.853 -9.842 1.00 16.65 87 THR D N 1
ATOM 5583 C CA . THR B 1 107 ? 8.864 -8.946 -9.330 1.00 14.61 87 THR D CA 1
ATOM 5584 C C . THR B 1 107 ? 8.597 -8.519 -7.895 1.00 13.10 87 THR D C 1
ATOM 5585 O O . THR B 1 107 ? 7.546 -7.967 -7.575 1.00 11.56 87 THR D O 1
ATOM 5595 N N . GLY B 1 108 ? 9.565 -8.760 -7.035 1.00 13.99 88 GLY D N 1
ATOM 5596 C CA . GLY B 1 108 ? 9.429 -8.320 -5.671 1.00 17.15 88 GLY D CA 1
ATOM 5597 C C . GLY B 1 108 ? 9.544 -6.835 -5.506 1.00 18.69 88 GLY D C 1
ATOM 5598 O O . GLY B 1 108 ? 9.197 -6.321 -4.441 1.00 19.20 88 GLY D O 1
ATOM 5602 N N . THR B 1 109 ? 10.020 -6.137 -6.531 1.00 15.77 89 THR D N 1
ATOM 5603 C CA . THR B 1 109 ? 10.154 -4.691 -6.438 1.00 13.97 89 THR D CA 1
ATOM 5604 C C . THR B 1 109 ? 8.796 -4.007 -6.525 1.00 12.93 89 THR D C 1
ATOM 5605 O O . THR B 1 109 ? 8.533 -3.030 -5.821 1.00 13.92 89 THR D O 1
ATOM 5615 N N . LEU B 1 110 ? 7.912 -4.532 -7.359 1.00 10.66 90 LEU D N 1
ATOM 5616 C CA . LEU B 1 110 ? 6.600 -3.961 -7.558 1.00 12.34 90 LEU D CA 1
ATOM 5617 C C . LEU B 1 110 ? 5.541 -4.629 -6.717 1.00 11.22 90 LEU D C 1
ATOM 5618 O O . LEU B 1 110 ? 4.447 -4.089 -6.608 1.00 13.94 90 LEU D O 1
ATOM 5634 N N . SER B 1 111 ? 5.828 -5.775 -6.144 1.00 12.69 91 SER D N 1
ATOM 5635 C CA . SER B 1 111 ? 4.853 -6.536 -5.395 1.00 16.26 91 SER D CA 1
ATOM 5636 C C . SER B 1 111 ? 5.489 -7.009 -4.106 1.00 13.26 91 SER D C 1
ATOM 5637 O O . SER B 1 111 ? 6.700 -7.223 -4.034 1.00 15.41 91 SER D O 1
ATOM 5644 N N . GLY B 1 112 ? 4.645 -7.178 -3.099 1.00 12.79 92 GLY D N 1
ATOM 5645 C CA . GLY B 1 112 ? 5.037 -7.821 -1.867 1.00 10.92 92 GLY D CA 1
ATOM 5646 C C . GLY B 1 112 ? 4.893 -9.326 -1.869 1.00 13.22 92 GLY D C 1
ATOM 5647 O O . GLY B 1 112 ? 5.035 -9.958 -0.823 1.00 13.98 92 GLY D O 1
ATOM 5651 N N . SER B 1 113 ? 4.611 -9.917 -3.018 1.00 10.44 93 SER D N 1
ATOM 5652 C CA . SER B 1 113 ? 4.476 -11.363 -3.120 1.00 12.03 93 SER D CA 1
ATOM 5653 C C . SER B 1 113 ? 5.758 -12.081 -2.740 1.00 12.95 93 SER D C 1
ATOM 5654 O O . SER B 1 113 ? 5.721 -13.105 -2.060 1.00 15.36 93 SER D O 1
ATOM 5661 N N . HIS B 1 114 ? 6.893 -11.606 -3.243 1.00 12.80 94 HIS D N 1
ATOM 5662 C CA . HIS B 1 114 ? 8.179 -12.184 -2.871 1.00 11.35 94 HIS D CA 1
ATOM 5663 C C . HIS B 1 114 ? 8.419 -12.089 -1.365 1.00 11.50 94 HIS D C 1
ATOM 5664 O O . HIS B 1 114 ? 8.756 -13.078 -0.723 1.00 15.49 94 HIS D O 1
ATOM 5678 N N . ASN B 1 115 ? 8.248 -10.908 -0.789 1.00 13.98 95 ASN D N 1
ATOM 5679 C CA . ASN B 1 115 ? 8.352 -10.719 0.660 1.00 13.51 95 ASN D CA 1
ATOM 5680 C C . ASN B 1 115 ? 7.528 -11.747 1.432 1.00 11.76 95 ASN D C 1
ATOM 5681 O O . ASN B 1 115 ? 7.971 -12.262 2.457 1.00 14.99 95 ASN D O 1
ATOM 5692 N N A SER B 1 116 ? 6.329 -12.067 0.954 0.47 13.76 96 SER D N 1
ATOM 5693 N N B SER B 1 116 ? 6.319 -12.046 0.957 0.53 13.74 96 SER D N 1
ATOM 5694 C CA A SER B 1 116 ? 5.478 -12.997 1.689 0.47 12.63 96 SER D CA 1
ATOM 5695 C CA B SER B 1 116 ? 5.456 -12.997 1.651 0.53 12.61 96 SER D CA 1
ATOM 5696 C C A SER B 1 116 ? 5.962 -14.428 1.527 0.47 13.74 96 SER D C 1
ATOM 5697 C C B SER B 1 116 ? 5.998 -14.408 1.529 0.53 13.72 96 SER D C 1
ATOM 5698 O O A SER B 1 116 ? 5.960 -15.196 2.492 0.47 13.74 96 SER D O 1
ATOM 5699 O O B SER B 1 116 ? 6.056 -15.151 2.514 0.53 13.80 96 SER D O 1
ATOM 5712 N N . ALA B 1 117 ? 6.380 -14.796 0.313 1.00 13.24 97 ALA D N 1
ATOM 5713 C CA . ALA B 1 117 ? 6.944 -16.113 0.089 1.00 13.44 97 ALA D CA 1
ATOM 5714 C C . ALA B 1 117 ? 8.156 -16.355 0.964 1.00 14.29 97 ALA D C 1
ATOM 5715 O O . ALA B 1 117 ? 8.304 -17.441 1.519 1.00 17.70 97 ALA D O 1
ATOM 5723 N N . GLN B 1 118 ? 9.054 -15.379 1.074 1.00 12.37 98 GLN D N 1
ATOM 5724 C CA . GLN B 1 118 ? 10.247 -15.567 1.888 1.00 12.29 98 GLN D CA 1
ATOM 5725 C C . GLN B 1 118 ? 9.878 -15.876 3.327 1.00 11.53 98 GLN D C 1
ATOM 5726 O O . GLN B 1 118 ? 10.495 -16.724 3.978 1.00 15.41 98 GLN D O 1
ATOM 5740 N N . LEU B 1 119 ? 8.879 -15.191 3.838 1.00 11.63 99 LEU D N 1
ATOM 5741 C CA . LEU B 1 119 ? 8.471 -15.452 5.202 1.00 12.68 99 LEU D CA 1
ATOM 5742 C C . LEU B 1 119 ? 7.862 -16.835 5.328 1.00 10.94 99 LEU D C 1
ATOM 5743 O O . LEU B 1 119 ? 8.084 -17.515 6.322 1.00 14.40 99 LEU D O 1
ATOM 5759 N N . ALA B 1 120 ? 7.099 -17.272 4.330 1.00 15.65 100 ALA D N 1
ATOM 5760 C CA . ALA B 1 120 ? 6.483 -18.596 4.372 1.00 16.35 100 ALA D CA 1
ATOM 5761 C C . ALA B 1 120 ? 7.534 -19.696 4.445 1.00 17.00 100 ALA D C 1
ATOM 5762 O O . ALA B 1 120 ? 7.417 -20.640 5.234 1.00 15.30 100 ALA D O 1
ATOM 5769 N N . LYS B 1 121 ? 8.573 -19.590 3.623 1.00 15.32 101 LYS D N 1
ATOM 5770 C CA . LYS B 1 121 ? 9.631 -20.581 3.671 1.00 14.65 101 LYS D CA 1
ATOM 5771 C C . LYS B 1 121 ? 10.154 -20.733 5.086 1.00 11.77 101 LYS D C 1
ATOM 5772 O O . LYS B 1 121 ? 10.159 -21.820 5.646 1.00 15.46 101 LYS D O 1
ATOM 5791 N N . ASN B 1 122 ? 10.587 -19.639 5.675 1.00 13.02 102 ASN D N 1
ATOM 5792 C CA . ASN B 1 122 ? 11.254 -19.728 6.962 1.00 15.15 102 ASN D CA 1
ATOM 5793 C C . ASN B 1 122 ? 10.337 -20.287 8.015 1.00 12.87 102 ASN D C 1
ATOM 5794 O O . ASN B 1 122 ? 10.768 -21.074 8.855 1.00 19.13 102 ASN D O 1
ATOM 5805 N N . ILE B 1 123 ? 9.072 -19.880 7.992 1.00 13.11 103 ILE D N 1
ATOM 5806 C CA . ILE B 1 123 ? 8.105 -20.395 8.945 1.00 13.73 103 ILE D CA 1
ATOM 5807 C C . ILE B 1 123 ? 7.864 -21.856 8.684 1.00 12.83 103 ILE D C 1
ATOM 5808 O O . ILE B 1 123 ? 7.842 -22.675 9.604 1.00 16.05 103 ILE D O 1
ATOM 5824 N N . TYR B 1 124 ? 7.702 -22.209 7.427 1.00 13.66 104 TYR D N 1
ATOM 5825 C CA . TYR B 1 124 ? 7.473 -23.593 7.105 1.00 13.23 104 TYR D CA 1
ATOM 5826 C C . TYR B 1 124 ? 8.635 -24.443 7.546 1.00 14.03 104 TYR D C 1
ATOM 5827 O O . TYR B 1 124 ? 8.446 -25.565 8.013 1.00 20.23 104 TYR D O 1
ATOM 5844 N N . LEU B 1 125 ? 9.848 -23.942 7.389 1.00 14.75 105 LEU D N 1
ATOM 5845 C CA . LEU B 1 125 ? 11.002 -24.757 7.710 1.00 15.74 105 LEU D CA 1
ATOM 5846 C C . LEU B 1 125 ? 11.151 -24.958 9.204 1.00 14.36 105 LEU D C 1
ATOM 5847 O O . LEU B 1 125 ? 11.605 -26.013 9.624 1.00 19.05 105 LEU D O 1
ATOM 5863 N N . GLU B 1 126 ? 10.810 -23.969 10.023 1.00 15.83 106 GLU D N 1
ATOM 5864 C CA . GLU B 1 126 ? 10.857 -24.201 11.463 1.00 18.86 106 GLU D CA 1
ATOM 5865 C C . GLU B 1 126 ? 9.965 -25.364 11.849 1.00 19.15 106 GLU D C 1
ATOM 5866 O O . GLU B 1 126 ? 10.297 -26.160 12.732 1.00 20.25 106 GLU D O 1
ATOM 5878 N N . ASP B 1 127 ? 8.818 -25.459 11.207 1.00 24.83 107 ASP D N 1
ATOM 5879 C CA . ASP B 1 127 ? 7.853 -26.502 11.466 1.00 24.78 107 ASP D CA 1
ATOM 5880 C C . ASP B 1 127 ? 8.140 -27.772 10.690 1.00 23.40 107 ASP D C 1
ATOM 5881 O O . ASP B 1 127 ? 7.791 -28.856 11.156 1.00 26.01 107 ASP D O 1
ATOM 5890 N N . HIS B 1 128 ? 8.753 -27.660 9.515 1.00 19.83 108 HIS D N 1
ATOM 5891 C CA . HIS B 1 128 ? 9.035 -28.801 8.642 1.00 16.98 108 HIS D CA 1
ATOM 5892 C C . HIS B 1 128 ? 10.485 -28.753 8.182 1.00 17.29 108 HIS D C 1
ATOM 5893 O O . HIS B 1 128 ? 10.772 -28.585 6.997 1.00 19.67 108 HIS D O 1
ATOM 5907 N N . PRO B 1 129 ? 11.427 -28.950 9.105 1.00 20.09 109 PRO D N 1
ATOM 5908 C CA . PRO B 1 129 ? 12.832 -28.599 8.825 1.00 19.50 109 PRO D CA 1
ATOM 5909 C C . PRO B 1 129 ? 13.441 -29.266 7.610 1.00 20.49 109 PRO D C 1
ATOM 5910 O O . PRO B 1 129 ? 14.245 -28.637 6.904 1.00 27.65 109 PRO D O 1
ATOM 5921 N N . ASP B 1 130 ? 13.087 -30.510 7.326 1.00 22.61 110 ASP D N 1
ATOM 5922 C CA . ASP B 1 130 ? 13.745 -31.209 6.233 1.00 35.98 110 ASP D CA 1
ATOM 5923 C C . ASP B 1 130 ? 12.985 -31.143 4.918 1.00 30.22 110 ASP D C 1
ATOM 5924 O O . ASP B 1 130 ? 13.219 -31.961 4.024 1.00 26.85 110 ASP D O 1
ATOM 5933 N N . THR B 1 131 ? 12.110 -30.159 4.780 1.00 32.29 111 THR D N 1
ATOM 5934 C CA . THR B 1 131 ? 11.702 -29.671 3.478 1.00 20.75 111 THR D CA 1
ATOM 5935 C C . THR B 1 131 ? 12.835 -28.859 2.864 1.00 16.96 111 THR D C 1
ATOM 5936 O O . THR B 1 131 ? 13.643 -28.235 3.559 1.00 19.71 111 THR D O 1
ATOM 5946 N N . LYS B 1 132 ? 12.890 -28.880 1.545 1.00 20.74 112 LYS D N 1
ATOM 5947 C CA . LYS B 1 132 ? 13.771 -28.010 0.780 1.00 20.32 112 LYS D CA 1
ATOM 5948 C C . LYS B 1 132 ? 12.906 -27.052 -0.018 1.00 17.25 112 LYS D C 1
ATOM 5949 O O . LYS B 1 132 ? 12.077 -27.484 -0.824 1.00 17.57 112 LYS D O 1
ATOM 5968 N N . ILE B 1 133 ? 13.101 -25.757 0.211 1.00 18.08 113 ILE D N 1
ATOM 5969 C CA . ILE B 1 133 ? 12.317 -24.709 -0.431 1.00 15.37 113 ILE D CA 1
ATOM 5970 C C . ILE B 1 133 ? 13.272 -23.684 -1.042 1.00 14.27 113 ILE D C 1
ATOM 5971 O O . ILE B 1 133 ? 14.206 -23.214 -0.384 1.00 18.13 113 ILE D O 1
ATOM 5987 N N . HIS B 1 134 ? 13.041 -23.343 -2.303 1.00 11.78 114 HIS D N 1
ATOM 5988 C CA . HIS B 1 134 ? 13.806 -22.302 -2.967 1.00 13.41 114 HIS D CA 1
ATOM 5989 C C . HIS B 1 134 ? 12.869 -21.292 -3.602 1.00 12.15 114 HIS D C 1
ATOM 5990 O O . HIS B 1 134 ? 12.026 -21.645 -4.425 1.00 14.63 114 HIS D O 1
ATOM 6003 N N . VAL B 1 135 ? 13.044 -20.033 -3.245 1.00 13.22 115 VAL D N 1
ATOM 6004 C CA . VAL B 1 135 ? 12.180 -18.964 -3.706 1.00 17.92 115 VAL D CA 1
ATOM 6005 C C . VAL B 1 135 ? 12.932 -18.165 -4.761 1.00 19.09 115 VAL D C 1
ATOM 6006 O O . VAL B 1 135 ? 14.104 -17.819 -4.572 1.00 17.68 115 VAL D O 1
ATOM 6019 N N . ILE B 1 136 ? 12.229 -17.830 -5.837 1.00 17.54 116 ILE D N 1
ATOM 6020 C CA . ILE B 1 136 ? 12.787 -17.086 -6.956 1.00 16.50 116 ILE D CA 1
ATOM 6021 C C . ILE B 1 136 ? 11.997 -15.815 -7.124 1.00 11.96 116 ILE D C 1
ATOM 6022 O O . ILE B 1 136 ? 10.796 -15.872 -7.372 1.00 14.16 116 ILE D O 1
ATOM 6038 N N . ASP B 1 137 ? 12.671 -14.676 -6.998 1.00 13.36 117 ASP D N 1
ATOM 6039 C CA . ASP B 1 137 ? 12.135 -13.387 -7.410 1.00 13.77 117 ASP D CA 1
ATOM 6040 C C . ASP B 1 137 ? 12.384 -13.257 -8.897 1.00 13.96 117 ASP D C 1
ATOM 6041 O O . ASP B 1 137 ? 13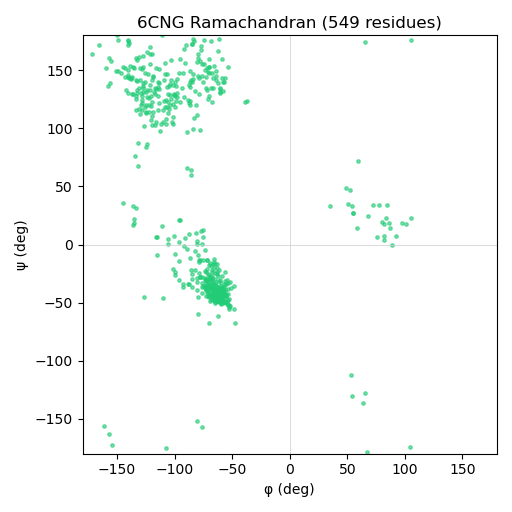.528 -13.088 -9.330 1.00 14.79 117 ASP D O 1
ATOM 6050 N N . SER B 1 138 ? 11.313 -13.341 -9.665 1.00 12.98 118 SER D N 1
ATOM 6051 C CA . SER B 1 138 ? 11.446 -13.283 -11.095 1.00 14.11 118 SER D CA 1
ATOM 6052 C C . SER B 1 138 ? 11.951 -11.941 -11.558 1.00 14.80 118 SER D C 1
ATOM 6053 O O . SER B 1 138 ? 12.552 -11.870 -12.637 1.00 15.02 118 SER D O 1
ATOM 6060 N N . LEU B 1 139 ? 11.734 -10.894 -10.759 1.00 14.09 119 LEU D N 1
ATOM 6061 C CA . LEU B 1 139 ? 11.947 -9.520 -11.209 1.00 13.99 119 LEU D CA 1
ATOM 6062 C C . LEU B 1 139 ? 11.242 -9.294 -12.532 1.00 11.41 119 LEU D C 1
ATOM 6063 O O . LEU B 1 139 ? 11.717 -8.557 -13.386 1.00 13.66 119 LEU D O 1
ATOM 6079 N N . SER B 1 140 ? 10.098 -9.937 -12.701 1.00 12.40 120 SER D N 1
ATOM 6080 C CA . SER B 1 140 ? 9.424 -9.864 -13.982 1.00 12.72 120 SER D CA 1
ATOM 6081 C C . SER B 1 140 ? 7.970 -10.262 -13.807 1.00 10.40 120 SER D C 1
ATOM 6082 O O . SER B 1 140 ? 7.404 -10.151 -12.715 1.00 12.37 120 SER D O 1
ATOM 6089 N N . ALA B 1 141 ? 7.363 -10.710 -14.890 1.00 12.12 121 ALA D N 1
ATOM 6090 C CA . ALA B 1 141 ? 5.945 -11.036 -14.892 1.00 11.78 121 ALA D CA 1
ATOM 6091 C C . ALA B 1 141 ? 5.584 -11.710 -16.204 1.00 12.24 121 ALA D C 1
ATOM 6092 O O . ALA B 1 141 ? 6.329 -11.647 -17.184 1.00 14.86 121 ALA D O 1
ATOM 6099 N N . GLY B 1 142 ? 4.421 -12.343 -16.199 1.00 13.62 122 GLY D N 1
ATOM 6100 C CA . GLY B 1 142 ? 3.842 -12.799 -17.436 1.00 12.39 122 GLY D CA 1
ATOM 6101 C C . GLY B 1 142 ? 4.678 -13.869 -18.088 1.00 11.81 122 GLY D C 1
ATOM 6102 O O . GLY B 1 142 ? 5.056 -14.850 -17.452 1.00 13.89 122 GLY D O 1
ATOM 6106 N N . GLY B 1 143 ? 5.001 -13.668 -19.373 1.00 13.28 123 GLY D N 1
ATOM 6107 C CA . GLY B 1 143 ? 5.639 -14.707 -20.162 1.00 11.78 123 GLY D CA 1
ATOM 6108 C C . GLY B 1 143 ? 7.038 -15.097 -19.706 1.00 11.17 123 GLY D C 1
ATOM 6109 O O . GLY B 1 143 ? 7.447 -16.240 -19.889 1.00 11.98 123 GLY D O 1
ATOM 6113 N N . GLU B 1 144 ? 7.789 -14.176 -19.119 1.00 10.32 124 GLU D N 1
ATOM 6114 C CA . GLU B 1 144 ? 9.066 -14.571 -18.540 1.00 13.33 124 GLU D CA 1
ATOM 6115 C C . GLU B 1 144 ? 8.868 -15.540 -17.376 1.00 12.66 124 GLU D C 1
ATOM 6116 O O . GLU B 1 144 ? 9.576 -16.546 -17.263 1.00 13.31 124 GLU D O 1
ATOM 6128 N N . VAL B 1 145 ? 7.920 -15.244 -16.492 1.00 15.11 125 VAL D N 1
ATOM 6129 C CA . VAL B 1 145 ? 7.612 -16.161 -15.404 1.00 10.13 125 VAL D CA 1
ATOM 6130 C C . VAL B 1 145 ? 7.147 -17.498 -15.958 1.00 10.24 125 VAL D C 1
ATOM 6131 O O . VAL B 1 145 ? 7.538 -18.560 -15.474 1.00 11.62 125 VAL D O 1
ATOM 6144 N N . ASP B 1 146 ? 6.334 -17.468 -17.000 1.00 10.26 126 ASP D N 1
ATOM 6145 C CA . ASP B 1 146 ? 5.882 -18.701 -17.611 1.00 12.22 126 ASP D CA 1
ATOM 6146 C C . ASP B 1 146 ? 7.061 -19.537 -18.119 1.00 11.72 126 ASP D C 1
ATOM 6147 O O . ASP B 1 146 ? 7.050 -20.765 -17.999 1.00 11.58 126 ASP D O 1
ATOM 6156 N N . LEU B 1 147 ? 8.076 -18.891 -18.705 1.00 12.11 127 LEU D N 1
ATOM 6157 C CA . LEU B 1 147 ? 9.274 -19.605 -19.115 1.00 14.04 127 LEU D CA 1
ATOM 6158 C C . LEU B 1 147 ? 9.989 -20.212 -17.923 1.00 11.13 127 LEU D C 1
ATOM 6159 O O . LEU B 1 147 ? 10.450 -21.355 -17.979 1.00 13.58 127 LEU D O 1
ATOM 6175 N N . LEU B 1 148 ? 10.102 -19.465 -16.841 1.00 13.27 128 LEU D N 1
ATOM 6176 C CA . LEU B 1 148 ? 10.787 -20.005 -15.673 1.00 13.38 128 LEU D CA 1
ATOM 6177 C C . LEU B 1 148 ? 10.055 -21.218 -15.121 1.00 13.85 128 LEU D C 1
ATOM 6178 O O . LEU B 1 148 ? 10.671 -22.215 -14.730 1.00 12.56 128 LEU D O 1
ATOM 6194 N N . VAL B 1 149 ? 8.738 -21.161 -15.091 1.00 13.85 129 VAL D N 1
ATOM 6195 C CA . VAL B 1 149 ? 7.978 -22.287 -14.574 1.00 16.56 129 VAL D CA 1
ATOM 6196 C C . VAL B 1 149 ? 8.161 -23.519 -15.456 1.00 10.93 129 VAL D C 1
ATOM 6197 O O . VAL B 1 149 ? 8.387 -24.619 -14.957 1.00 13.73 129 VAL D O 1
ATOM 6210 N N . GLU B 1 150 ? 8.074 -23.352 -16.772 1.00 13.55 130 GLU D N 1
ATOM 6211 C CA . GLU B 1 150 ? 8.294 -24.464 -17.684 1.00 11.38 130 GLU D CA 1
ATOM 6212 C C . GLU B 1 150 ? 9.682 -25.073 -17.518 1.00 14.96 130 GLU D C 1
ATOM 6213 O O . GLU B 1 150 ? 9.846 -26.295 -17.597 1.00 13.71 130 GLU D O 1
ATOM 6225 N N . LYS B 1 151 ? 10.697 -24.252 -17.312 1.00 12.74 131 LYS D N 1
ATOM 6226 C CA . LYS B 1 151 ? 12.032 -24.807 -17.203 1.00 15.16 131 LYS D CA 1
ATOM 6227 C C . LYS B 1 151 ? 12.212 -25.604 -15.916 1.00 11.47 131 LYS D C 1
ATOM 6228 O O . LYS B 1 151 ? 12.924 -26.613 -15.897 1.00 12.87 131 LYS D O 1
ATOM 6247 N N . LEU B 1 152 ? 11.593 -25.175 -14.833 1.00 11.34 132 LEU D N 1
ATOM 6248 C CA . LEU B 1 152 ? 11.682 -25.957 -13.615 1.00 11.47 132 LEU D CA 1
ATOM 6249 C C . LEU B 1 152 ? 11.154 -27.363 -13.841 1.00 14.44 132 LEU D C 1
ATOM 6250 O O . LEU B 1 152 ? 11.758 -28.344 -13.396 1.00 15.55 132 LEU D O 1
ATOM 6266 N N . ASN B 1 153 ? 10.025 -27.479 -14.534 1.00 12.83 133 ASN D N 1
ATOM 6267 C CA . ASN B 1 153 ? 9.447 -28.788 -14.795 1.00 13.18 133 ASN D CA 1
ATOM 6268 C C . ASN B 1 153 ? 10.378 -29.642 -15.648 1.00 15.09 133 ASN D C 1
ATOM 6269 O O . ASN B 1 153 ? 10.507 -30.848 -15.418 1.00 17.18 133 ASN D O 1
ATOM 6280 N N . ASP B 1 154 ? 11.034 -29.040 -16.640 1.00 12.45 134 ASP D N 1
ATOM 6281 C CA . ASP B 1 154 ? 11.985 -29.774 -17.461 1.00 16.06 134 ASP D CA 1
ATOM 6282 C C . ASP B 1 154 ? 13.124 -30.345 -16.615 1.00 12.69 134 ASP D C 1
ATOM 6283 O O . ASP B 1 154 ? 13.536 -31.493 -16.782 1.00 13.64 134 ASP D O 1
ATOM 6292 N N . LEU B 1 155 ? 13.672 -29.533 -15.726 1.00 15.60 135 LEU D N 1
ATOM 6293 C CA . LEU B 1 155 ? 14.820 -29.965 -14.940 1.00 16.98 135 LEU D CA 1
ATOM 6294 C C . LEU B 1 155 ? 14.452 -31.100 -14.005 1.00 16.57 135 LEU D C 1
ATOM 6295 O O . LEU B 1 155 ? 15.247 -32.015 -13.816 1.00 18.11 135 LEU D O 1
ATOM 6311 N N . ILE B 1 156 ? 13.248 -31.074 -13.426 1.00 16.94 136 ILE D N 1
ATOM 6312 C CA . ILE B 1 156 ? 12.808 -32.201 -12.613 1.00 16.18 136 ILE D CA 1
ATOM 6313 C C . ILE B 1 156 ? 12.676 -33.433 -13.476 1.00 15.44 136 ILE D C 1
ATOM 6314 O O . ILE B 1 156 ? 13.112 -34.522 -13.106 1.00 18.17 136 ILE D O 1
ATOM 6330 N N . ASP B 1 157 ? 12.079 -33.273 -14.646 1.00 14.78 137 ASP D N 1
ATOM 6331 C CA . ASP B 1 157 ? 11.887 -34.403 -15.531 1.00 19.77 137 ASP D CA 1
ATOM 6332 C C . ASP B 1 157 ? 13.206 -35.042 -15.885 1.00 19.22 137 ASP D C 1
ATOM 6333 O O . ASP B 1 157 ? 13.300 -36.262 -16.027 1.00 24.12 137 ASP D O 1
ATOM 6342 N N . GLN B 1 158 ? 14.223 -34.249 -16.042 1.00 19.23 138 GLN D N 1
ATOM 6343 C CA . GLN B 1 158 ? 15.506 -34.788 -16.416 1.00 24.41 138 GLN D CA 1
ATOM 6344 C C . GLN B 1 158 ? 16.211 -35.477 -15.287 1.00 23.43 138 GLN D C 1
ATOM 6345 O O . GLN B 1 158 ? 17.367 -35.861 -15.459 1.00 26.18 138 GLN D O 1
ATOM 6359 N N . GLY B 1 159 ? 15.570 -35.638 -14.142 1.00 21.36 139 GLY D N 1
ATOM 6360 C CA . GLY B 1 159 ? 16.172 -36.398 -13.076 1.00 24.49 139 GLY D CA 1
ATOM 6361 C C . GLY B 1 159 ? 17.197 -35.658 -12.252 1.00 23.74 139 GLY D C 1
ATOM 6362 O O . GLY B 1 159 ? 17.991 -36.298 -11.564 1.00 30.32 139 GLY D O 1
ATOM 6366 N N . LEU B 1 160 ? 17.196 -34.335 -12.273 1.00 18.28 140 LEU D N 1
ATOM 6367 C CA . LEU B 1 160 ? 18.166 -33.575 -11.514 1.00 16.32 140 LEU D CA 1
ATOM 6368 C C . LEU B 1 160 ? 17.807 -33.569 -10.035 1.00 20.90 140 LEU D C 1
ATOM 6369 O O . LEU B 1 160 ? 16.654 -33.734 -9.649 1.00 31.05 140 LEU D O 1
ATOM 6385 N N . SER B 1 161 ? 18.814 -33.379 -9.206 1.00 19.42 141 SER D N 1
ATOM 6386 C CA . SER B 1 161 ? 18.560 -33.262 -7.790 1.00 18.94 141 SER D CA 1
ATOM 6387 C C . SER B 1 161 ? 18.066 -31.863 -7.469 1.00 16.13 141 SER D C 1
ATOM 6388 O O . SER B 1 161 ? 18.219 -30.933 -8.250 1.00 16.84 141 SER D O 1
ATOM 6395 N N . PHE B 1 162 ? 17.493 -31.713 -6.278 1.00 18.28 142 PHE D N 1
ATOM 6396 C CA . PHE B 1 162 ? 16.991 -30.402 -5.885 1.00 19.03 142 PHE D CA 1
ATOM 6397 C C . PHE B 1 162 ? 18.104 -29.366 -5.970 1.00 18.44 142 PHE D C 1
ATOM 6398 O O . PHE B 1 162 ? 17.883 -28.232 -6.399 1.00 20.13 142 PHE D O 1
ATOM 6415 N N . GLU B 1 163 ? 19.312 -29.751 -5.601 1.00 18.48 143 GLU D N 1
ATOM 6416 C CA . GLU B 1 163 ? 20.407 -28.801 -5.601 1.00 20.95 143 GLU D CA 1
ATOM 6417 C C . GLU B 1 163 ? 20.839 -28.467 -7.015 1.00 17.89 143 GLU D C 1
ATOM 6418 O O . GLU B 1 163 ? 21.247 -27.330 -7.282 1.00 21.50 143 GLU D O 1
ATOM 6430 N N . GLU B 1 164 ? 20.752 -29.432 -7.926 1.00 15.28 144 GLU D N 1
ATOM 6431 C CA . GLU B 1 164 ? 21.140 -29.190 -9.312 1.00 17.00 144 GLU D CA 1
ATOM 6432 C C . GLU B 1 164 ? 20.104 -28.333 -10.014 1.00 17.51 144 GLU D C 1
ATOM 6433 O O . GLU B 1 164 ? 20.436 -27.569 -10.924 1.00 17.34 144 GLU D O 1
ATOM 6445 N N . VAL B 1 165 ? 18.844 -28.430 -9.583 1.00 23.11 145 VAL D N 1
AT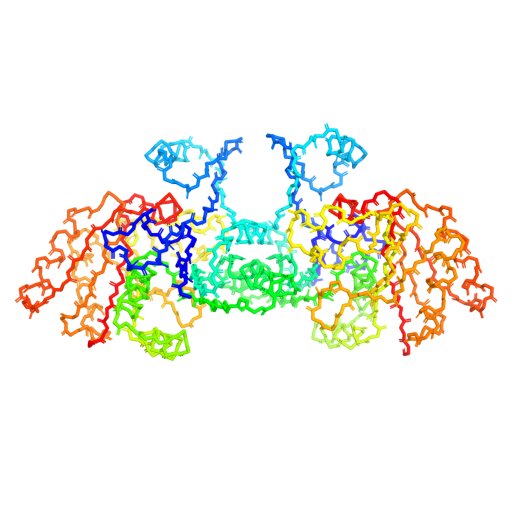OM 6446 C CA . VAL B 1 165 ? 17.794 -27.601 -10.164 1.00 17.81 145 VAL D CA 1
ATOM 6447 C C . VAL B 1 165 ? 18.025 -26.140 -9.813 1.00 19.34 145 VAL D C 1
ATOM 6448 O O . VAL B 1 165 ? 17.965 -25.267 -10.682 1.00 19.72 145 VAL D O 1
ATOM 6461 N N . VAL B 1 166 ? 18.310 -25.857 -8.536 1.00 17.38 146 VAL D N 1
ATOM 6462 C CA . VAL B 1 166 ? 18.651 -24.500 -8.093 1.00 18.85 146 VAL D CA 1
ATOM 6463 C C . VAL B 1 166 ? 19.786 -23.903 -8.930 1.00 17.20 146 VAL D C 1
ATOM 6464 O O . VAL B 1 166 ? 19.687 -22.782 -9.428 1.00 17.06 146 VAL D O 1
ATOM 6477 N N . GLU B 1 167 ? 20.907 -24.610 -9.036 1.00 18.31 147 GLU D N 1
ATOM 6478 C CA . GLU B 1 167 ? 22.026 -24.112 -9.835 1.00 20.81 147 GLU D CA 1
ATOM 6479 C C . GLU B 1 167 ? 21.596 -23.820 -11.278 1.00 15.63 147 GLU D C 1
ATOM 6480 O O . GLU B 1 167 ? 21.954 -22.785 -11.847 1.00 16.51 147 GLU D O 1
ATOM 6492 N N . ALA B 1 168 ? 20.811 -24.694 -11.874 1.00 15.68 148 ALA D N 1
ATOM 6493 C CA . ALA B 1 168 ? 20.543 -24.526 -13.292 1.00 15.55 148 ALA D CA 1
ATOM 6494 C C . ALA B 1 168 ? 19.474 -23.483 -13.553 1.00 16.75 148 ALA D C 1
ATOM 6495 O O . ALA B 1 168 ? 19.530 -22.796 -14.570 1.00 15.73 148 ALA D O 1
ATOM 6501 N N . ILE B 1 169 ? 18.498 -23.345 -12.656 1.00 15.88 149 ILE D N 1
ATOM 6502 C CA . ILE B 1 169 ? 17.489 -22.318 -12.849 1.00 12.38 149 ILE D CA 1
ATOM 6503 C C . ILE B 1 169 ? 18.068 -20.949 -12.573 1.00 13.24 149 ILE D C 1
ATOM 6504 O O . ILE B 1 169 ? 17.652 -19.965 -13.180 1.00 14.28 149 ILE D O 1
ATOM 6520 N N . THR B 1 170 ? 19.046 -20.863 -11.670 1.00 18.00 150 THR D N 1
ATOM 6521 C CA . THR B 1 170 ? 19.752 -19.606 -11.470 1.00 15.77 150 THR D CA 1
ATOM 6522 C C . THR B 1 170 ? 20.476 -19.193 -12.741 1.00 14.87 150 THR D C 1
ATOM 6523 O O . THR B 1 170 ? 20.421 -18.029 -13.150 1.00 19.12 150 THR D O 1
ATOM 6533 N N . ALA B 1 171 ? 21.110 -20.147 -13.400 1.00 15.06 151 ALA D N 1
ATOM 6534 C CA . ALA B 1 171 ? 21.797 -19.864 -14.650 1.00 15.95 151 ALA D CA 1
ATOM 6535 C C . ALA B 1 171 ? 20.821 -19.443 -15.721 1.00 16.49 151 ALA D C 1
ATOM 6536 O O . ALA B 1 171 ? 21.107 -18.547 -16.507 1.00 20.03 151 ALA D O 1
ATOM 6543 N N . TYR B 1 172 ? 19.664 -20.085 -15.776 1.00 16.93 152 TYR D N 1
ATOM 6544 C CA . TYR B 1 172 ? 18.707 -19.764 -16.826 1.00 15.41 152 TYR D CA 1
ATOM 6545 C C . TYR B 1 172 ? 18.115 -18.374 -16.641 1.00 12.48 152 TYR D C 1
ATOM 6546 O O . TYR B 1 172 ? 17.875 -17.666 -17.620 1.00 15.95 152 TYR D O 1
ATOM 6563 N N . GLN B 1 173 ? 17.863 -17.966 -15.405 1.00 13.11 153 GLN D N 1
ATOM 6564 C CA . GLN B 1 173 ? 17.296 -16.651 -15.164 1.00 15.11 153 GLN D CA 1
ATOM 6565 C C . GLN B 1 173 ? 18.069 -15.552 -15.863 1.00 15.67 153 GLN D C 1
ATOM 6566 O O . GLN B 1 173 ? 17.485 -14.565 -16.311 1.00 18.10 153 GLN D O 1
ATOM 6580 N N . GLU B 1 174 ? 19.382 -15.672 -15.910 1.00 17.94 154 GLU D N 1
ATOM 6581 C CA . GLU B 1 174 ? 20.181 -14.656 -16.569 1.00 17.78 154 GLU D CA 1
ATOM 6582 C C . GLU B 1 174 ? 20.072 -14.722 -18.080 1.00 17.51 154 GLU D C 1
ATOM 6583 O O . GLU B 1 174 ? 20.629 -13.864 -18.758 1.00 19.05 154 GLU D O 1
ATOM 6595 N N . LYS B 1 175 ? 19.367 -15.711 -18.623 1.00 15.74 155 LYS D N 1
ATOM 6596 C CA . LYS B 1 175 ? 19.157 -15.815 -20.058 1.00 14.25 155 LYS D CA 1
ATOM 6597 C C . LYS B 1 175 ? 17.694 -15.659 -20.455 1.00 13.18 155 LYS D C 1
ATOM 6598 O O . LYS B 1 175 ? 17.367 -15.860 -21.621 1.00 15.22 155 LYS D O 1
ATOM 6617 N N . THR B 1 176 ? 16.807 -15.328 -19.525 1.00 16.30 156 THR D N 1
ATOM 6618 C CA . THR B 1 176 ? 15.438 -14.988 -19.865 1.00 15.24 156 THR D CA 1
ATOM 6619 C C . THR B 1 176 ? 15.218 -13.502 -19.667 1.00 14.55 156 THR D C 1
ATOM 6620 O O . THR B 1 176 ? 15.757 -12.901 -18.735 1.00 17.61 156 THR D O 1
ATOM 6630 N N . LYS B 1 177 ? 14.367 -12.936 -20.514 1.00 15.24 157 LYS D N 1
ATOM 6631 C CA . LYS B 1 177 ? 14.010 -11.533 -20.425 1.00 12.72 157 LYS D CA 1
ATOM 6632 C C . LYS B 1 177 ? 12.527 -11.375 -20.722 1.00 11.13 157 LYS D C 1
ATOM 6633 O O . LYS B 1 177 ? 11.832 -12.326 -21.098 1.00 12.79 157 LYS D O 1
ATOM 6652 N N . LEU B 1 178 ? 12.071 -10.131 -20.560 1.00 12.04 158 LEU D N 1
ATOM 6653 C CA . LEU B 1 178 ? 10.688 -9.753 -20.798 1.00 13.87 158 LEU D CA 1
ATOM 6654 C C . LEU B 1 178 ? 10.637 -8.484 -21.631 1.00 15.07 158 LEU D C 1
ATOM 6655 O O . LEU B 1 178 ? 11.321 -7.498 -21.334 1.00 13.82 158 LEU D O 1
ATOM 6671 N N . LEU B 1 179 ? 9.840 -8.524 -22.682 1.00 14.03 159 LEU D N 1
ATOM 6672 C CA . LEU B 1 179 ? 9.465 -7.346 -23.429 1.00 11.52 159 LEU D CA 1
ATOM 6673 C C . LEU B 1 179 ? 7.957 -7.246 -23.382 1.00 10.63 159 LEU D C 1
ATOM 6674 O O . LEU B 1 179 ? 7.252 -8.243 -23.531 1.00 12.46 159 LEU D O 1
ATOM 6690 N N . PHE B 1 180 ? 7.483 -6.046 -23.181 1.00 10.64 160 PHE D N 1
ATOM 6691 C CA . PHE B 1 180 ? 6.059 -5.824 -23.130 1.00 10.63 160 PHE D CA 1
ATOM 6692 C C . PHE B 1 180 ? 5.702 -4.681 -24.036 1.00 10.80 160 PHE D C 1
ATOM 6693 O O . PHE B 1 180 ? 6.502 -3.784 -24.285 1.00 16.06 160 PHE D O 1
ATOM 6710 N N . VAL B 1 181 ? 4.478 -4.731 -24.531 1.00 11.61 161 VAL D N 1
ATOM 6711 C CA . VAL B 1 181 ? 3.898 -3.644 -25.297 1.00 11.03 161 VAL D CA 1
ATOM 6712 C C . VAL B 1 181 ? 2.520 -3.333 -24.738 1.00 12.08 161 VAL D C 1
ATOM 6713 O O . VAL B 1 181 ? 1.620 -4.173 -24.805 1.00 13.63 161 VAL D O 1
ATOM 6726 N N . LEU B 1 182 ? 2.354 -2.129 -24.218 1.00 14.99 162 LEU D N 1
ATOM 6727 C CA . LEU B 1 182 ? 1.106 -1.743 -23.580 1.00 14.47 162 LEU D CA 1
ATOM 6728 C C . LEU B 1 182 ? 0.464 -0.581 -24.309 1.00 14.27 162 LEU D C 1
ATOM 6729 O O . LEU B 1 182 ? 1.117 0.424 -24.576 1.00 14.45 162 LEU D O 1
ATOM 6745 N N . ALA B 1 183 ? -0.835 -0.721 -24.598 1.00 15.43 163 ALA D N 1
ATOM 6746 C CA . ALA B 1 183 ? -1.618 0.364 -25.162 1.00 13.35 163 ALA D CA 1
ATOM 6747 C C . ALA B 1 183 ? -2.169 1.297 -24.104 1.00 14.03 163 ALA D C 1
ATOM 6748 O O . ALA B 1 183 ? -2.426 2.463 -24.411 1.00 17.00 163 ALA D O 1
ATOM 6755 N N . LYS B 1 184 ? -2.350 0.800 -22.874 1.00 13.40 164 LYS D N 1
ATOM 6756 C CA . LYS B 1 184 ? -2.916 1.554 -21.773 1.00 12.57 164 LYS D CA 1
ATOM 6757 C C . LYS B 1 184 ? -2.114 1.265 -20.518 1.00 11.60 164 LYS D C 1
ATOM 6758 O O . LYS B 1 184 ? -1.717 0.128 -20.296 1.00 13.43 164 LYS D O 1
ATOM 6777 N N . VAL B 1 185 ? -1.932 2.273 -19.677 1.00 15.93 165 VAL D N 1
ATOM 6778 C CA . VAL B 1 185 ? -1.128 2.117 -18.466 1.00 14.58 165 VAL D CA 1
ATOM 6779 C C . VAL B 1 185 ? -1.747 2.742 -17.230 1.00 13.00 165 VAL D C 1
ATOM 6780 O O . VAL B 1 185 ? -1.068 2.952 -16.216 1.00 15.93 165 VAL D O 1
ATOM 6793 N N . ASP B 1 186 ? -3.038 3.027 -17.297 1.00 15.21 166 ASP D N 1
ATOM 6794 C CA . ASP B 1 186 ? -3.700 3.736 -16.214 1.00 15.03 166 ASP D CA 1
ATOM 6795 C C . ASP B 1 186 ? -3.694 2.959 -14.909 1.00 12.46 166 ASP D C 1
ATOM 6796 O O . ASP B 1 186 ? -3.524 3.546 -13.840 1.00 13.90 166 ASP D O 1
ATOM 6805 N N . ASN B 1 187 ? -3.891 1.646 -14.955 1.00 14.75 167 ASN D N 1
ATOM 6806 C CA . ASN B 1 187 ? -3.983 0.900 -13.702 1.00 15.60 167 ASN D CA 1
ATOM 6807 C C . ASN B 1 187 ? -2.632 0.805 -13.011 1.00 10.98 167 ASN D C 1
ATOM 6808 O O . ASN B 1 187 ? -2.559 0.794 -11.779 1.00 11.86 167 ASN D O 1
ATOM 6819 N N . LEU B 1 188 ? -1.557 0.731 -13.794 1.00 15.20 168 LEU D N 1
ATOM 6820 C CA . LEU B 1 188 ? -0.210 0.821 -13.244 1.00 11.82 168 LEU D CA 1
ATOM 6821 C C . LEU B 1 188 ? 0.016 2.156 -12.552 1.00 10.49 168 LEU D C 1
ATOM 6822 O O . LEU B 1 188 ? 0.517 2.205 -11.427 1.00 13.43 168 LEU D O 1
ATOM 6838 N N . VAL B 1 189 ? -0.364 3.248 -13.202 1.00 13.34 169 VAL D N 1
ATOM 6839 C CA . VAL B 1 189 ? -0.162 4.574 -12.630 1.00 12.56 169 VAL D CA 1
ATOM 6840 C C . VAL B 1 189 ? -0.997 4.760 -11.372 1.00 10.79 169 VAL D C 1
ATOM 6841 O O . VAL B 1 189 ? -0.493 5.183 -10.332 1.00 15.49 169 VAL D O 1
ATOM 6854 N N . LYS B 1 190 ? -2.279 4.454 -11.450 1.00 13.23 170 LYS D N 1
ATOM 6855 C CA . LYS B 1 190 ? -3.151 4.678 -10.313 1.00 13.49 170 LYS D CA 1
ATOM 6856 C C . LYS B 1 190 ? -2.748 3.846 -9.119 1.00 12.77 170 LYS D C 1
ATOM 6857 O O . LYS B 1 190 ? -3.093 4.183 -7.984 1.00 16.37 170 LYS D O 1
ATOM 6876 N N . ASN B 1 191 ? -2.078 2.732 -9.349 1.00 12.39 171 ASN D N 1
ATOM 6877 C CA . ASN B 1 191 ? -1.680 1.870 -8.255 1.00 15.69 171 ASN D CA 1
ATOM 6878 C C . ASN B 1 191 ? -0.263 2.113 -7.802 1.00 17.06 171 ASN D C 1
ATOM 6879 O O . ASN B 1 191 ? 0.205 1.439 -6.889 1.00 17.92 171 ASN D O 1
ATOM 6890 N N . GLY B 1 192 ? 0.411 3.082 -8.397 1.00 16.33 172 GLY D N 1
ATOM 6891 C CA . GLY B 1 192 ? 1.726 3.462 -7.942 1.00 21.05 172 GLY D CA 1
ATOM 6892 C C . GLY B 1 192 ? 2.852 2.617 -8.468 1.00 15.00 172 GLY D C 1
ATOM 6893 O O . GLY B 1 192 ? 3.912 2.574 -7.850 1.00 15.02 172 GLY D O 1
ATOM 6897 N N . ARG B 1 193 ? 2.661 1.952 -9.594 1.00 10.71 173 ARG D N 1
ATOM 6898 C CA . ARG B 1 193 ? 3.690 1.108 -10.172 1.00 13.67 173 ARG D CA 1
ATOM 6899 C C . ARG B 1 193 ? 4.335 1.747 -11.384 1.00 13.64 173 ARG D C 1
ATOM 6900 O O . ARG B 1 193 ? 5.236 1.155 -11.980 1.00 17.61 173 ARG D O 1
ATOM 6921 N N . LEU B 1 194 ? 3.910 2.941 -11.749 1.00 15.04 174 LEU D N 1
ATOM 6922 C CA . LEU B 1 194 ? 4.489 3.652 -12.867 1.00 14.85 174 LEU D CA 1
ATOM 6923 C C . LEU B 1 194 ? 4.210 5.128 -12.638 1.00 12.53 174 LEU D C 1
ATOM 6924 O O . LEU B 1 194 ? 3.140 5.492 -12.177 1.00 16.08 174 LEU D O 1
ATOM 6940 N N . SER B 1 195 ? 5.199 5.963 -12.923 1.00 18.84 175 SER D N 1
ATOM 6941 C CA . SER B 1 195 ? 5.046 7.387 -12.692 1.00 16.98 175 SER D CA 1
ATOM 6942 C C . SER B 1 195 ? 4.063 7.998 -13.670 1.00 17.88 175 SER D C 1
ATOM 6943 O O . SER B 1 195 ? 3.915 7.528 -14.801 1.00 16.80 175 SER D O 1
ATOM 6950 N N . LYS B 1 196 ? 3.420 9.092 -13.224 1.00 23.53 176 LYS D N 1
ATOM 6951 C CA . LYS B 1 196 ? 2.558 9.890 -14.092 1.00 20.00 176 LYS D CA 1
ATOM 6952 C C . LYS B 1 196 ? 3.344 10.455 -15.260 1.00 22.64 176 LYS D C 1
ATOM 6953 O O . LYS B 1 196 ? 2.818 10.600 -16.369 1.00 21.38 176 LYS D O 1
ATOM 6972 N N . LEU B 1 197 ? 4.604 10.807 -15.013 1.00 20.51 177 LEU D N 1
ATOM 6973 C CA . LEU B 1 197 ? 5.465 11.345 -16.057 1.00 20.93 177 LEU D CA 1
ATOM 6974 C C . LEU B 1 197 ? 5.480 10.453 -17.290 1.00 16.07 177 LEU D C 1
ATOM 6975 O O . LEU B 1 197 ? 5.253 10.925 -18.405 1.00 23.43 177 LEU D O 1
ATOM 6991 N N . ILE B 1 198 ? 5.762 9.161 -17.116 1.00 15.84 178 ILE D N 1
ATOM 6992 C CA . ILE B 1 198 ? 5.729 8.257 -18.262 1.00 22.06 178 ILE D CA 1
ATOM 6993 C C . ILE B 1 198 ? 4.325 8.187 -18.860 1.00 22.08 178 ILE D C 1
ATOM 6994 O O . ILE B 1 198 ? 4.174 7.962 -20.061 1.00 19.50 178 ILE D O 1
ATOM 7010 N N . GLY B 1 199 ? 3.281 8.420 -18.049 1.00 23.29 179 GLY D N 1
ATOM 7011 C CA . GLY B 1 199 ? 1.915 8.399 -18.549 1.00 20.48 179 GLY D CA 1
ATOM 7012 C C . GLY B 1 199 ? 1.543 9.585 -19.410 1.00 19.06 179 GLY D C 1
ATOM 7013 O O . GLY B 1 199 ? 0.706 9.471 -20.306 1.00 24.79 179 GLY D O 1
ATOM 7017 N N . THR B 1 200 ? 2.157 10.734 -19.171 1.00 28.13 180 THR D N 1
ATOM 7018 C CA . THR B 1 200 ? 1.873 11.889 -20.007 1.00 27.67 180 THR D CA 1
ATOM 7019 C C . THR B 1 200 ? 2.361 11.690 -21.427 1.00 23.74 180 THR D C 1
ATOM 7020 O O . THR B 1 200 ? 1.946 12.427 -22.312 1.00 25.55 180 THR D O 1
ATOM 7030 N N . VAL B 1 201 ? 3.246 10.729 -21.663 1.00 29.26 181 VAL D N 1
ATOM 7031 C CA . VAL B 1 201 ? 3.881 10.583 -22.969 1.00 37.37 181 VAL D CA 1
ATOM 7032 C C . VAL B 1 201 ? 3.521 9.286 -23.683 1.00 37.14 181 VAL D C 1
ATOM 7033 O O . VAL B 1 201 ? 3.858 9.141 -24.869 1.00 36.23 181 VAL D O 1
ATOM 7046 N N . VAL B 1 202 ? 2.844 8.351 -23.031 1.00 39.11 182 VAL D N 1
ATOM 7047 C CA . VAL B 1 202 ? 2.568 7.036 -23.587 1.00 42.80 182 VAL D CA 1
ATOM 7048 C C . VAL B 1 202 ? 1.149 6.634 -23.199 1.00 35.77 182 VAL D C 1
ATOM 7049 O O . VAL B 1 202 ? 0.467 7.337 -22.453 1.00 46.37 182 VAL D O 1
ATOM 7062 N N . GLY B 1 203 ? 0.705 5.491 -23.707 1.00 26.42 183 GLY D N 1
ATOM 7063 C CA . GLY B 1 203 ? -0.640 5.039 -23.400 1.00 26.22 183 GLY D CA 1
ATOM 7064 C C . GLY B 1 203 ? -1.691 6.067 -23.737 1.00 28.48 183 GLY D C 1
ATOM 7065 O O . GLY B 1 203 ? -2.767 6.092 -23.119 1.00 24.40 183 GLY D O 1
ATOM 7069 N N . LEU B 1 204 ? -1.401 6.926 -24.707 1.00 27.41 184 LEU D N 1
ATOM 7070 C CA . LEU B 1 204 ? -2.363 7.889 -25.197 1.00 30.06 184 LEU D CA 1
ATOM 7071 C C . LEU B 1 204 ? -1.967 8.229 -26.618 1.00 25.72 184 LEU D C 1
ATOM 7072 O O . LEU B 1 204 ? -1.082 7.595 -27.194 1.00 28.32 184 LEU D O 1
ATOM 7088 N N . LEU B 1 205 ? -2.644 9.209 -27.188 1.00 30.32 185 LEU D N 1
ATOM 7089 C CA . LEU B 1 205 ? -2.403 9.666 -28.546 1.00 25.94 185 LEU D CA 1
ATOM 7090 C C . LEU B 1 205 ? -2.003 8.546 -29.483 1.00 27.36 185 LEU D C 1
ATOM 7091 O O . LEU B 1 205 ? -1.203 8.765 -30.393 1.00 29.58 185 LEU D O 1
ATOM 7107 N N . ASN B 1 206 ? -2.523 7.350 -29.261 1.00 33.62 186 ASN D N 1
ATOM 7108 C CA . ASN B 1 206 ? -2.201 6.148 -30.031 1.00 40.58 186 ASN D CA 1
ATOM 7109 C C . ASN B 1 206 ? -0.840 5.563 -29.675 1.00 31.84 186 ASN D C 1
ATOM 7110 O O . ASN B 1 206 ? -0.403 4.607 -30.339 1.00 27.62 186 ASN D O 1
ATOM 7121 N N . ILE B 1 207 ? -0.170 6.087 -28.660 1.00 23.84 187 ILE D N 1
ATOM 7122 C CA . ILE B 1 207 ? 1.195 5.691 -28.354 1.00 15.95 187 ILE D CA 1
ATOM 7123 C C . ILE B 1 207 ? 1.157 4.486 -27.426 1.00 17.58 187 ILE D C 1
ATOM 7124 O O . ILE B 1 207 ? 0.517 4.523 -26.372 1.00 20.43 187 ILE D O 1
ATOM 7140 N N . ARG B 1 208 ? 1.815 3.406 -27.843 1.00 15.83 188 ARG D N 1
ATOM 7141 C CA . ARG B 1 208 ? 1.959 2.208 -27.036 1.00 15.03 188 ARG D CA 1
ATOM 7142 C C . ARG B 1 208 ? 3.368 2.183 -26.464 1.00 15.40 188 ARG D C 1
ATOM 7143 O O . ARG B 1 208 ? 4.325 2.579 -27.130 1.00 22.57 188 ARG D O 1
ATOM 7164 N N . MET B 1 209 ? 3.483 1.746 -25.218 1.00 15.91 189 MET D N 1
ATOM 7165 C CA . MET B 1 209 ? 4.759 1.656 -24.528 1.00 11.55 189 MET D CA 1
ATOM 7166 C C . MET B 1 209 ? 5.384 0.310 -24.840 1.00 11.41 189 MET D C 1
ATOM 7167 O O . MET B 1 209 ? 4.798 -0.728 -24.554 1.00 13.73 189 MET D O 1
ATOM 7181 N N . VAL B 1 210 ? 6.569 0.332 -25.405 1.00 14.38 190 VAL D N 1
ATOM 7182 C CA . VAL B 1 210 ? 7.398 -0.853 -25.515 1.00 12.81 190 VAL D CA 1
ATOM 7183 C C . VAL B 1 210 ? 8.482 -0.759 -24.462 1.00 11.66 190 VAL D C 1
ATOM 7184 O O . VAL B 1 210 ? 9.214 0.225 -24.405 1.00 14.28 190 VAL D O 1
ATOM 7197 N N . GLY B 1 211 ? 8.589 -1.776 -23.634 1.00 13.24 191 GLY D N 1
ATOM 7198 C CA . GLY B 1 211 ? 9.490 -1.692 -22.514 1.00 11.71 191 GLY D CA 1
ATOM 7199 C C . GLY B 1 211 ? 9.989 -3.066 -22.178 1.00 10.84 191 GLY D C 1
ATOM 7200 O O . GLY B 1 211 ? 9.631 -4.053 -22.813 1.00 12.29 191 GLY D O 1
ATOM 7204 N N . LYS B 1 212 ? 10.833 -3.117 -21.159 1.00 10.94 192 LYS D N 1
ATOM 7205 C CA . LYS B 1 212 ? 11.361 -4.360 -20.658 1.00 12.26 192 LYS D CA 1
ATOM 7206 C C . LYS B 1 212 ? 11.229 -4.378 -19.147 1.00 10.52 192 LYS D C 1
ATOM 7207 O O . LYS B 1 212 ? 11.121 -3.337 -18.513 1.00 15.42 192 LYS D O 1
ATOM 7226 N N . ALA B 1 213 ? 11.254 -5.570 -18.576 1.00 11.53 193 ALA D N 1
ATOM 7227 C CA . ALA B 1 213 ? 11.532 -5.690 -17.154 1.00 14.39 193 ALA D CA 1
ATOM 7228 C C . ALA B 1 213 ? 12.979 -5.273 -16.912 1.00 13.17 193 ALA D C 1
ATOM 7229 O O . ALA B 1 213 ? 13.902 -5.836 -17.506 1.00 14.41 193 ALA D O 1
ATOM 7236 N N . SER B 1 214 ? 13.173 -4.277 -16.055 1.00 13.59 194 SER D N 1
ATOM 7237 C CA . SER B 1 214 ? 14.497 -3.753 -15.804 1.00 13.63 194 SER D CA 1
ATOM 7238 C C . SER B 1 214 ? 15.296 -4.711 -14.933 1.00 13.63 194 SER D C 1
ATOM 7239 O O . SER B 1 214 ? 14.807 -5.733 -14.465 1.00 14.69 194 SER D O 1
ATOM 7246 N N . GLU B 1 215 ? 16.555 -4.354 -14.707 1.00 17.04 195 GLU D N 1
ATOM 7247 C CA . GLU B 1 215 ? 17.435 -5.125 -13.845 1.00 12.14 195 GLU D CA 1
ATOM 7248 C C . GLU B 1 215 ? 16.993 -5.114 -12.390 1.00 13.68 195 GLU D C 1
ATOM 7249 O O . GLU B 1 215 ? 17.440 -5.985 -11.644 1.00 17.17 195 GLU D O 1
ATOM 7261 N N . THR B 1 216 ? 16.087 -4.213 -11.979 1.00 18.84 196 THR D N 1
ATOM 7262 C CA . THR B 1 216 ? 15.515 -4.240 -10.633 1.00 17.39 196 THR D CA 1
ATOM 7263 C C . THR B 1 216 ? 14.040 -4.617 -10.616 1.00 17.59 196 THR D C 1
ATOM 7264 O O . THR B 1 216 ? 13.358 -4.427 -9.596 1.00 17.41 196 THR D O 1
ATOM 7274 N N . GLY B 1 217 ? 13.545 -5.179 -11.714 1.00 15.86 197 GLY D N 1
ATOM 7275 C CA . GLY B 1 217 ? 12.203 -5.693 -11.742 1.00 14.58 197 GLY D CA 1
ATOM 7276 C C . GLY B 1 217 ? 11.170 -4.615 -11.881 1.00 11.29 197 GLY D C 1
ATOM 7277 O O . GLY B 1 217 ? 10.090 -4.724 -11.306 1.00 13.13 197 GLY D O 1
ATOM 7281 N N . THR B 1 218 ? 11.496 -3.553 -12.605 1.00 13.37 198 THR D N 1
ATOM 7282 C CA . THR B 1 218 ? 10.592 -2.454 -12.847 1.00 12.99 198 THR D CA 1
ATOM 7283 C C . THR B 1 218 ? 10.393 -2.301 -14.350 1.00 13.02 198 THR D C 1
ATOM 7284 O O . THR B 1 218 ? 11.079 -2.912 -15.162 1.00 14.80 198 THR D O 1
ATOM 7294 N N . LEU B 1 219 ? 9.434 -1.467 -14.710 1.00 12.95 199 LEU D N 1
ATOM 7295 C CA . LEU B 1 219 ? 9.185 -1.163 -16.106 1.00 12.90 199 LEU D CA 1
ATOM 7296 C C . LEU B 1 219 ? 10.217 -0.159 -16.599 1.00 15.81 199 LEU D C 1
ATOM 7297 O O . LEU B 1 219 ? 10.423 0.898 -15.992 1.00 17.19 199 LEU D O 1
ATOM 7313 N N . GLU B 1 220 ? 10.830 -0.484 -17.715 1.00 13.15 200 GLU D N 1
ATOM 7314 C CA . GLU B 1 220 ? 11.827 0.352 -18.363 1.00 12.12 200 GLU D CA 1
ATOM 7315 C C . GLU B 1 220 ? 11.370 0.598 -19.798 1.00 15.88 200 GLU D C 1
ATOM 7316 O O . GLU B 1 220 ? 11.303 -0.327 -20.604 1.00 17.70 200 GLU D O 1
ATOM 7328 N N . LEU B 1 221 ? 11.039 1.844 -20.110 1.00 17.24 201 LEU D N 1
ATOM 7329 C CA . LEU B 1 221 ? 10.607 2.194 -21.451 1.00 15.05 201 LEU D CA 1
ATOM 7330 C C . LEU B 1 221 ? 11.752 2.038 -22.435 1.00 14.59 201 LEU D C 1
ATOM 7331 O O . LEU B 1 221 ? 12.864 2.507 -22.192 1.00 17.62 201 LEU D O 1
ATOM 7347 N N . LEU B 1 222 ? 11.467 1.428 -23.574 1.00 14.69 202 LEU D N 1
ATOM 7348 C CA . LEU B 1 222 ? 12.436 1.332 -24.650 1.00 12.67 202 LEU D CA 1
ATOM 7349 C C . LEU B 1 222 ? 12.053 2.188 -25.839 1.00 16.46 202 LEU D C 1
ATOM 7350 O O . LEU B 1 222 ? 12.903 2.900 -26.375 1.00 20.81 202 LEU D O 1
ATOM 7366 N N . GLN B 1 223 ? 10.796 2.135 -26.254 1.00 15.08 203 GLN D N 1
ATOM 7367 C CA . GLN B 1 223 ? 10.325 2.854 -27.424 1.00 18.39 203 GLN D CA 1
ATOM 7368 C C . GLN B 1 223 ? 8.902 3.335 -27.185 1.00 16.13 203 GLN D C 1
ATOM 7369 O O . GLN B 1 223 ? 8.143 2.722 -26.429 1.00 19.47 203 GLN D O 1
ATOM 7383 N N . LYS B 1 224 ? 8.552 4.419 -27.857 1.00 18.23 204 LYS D N 1
ATOM 7384 C CA . LYS B 1 224 ? 7.181 4.923 -27.926 1.00 24.05 204 LYS D CA 1
ATOM 7385 C C . LYS B 1 224 ? 6.695 4.687 -29.351 1.00 23.71 204 LYS D C 1
ATOM 7386 O O . LYS B 1 224 ? 7.099 5.403 -30.269 1.00 26.36 204 LYS D O 1
ATOM 7405 N N . ALA B 1 225 ? 5.835 3.686 -29.539 1.00 19.78 205 ALA D N 1
ATOM 7406 C CA . ALA B 1 225 ? 5.420 3.265 -30.873 1.00 20.68 205 ALA D CA 1
ATOM 7407 C C . ALA B 1 225 ? 3.994 3.693 -31.193 1.00 19.56 205 ALA D C 1
ATOM 7408 O O . ALA B 1 225 ? 3.084 3.528 -30.374 1.00 20.49 205 ALA D O 1
ATOM 7415 N N . ARG B 1 226 ? 3.798 4.207 -32.410 1.00 22.92 206 ARG D N 1
ATOM 7416 C CA . ARG B 1 226 ? 2.503 4.723 -32.837 1.00 23.84 206 ARG D CA 1
ATOM 7417 C C . ARG B 1 226 ? 1.835 3.679 -33.718 1.00 20.53 206 ARG D C 1
ATOM 7418 O O . ARG B 1 226 ? 2.274 3.433 -34.848 1.00 24.77 206 ARG D O 1
ATOM 7439 N N . GLY B 1 227 ? 0.789 3.065 -33.188 1.00 26.21 207 GLY D N 1
ATOM 7440 C CA . GLY B 1 227 ? -0.108 2.228 -33.950 1.00 26.75 207 GLY D CA 1
ATOM 7441 C C . GLY B 1 227 ? 0.115 0.758 -33.701 1.00 32.16 207 GLY D C 1
ATOM 7442 O O . GLY B 1 227 ? 0.886 0.340 -32.839 1.00 41.11 207 GLY D O 1
ATOM 7446 N N . SER B 1 228 ? -0.600 -0.040 -34.475 1.00 34.65 208 SER D N 1
ATOM 7447 C CA . SER B 1 228 ? -0.427 -1.482 -34.470 1.00 28.53 208 SER D CA 1
ATOM 7448 C C . SER B 1 228 ? 0.681 -1.904 -35.406 1.00 26.06 208 SER D C 1
ATOM 7449 O O . SER B 1 228 ? 1.244 -2.979 -35.212 1.00 33.33 208 SER D O 1
ATOM 7456 N N . LYS B 1 229 ? 1.024 -1.063 -36.386 1.00 29.59 209 LYS D N 1
ATOM 7457 C CA . LYS B 1 229 ? 2.092 -1.368 -37.336 1.00 34.72 209 LYS D CA 1
ATOM 7458 C C . LYS B 1 229 ? 3.464 -1.092 -36.730 1.00 31.82 209 LYS D C 1
ATOM 7459 O O . LYS B 1 229 ? 4.299 -1.995 -36.622 1.00 31.42 209 LYS D O 1
ATOM 7477 N N . LYS B 1 230 ? 3.715 0.151 -36.331 1.00 30.70 210 LYS D N 1
ATOM 7478 C CA . LYS B 1 230 ? 5.003 0.481 -35.744 1.00 25.85 210 LYS D CA 1
ATOM 7479 C C . LYS B 1 230 ? 5.245 -0.277 -34.449 1.00 21.90 210 LYS D C 1
ATOM 7480 O O . LYS B 1 230 ? 6.393 -0.373 -34.014 1.00 27.09 210 LYS D O 1
ATOM 7499 N N . SER B 1 231 ? 4.198 -0.844 -33.851 1.00 22.50 211 SER D N 1
ATOM 7500 C CA . SER B 1 231 ? 4.297 -1.540 -32.575 1.00 25.40 211 SER D CA 1
ATOM 7501 C C . SER B 1 231 ? 4.851 -2.949 -32.747 1.00 25.75 211 SER D C 1
ATOM 7502 O O . SER B 1 231 ? 5.713 -3.388 -31.970 1.00 22.88 211 SER D O 1
ATOM 7509 N N . VAL B 1 232 ? 4.354 -3.676 -33.746 1.00 20.61 212 VAL D N 1
ATOM 7510 C CA . VAL B 1 232 ? 4.825 -5.030 -33.977 1.00 19.28 212 VAL D CA 1
ATOM 7511 C C . VAL B 1 232 ? 6.267 -5.012 -34.440 1.00 22.69 212 VAL D C 1
ATOM 7512 O O . VAL B 1 232 ? 7.043 -5.916 -34.102 1.00 20.63 212 VAL D O 1
ATOM 7525 N N . GLN B 1 233 ? 6.661 -3.963 -35.172 1.00 21.17 213 GLN D N 1
ATOM 7526 C CA . GLN B 1 233 ? 8.033 -3.824 -35.644 1.00 18.95 213 GLN D CA 1
ATOM 7527 C C . GLN B 1 233 ? 8.992 -3.459 -34.511 1.00 20.42 213 GLN D C 1
ATOM 7528 O O . GLN B 1 233 ? 10.149 -3.900 -34.493 1.00 19.10 213 GLN D O 1
ATOM 7542 N N . ALA B 1 234 ? 8.550 -2.641 -33.574 1.00 15.73 214 ALA D N 1
ATOM 7543 C CA . ALA B 1 234 ? 9.401 -2.320 -32.448 1.00 15.43 214 ALA D CA 1
ATOM 7544 C C . ALA B 1 234 ? 9.702 -3.553 -31.625 1.00 15.16 214 ALA D C 1
ATOM 7545 O O . ALA B 1 234 ? 10.825 -3.722 -31.137 1.00 15.78 214 ALA D O 1
ATOM 7552 N N . ALA B 1 235 ? 8.702 -4.418 -31.431 1.00 18.15 215 ALA D N 1
ATOM 7553 C CA . ALA B 1 235 ? 8.897 -5.605 -30.605 1.00 14.68 215 ALA D CA 1
ATOM 7554 C C . ALA B 1 235 ? 9.891 -6.550 -31.239 1.00 11.64 215 ALA D C 1
ATOM 7555 O O . ALA B 1 235 ? 10.750 -7.106 -30.565 1.00 16.96 215 ALA D O 1
ATOM 7562 N N . TYR B 1 236 ? 9.743 -6.776 -32.537 1.00 15.40 216 TYR D N 1
ATOM 7563 C CA . TYR B 1 236 ? 10.716 -7.535 -33.289 1.00 12.93 216 TYR D CA 1
ATOM 7564 C C . TYR B 1 236 ? 12.107 -6.947 -33.113 1.00 12.81 216 TYR D C 1
ATOM 7565 O O . TYR B 1 236 ? 13.049 -7.659 -32.776 1.00 15.50 216 TYR D O 1
ATOM 7582 N N . ASP B 1 237 ? 12.246 -5.635 -33.331 1.00 16.45 217 ASP D N 1
ATOM 7583 C CA . ASP B 1 237 ? 13.537 -4.967 -33.227 1.00 13.06 217 ASP D CA 1
ATOM 7584 C C . ASP B 1 237 ? 14.183 -5.197 -31.875 1.00 12.11 217 ASP D C 1
ATOM 7585 O O . ASP B 1 237 ? 15.373 -5.481 -31.791 1.00 15.99 217 ASP D O 1
ATOM 7594 N N . GLU B 1 238 ? 13.439 -4.987 -30.807 1.00 13.65 218 GLU D N 1
ATOM 7595 C CA . GLU B 1 238 ? 14.001 -5.100 -29.475 1.00 12.71 218 GLU D CA 1
ATOM 7596 C C . GLU B 1 238 ? 14.345 -6.533 -29.134 1.00 12.63 218 GLU D C 1
ATOM 7597 O O . GLU B 1 238 ? 15.286 -6.767 -28.382 1.00 14.78 218 GLU D O 1
ATOM 7609 N N . LEU B 1 239 ? 13.591 -7.501 -29.652 1.00 12.02 219 LEU D N 1
ATOM 7610 C CA . LEU B 1 239 ? 13.983 -8.891 -29.489 1.00 14.87 219 LEU D CA 1
ATOM 7611 C C . LEU B 1 239 ? 15.372 -9.146 -30.066 1.00 13.26 219 LEU D C 1
ATOM 7612 O O . LEU B 1 239 ? 16.211 -9.795 -29.436 1.00 14.06 219 LEU D O 1
ATOM 7628 N N . VAL B 1 240 ? 15.598 -8.717 -31.306 1.00 12.83 220 VAL D N 1
ATOM 7629 C CA . VAL B 1 240 ? 16.906 -8.909 -31.924 1.00 15.75 220 VAL D CA 1
ATOM 7630 C C . VAL B 1 240 ? 18.010 -8.176 -31.159 1.00 12.18 220 VAL D C 1
ATOM 7631 O O . VAL B 1 240 ? 19.100 -8.722 -30.956 1.00 13.91 220 VAL D O 1
ATOM 7644 N N . LYS B 1 241 ? 17.766 -6.918 -30.766 1.00 14.76 221 LYS D N 1
ATOM 7645 C CA . LYS B 1 241 ? 18.783 -6.134 -30.084 1.00 16.57 221 LYS D CA 1
ATOM 7646 C C . LYS B 1 241 ? 19.181 -6.784 -28.783 1.00 15.65 221 LYS D C 1
ATOM 7647 O O . LYS B 1 241 ? 20.311 -6.617 -28.329 1.00 15.99 221 LYS D O 1
ATOM 7666 N N . ALA B 1 242 ? 18.239 -7.474 -28.147 1.00 14.46 222 ALA D N 1
ATOM 7667 C CA . ALA B 1 242 ? 18.488 -8.081 -26.859 1.00 14.03 222 ALA D CA 1
ATOM 7668 C C . ALA B 1 242 ? 19.242 -9.400 -26.944 1.00 15.71 222 ALA D C 1
ATOM 7669 O O . ALA B 1 242 ? 19.660 -9.911 -25.905 1.00 16.15 222 ALA D O 1
ATOM 7676 N N . GLY B 1 243 ? 19.434 -9.950 -28.139 1.00 14.37 223 GLY D N 1
ATOM 7677 C CA . GLY B 1 243 ? 20.123 -11.204 -28.309 1.00 15.75 223 GLY D CA 1
ATOM 7678 C C . GLY B 1 243 ? 19.258 -12.430 -28.522 1.00 11.89 223 GLY D C 1
ATOM 7679 O O . GLY B 1 243 ? 19.759 -13.538 -28.362 1.00 15.90 223 GLY D O 1
ATOM 7683 N N . TYR B 1 244 ? 17.997 -12.276 -28.891 1.00 12.20 224 TYR D N 1
ATOM 7684 C CA . TYR B 1 244 ? 17.180 -13.442 -29.216 1.00 15.15 224 TYR D CA 1
ATOM 7685 C C . TYR B 1 244 ? 17.811 -14.182 -30.385 1.00 16.03 224 TYR D C 1
ATOM 7686 O O . TYR B 1 244 ? 18.193 -13.565 -31.387 1.00 20.07 224 TYR D O 1
ATOM 7703 N N . ALA B 1 245 ? 17.896 -15.501 -30.263 1.00 15.89 225 ALA D N 1
ATOM 7704 C CA . ALA B 1 245 ? 18.593 -16.340 -31.225 1.00 17.84 225 ALA D CA 1
ATOM 7705 C C . ALA B 1 245 ? 17.774 -17.568 -31.629 1.00 18.72 225 ALA D C 1
ATOM 7706 O O . ALA B 1 245 ? 18.345 -18.615 -31.936 1.00 22.23 225 ALA D O 1
ATOM 7713 N N . GLY B 1 246 ? 16.442 -17.461 -31.650 1.00 17.87 226 GLY D N 1
ATOM 7714 C CA . GLY B 1 246 ? 15.579 -18.555 -32.043 1.00 13.79 226 GLY D CA 1
ATOM 7715 C C . GLY B 1 246 ? 15.181 -19.512 -30.945 1.00 13.94 226 GLY D C 1
ATOM 7716 O O . GLY B 1 246 ? 14.677 -20.588 -31.247 1.00 16.15 226 GLY D O 1
ATOM 7720 N N . GLY B 1 247 ? 15.379 -19.162 -29.687 1.00 15.02 227 GLY D N 1
ATOM 7721 C CA . GLY B 1 247 ? 14.926 -19.991 -28.587 1.00 14.78 227 GLY D CA 1
ATOM 7722 C C . GLY B 1 247 ? 13.452 -19.832 -28.277 1.00 11.52 227 GLY D C 1
ATOM 7723 O O . GLY B 1 247 ? 12.630 -19.510 -29.132 1.00 13.42 227 GLY D O 1
ATOM 7727 N N . ARG B 1 248 ? 13.112 -20.059 -27.031 1.00 12.07 228 ARG D N 1
ATOM 7728 C CA . ARG B 1 248 ? 11.709 -20.094 -26.674 1.00 12.13 228 ARG D CA 1
ATOM 7729 C C . ARG B 1 248 ? 11.177 -18.698 -26.410 1.00 12.15 228 ARG D C 1
ATOM 7730 O O . ARG B 1 248 ? 11.878 -17.825 -25.901 1.00 12.94 228 ARG D O 1
ATOM 7751 N N . ILE B 1 249 ? 9.905 -18.514 -26.753 1.00 15.22 229 ILE D N 1
ATOM 7752 C CA . ILE B 1 249 ? 9.155 -17.300 -26.470 1.00 12.91 229 ILE D CA 1
ATOM 7753 C C . ILE B 1 249 ? 7.804 -17.701 -25.912 1.00 13.36 229 ILE D C 1
ATOM 7754 O O . ILE B 1 249 ? 7.193 -18.674 -26.369 1.00 13.10 229 ILE D O 1
ATOM 7770 N N . VAL B 1 250 ? 7.339 -16.948 -24.933 1.00 13.94 230 VAL D N 1
ATOM 7771 C CA . VAL B 1 250 ? 5.953 -17.006 -24.491 1.00 12.38 230 VAL D CA 1
ATOM 7772 C C . VAL B 1 250 ? 5.393 -15.603 -24.571 1.00 13.88 230 VAL D C 1
ATOM 7773 O O . VAL B 1 250 ? 5.895 -14.686 -23.911 1.00 13.82 230 VAL D O 1
ATOM 7786 N N . MET B 1 251 ? 4.348 -15.446 -25.371 1.00 12.73 231 MET D N 1
ATOM 7787 C CA . MET B 1 251 ? 3.606 -14.201 -25.482 1.00 12.16 231 MET D CA 1
ATOM 7788 C C . MET B 1 251 ? 2.321 -14.344 -24.677 1.00 13.10 231 MET D C 1
ATOM 7789 O O . MET B 1 251 ? 1.393 -15.031 -25.093 1.00 15.01 231 MET D O 1
ATOM 7803 N N . ALA B 1 252 ? 2.272 -13.720 -23.529 1.00 12.48 232 ALA D N 1
ATOM 7804 C CA . ALA B 1 252 ? 1.046 -13.683 -22.755 1.00 13.65 232 ALA D CA 1
ATOM 7805 C C . ALA B 1 252 ? 0.313 -12.416 -23.170 1.00 10.54 232 ALA D C 1
ATOM 7806 O O . ALA B 1 252 ? 0.902 -11.347 -23.196 1.00 11.32 232 ALA D O 1
ATOM 7813 N N . GLN B 1 253 ? -0.945 -12.542 -23.558 1.00 10.63 233 GLN D N 1
ATOM 7814 C CA . GLN B 1 253 ? -1.612 -11.440 -24.219 1.00 10.73 233 GLN D CA 1
ATOM 7815 C C . GLN B 1 253 ? -3.061 -11.310 -23.752 1.00 12.69 233 GLN D C 1
ATOM 7816 O O . GLN B 1 253 ? -3.726 -12.293 -23.442 1.00 12.13 233 GLN D O 1
ATOM 7830 N N . ARG B 1 254 ? -3.528 -10.056 -23.688 1.00 13.18 234 ARG D N 1
ATOM 7831 C CA . ARG B 1 254 ? -4.910 -9.718 -23.354 1.00 14.16 234 ARG D CA 1
ATOM 7832 C C . ARG B 1 254 ? -5.543 -9.149 -24.608 1.00 11.12 234 ARG D C 1
ATOM 7833 O O . ARG B 1 254 ? -5.314 -7.996 -24.951 1.00 11.89 234 ARG D O 1
ATOM 7854 N N . ASN B 1 255 ? -6.365 -9.952 -25.261 1.00 16.64 235 ASN D N 1
ATOM 7855 C CA . ASN B 1 255 ? -7.055 -9.547 -26.486 1.00 15.11 235 ASN D CA 1
ATOM 7856 C C . ASN B 1 255 ? -6.081 -8.916 -27.473 1.00 11.49 235 ASN D C 1
ATOM 7857 O O . ASN B 1 255 ? -6.320 -7.857 -28.032 1.00 12.87 235 ASN D O 1
ATOM 7868 N N . ASN B 1 256 ? -4.976 -9.588 -27.675 1.00 12.59 236 ASN D N 1
ATOM 7869 C CA . ASN B 1 256 ? -3.985 -9.113 -28.624 1.00 14.58 236 ASN D CA 1
ATOM 7870 C C . ASN B 1 256 ? -3.466 -10.238 -29.510 1.00 19.55 236 ASN D C 1
ATOM 7871 O O . ASN B 1 256 ? -2.382 -10.119 -30.083 1.00 17.35 236 ASN D O 1
ATOM 7882 N N . GLU B 1 257 ? -4.231 -11.317 -29.637 1.00 19.57 237 GLU D N 1
ATOM 7883 C CA . GLU B 1 257 ? -3.813 -12.458 -30.421 1.00 15.30 237 GLU D CA 1
ATOM 7884 C C . GLU B 1 257 ? -3.433 -12.069 -31.835 1.00 14.96 237 GLU D C 1
ATOM 7885 O O . GLU B 1 257 ? -2.591 -12.719 -32.444 1.00 17.80 237 GLU D O 1
ATOM 7897 N N . LYS B 1 258 ? -4.048 -11.040 -32.390 1.00 15.31 238 LYS D N 1
ATOM 7898 C CA . LYS B 1 258 ? -3.748 -10.701 -33.769 1.00 18.46 238 LYS D CA 1
ATOM 7899 C C . LYS B 1 258 ? -2.281 -10.330 -33.900 1.00 15.17 238 LYS D C 1
ATOM 7900 O O . LYS B 1 258 ? -1.531 -10.982 -34.624 1.00 17.88 238 LYS D O 1
ATOM 7919 N N . CYS B 1 259 ? -1.868 -9.268 -33.205 1.00 15.11 239 CYS D N 1
ATOM 7920 C CA . CYS B 1 259 ? -0.475 -8.830 -33.224 1.00 16.51 239 CYS D CA 1
ATOM 7921 C C . CYS B 1 259 ? 0.456 -9.954 -32.799 1.00 13.24 239 CYS D C 1
ATOM 7922 O O . CYS B 1 259 ? 1.570 -10.079 -33.317 1.00 14.16 239 CYS D O 1
ATOM 7929 N N . CYS B 1 260 ? -0.001 -10.801 -31.882 1.00 17.81 240 CYS D N 1
ATOM 7930 C CA . CYS B 1 260 ? 0.795 -11.944 -31.449 1.00 18.94 240 CYS D CA 1
ATOM 7931 C C . CYS B 1 260 ? 1.026 -12.946 -32.584 1.00 16.73 240 CYS D C 1
ATOM 7932 O O . CYS B 1 260 ? 2.118 -13.501 -32.705 1.00 15.94 240 CYS D O 1
ATOM 7940 N N . GLN B 1 261 ? 0.023 -13.181 -33.427 1.00 13.63 241 GLN D N 1
ATOM 7941 C CA . GLN B 1 261 ? 0.224 -14.032 -34.588 1.00 16.34 241 GLN D CA 1
ATOM 7942 C C . GLN B 1 261 ? 1.168 -13.372 -35.577 1.00 16.90 241 GLN D C 1
ATOM 7943 O O . GLN B 1 261 ? 2.052 -14.026 -36.128 1.00 20.34 241 GLN D O 1
ATOM 7957 N N . GLN B 1 262 ? 0.984 -12.077 -35.823 1.00 18.07 242 GLN D N 1
ATOM 7958 C CA . GLN B 1 262 ? 1.851 -11.360 -36.745 1.00 15.81 242 GLN D CA 1
ATOM 7959 C C . GLN B 1 262 ? 3.299 -11.425 -36.298 1.00 13.78 242 GLN D C 1
ATOM 7960 O O . GLN B 1 262 ? 4.204 -11.694 -37.095 1.00 15.68 242 GLN D O 1
ATOM 7974 N N . LEU B 1 263 ? 3.535 -11.133 -35.027 1.00 13.79 243 LEU D N 1
ATOM 7975 C CA . LEU B 1 263 ? 4.893 -11.130 -34.510 1.00 12.86 243 LEU D CA 1
ATOM 7976 C C . LEU B 1 263 ? 5.513 -12.514 -34.569 1.00 14.20 243 LEU D C 1
ATOM 7977 O O . LEU B 1 263 ? 6.659 -12.658 -35.003 1.00 15.29 243 LEU D O 1
ATOM 7993 N N . SER B 1 264 ? 4.763 -13.550 -34.152 1.00 13.60 244 SER D N 1
ATOM 7994 C CA . SER B 1 264 ? 5.235 -14.930 -34.242 1.00 13.14 244 SER D CA 1
ATOM 7995 C C . SER B 1 264 ? 5.660 -15.279 -35.658 1.00 12.69 244 SER D C 1
ATOM 7996 O O . SER B 1 264 ? 6.705 -15.887 -35.876 1.00 17.12 244 SER D O 1
ATOM 8003 N N . GLU B 1 265 ? 4.811 -14.972 -36.626 1.00 14.70 245 GLU D N 1
ATOM 8004 C CA . GLU B 1 265 ? 5.130 -15.258 -38.013 1.00 15.52 245 GLU D CA 1
ATOM 8005 C C . GLU B 1 265 ? 6.470 -14.653 -38.386 1.00 14.70 245 GLU D C 1
ATOM 8006 O O . GLU B 1 265 ? 7.343 -15.332 -38.928 1.00 21.33 245 GLU D O 1
ATOM 8018 N N . ARG B 1 266 ? 6.640 -13.369 -38.116 1.00 16.52 246 ARG D N 1
ATOM 8019 C CA . ARG B 1 266 ? 7.872 -12.707 -38.502 1.00 17.81 246 ARG D CA 1
ATOM 8020 C C . ARG B 1 266 ? 9.065 -13.340 -37.809 1.00 15.51 246 ARG D C 1
ATOM 8021 O O . ARG B 1 266 ? 10.123 -13.515 -38.419 1.00 20.72 246 ARG D O 1
ATOM 8042 N N . ILE B 1 267 ? 8.920 -13.695 -36.536 1.00 14.71 247 ILE D N 1
ATOM 8043 C CA . ILE B 1 267 ? 10.023 -14.337 -35.839 1.00 14.81 247 ILE D CA 1
ATOM 8044 C C . ILE B 1 267 ? 10.382 -15.658 -36.492 1.00 13.44 247 ILE D C 1
ATOM 8045 O O . ILE B 1 267 ? 11.563 -15.955 -36.709 1.00 14.38 247 ILE D O 1
ATOM 8061 N N . ARG B 1 268 ? 9.374 -16.493 -36.762 1.00 14.80 248 ARG D N 1
ATOM 8062 C CA . ARG B 1 268 ? 9.647 -17.816 -37.299 1.00 17.30 248 ARG D CA 1
ATOM 8063 C C . ARG B 1 268 ? 10.203 -17.720 -38.697 1.00 14.79 248 ARG D C 1
ATOM 8064 O O . ARG B 1 268 ? 10.955 -18.582 -39.131 1.00 20.16 248 ARG D O 1
ATOM 8085 N N . GLU B 1 269 ? 9.848 -16.688 -39.414 1.00 15.81 249 GLU D N 1
ATOM 8086 C CA . GLU B 1 269 ? 10.441 -16.543 -40.730 1.00 17.54 249 GLU D CA 1
ATOM 8087 C C . GLU B 1 269 ? 11.914 -16.168 -40.670 1.00 16.65 249 GLU D C 1
ATOM 8088 O O . GLU B 1 269 ? 12.659 -16.459 -41.608 1.00 15.39 249 GLU D O 1
ATOM 8100 N N . THR B 1 270 ? 12.351 -15.532 -39.593 1.00 18.08 250 THR D N 1
ATOM 8101 C CA . THR B 1 270 ? 13.747 -15.161 -39.387 1.00 14.32 250 THR D CA 1
ATOM 8102 C C . THR B 1 270 ? 14.502 -16.237 -38.608 1.00 17.10 250 THR D C 1
ATOM 8103 O O . THR B 1 270 ? 15.678 -16.497 -38.895 1.00 16.71 250 THR D O 1
ATOM 8113 N N . PHE B 1 271 ? 13.829 -16.880 -37.639 1.00 15.36 251 PHE D N 1
ATOM 8114 C CA . PHE B 1 271 ? 14.384 -17.951 -36.823 1.00 15.88 251 PHE D CA 1
ATOM 8115 C C . PHE B 1 271 ? 13.454 -19.149 -36.967 1.00 20.81 251 PHE D C 1
ATOM 8116 O O . PHE B 1 271 ? 12.570 -19.361 -36.126 1.00 19.67 251 PHE D O 1
ATOM 8133 N N . PRO B 1 272 ? 13.623 -19.960 -38.015 1.00 21.68 252 PRO D N 1
ATOM 8134 C CA . PRO B 1 272 ? 12.653 -21.047 -38.251 1.00 22.30 252 PRO D CA 1
ATOM 8135 C C . PRO B 1 272 ? 12.504 -21.990 -37.060 1.00 19.02 252 PRO D C 1
ATOM 8136 O O . PRO B 1 272 ? 11.452 -22.630 -36.892 1.00 21.26 252 PRO D O 1
ATOM 8147 N N . GLN B 1 273 ? 13.512 -22.067 -36.215 1.00 21.20 253 GLN D N 1
ATOM 8148 C CA . GLN B 1 273 ? 13.473 -22.938 -35.062 1.00 21.36 253 GLN D CA 1
ATOM 8149 C C . GLN B 1 273 ? 12.699 -22.345 -33.897 1.00 19.52 253 GLN D C 1
ATOM 8150 O O . GLN B 1 273 ? 12.615 -22.986 -32.853 1.00 23.07 253 GLN D O 1
ATOM 8164 N N . ALA B 1 274 ? 12.145 -21.150 -34.036 1.00 17.89 254 ALA D N 1
ATOM 8165 C CA . ALA B 1 274 ? 11.552 -20.477 -32.893 1.00 16.36 254 ALA D CA 1
ATOM 8166 C C . ALA B 1 274 ? 10.420 -21.307 -32.312 1.00 18.18 254 ALA D C 1
ATOM 8167 O O . ALA B 1 274 ? 9.540 -21.784 -33.037 1.00 17.63 254 ALA D O 1
ATOM 8174 N N . ASP B 1 275 ? 10.461 -21.487 -30.991 1.00 15.50 255 ASP D N 1
ATOM 8175 C CA . ASP B 1 275 ? 9.409 -22.190 -30.283 1.00 16.41 255 ASP D CA 1
ATOM 8176 C C . ASP B 1 275 ? 8.593 -21.180 -29.489 1.00 14.01 255 ASP D C 1
ATOM 8177 O O . ASP B 1 275 ? 9.003 -20.729 -28.422 1.00 14.75 255 ASP D O 1
ATOM 8186 N N . ILE B 1 276 ? 7.414 -20.871 -29.997 1.00 15.34 256 ILE D N 1
ATOM 8187 C CA . ILE B 1 276 ? 6.651 -19.721 -29.558 1.00 13.75 256 ILE D CA 1
ATOM 8188 C C . ILE B 1 276 ? 5.303 -20.201 -29.064 1.00 13.98 256 ILE D C 1
ATOM 8189 O O . ILE B 1 276 ? 4.527 -20.779 -29.832 1.00 15.69 256 ILE D O 1
ATOM 8205 N N . LYS B 1 277 ? 5.015 -19.931 -27.804 1.00 13.71 257 LYS D N 1
ATOM 8206 C CA . LYS B 1 277 ? 3.706 -20.193 -27.233 1.00 16.28 257 LYS D CA 1
ATOM 8207 C C . LYS B 1 277 ? 2.970 -18.876 -27.035 1.00 12.56 257 LYS D C 1
ATOM 8208 O O . LYS B 1 277 ? 3.581 -17.839 -26.778 1.00 14.29 257 LYS D O 1
ATOM 8227 N N . ILE B 1 278 ? 1.656 -18.919 -27.189 1.00 13.87 258 ILE D N 1
ATOM 8228 C CA . ILE B 1 278 ? 0.803 -17.770 -26.927 1.00 16.79 258 ILE D CA 1
ATOM 8229 C C . ILE B 1 278 ? -0.254 -18.184 -25.914 1.00 16.04 258 ILE D C 1
ATOM 8230 O O . ILE B 1 278 ? -0.888 -19.234 -26.049 1.00 19.82 258 ILE D O 1
ATOM 8246 N N . LEU B 1 279 ? -0.424 -17.370 -24.887 1.00 16.80 259 LEU D N 1
ATOM 8247 C CA . LEU B 1 279 ? -1.296 -17.698 -23.777 1.00 18.72 259 LEU D CA 1
ATOM 8248 C C . LEU B 1 279 ? -2.074 -16.467 -23.371 1.00 12.50 259 LEU D C 1
ATOM 8249 O O . LEU B 1 279 ? -1.587 -15.344 -23.529 1.00 13.22 259 LEU D O 1
ATOM 8265 N N . PRO B 1 280 ? -3.239 -16.637 -22.795 1.00 15.44 260 PRO D N 1
ATOM 8266 C CA . PRO B 1 280 ? -3.947 -15.487 -22.257 1.00 16.92 260 PRO D CA 1
ATOM 8267 C C . PRO B 1 280 ? -3.382 -15.108 -20.907 1.00 10.94 260 PRO D C 1
ATOM 8268 O O . PRO B 1 280 ? -2.982 -15.956 -20.112 1.00 15.40 260 PRO D O 1
ATOM 8279 N N . THR B 1 281 ? -3.383 -13.804 -20.664 1.00 12.46 261 THR D N 1
ATOM 8280 C CA . THR B 1 281 ? -2.979 -13.275 -19.372 1.00 15.98 261 THR D CA 1
ATOM 8281 C C . THR B 1 281 ? -3.946 -13.666 -18.261 1.00 17.77 261 THR D C 1
ATOM 8282 O O . THR B 1 281 ? -5.174 -13.713 -18.445 1.00 16.45 261 THR D O 1
ATOM 8292 N N . SER B 1 282 ? -3.376 -13.926 -17.089 1.00 15.94 262 SER D N 1
ATOM 8293 C CA . SER B 1 282 ? -4.157 -14.154 -15.897 1.00 10.44 262 SER D CA 1
ATOM 8294 C C . SER B 1 282 ? -4.948 -12.898 -15.616 1.00 14.01 262 SER D C 1
ATOM 8295 O O . SER B 1 282 ? -4.789 -11.896 -16.310 1.00 14.87 262 SER D O 1
ATOM 8302 N N . GLY B 1 283 ? -5.788 -12.924 -14.585 1.00 12.79 263 GLY D N 1
ATOM 8303 C CA . GLY B 1 283 ? -6.517 -11.718 -14.226 1.00 13.85 263 GLY D CA 1
ATOM 8304 C C . GLY B 1 283 ? -5.611 -10.572 -13.819 1.00 10.70 263 GLY D C 1
ATOM 8305 O O . GLY B 1 283 ? -5.822 -9.434 -14.214 1.00 14.85 263 GLY D O 1
ATOM 8309 N N . LEU B 1 284 ? -4.594 -10.860 -13.018 1.00 13.48 264 LEU D N 1
ATOM 8310 C CA . LEU B 1 284 ? -3.686 -9.815 -12.577 1.00 12.49 264 LEU D CA 1
ATOM 8311 C C . LEU B 1 284 ? -2.907 -9.247 -13.744 1.00 10.04 264 LEU D C 1
ATOM 8312 O O . LEU B 1 284 ? -2.757 -8.030 -13.880 1.00 13.17 264 LEU D O 1
ATOM 8328 N N . CYS B 1 285 ? -2.358 -10.116 -14.567 1.00 13.27 265 CYS D N 1
ATOM 8329 C CA . CYS B 1 285 ? -1.673 -9.628 -15.744 1.00 12.04 265 CYS D CA 1
ATOM 8330 C C . CYS B 1 285 ? -2.619 -8.880 -16.661 1.00 11.79 265 CYS D C 1
ATOM 8331 O O . CYS B 1 285 ? -2.227 -7.868 -17.231 1.00 13.54 265 CYS D O 1
ATOM 8339 N N . SER B 1 286 ? -3.878 -9.330 -16.778 1.00 11.83 266 SER D N 1
ATOM 8340 C CA . SER B 1 286 ? -4.874 -8.620 -17.590 1.00 10.83 266 SER D CA 1
ATOM 8341 C C . SER B 1 286 ? -5.174 -7.255 -17.006 1.00 11.66 266 SER D C 1
ATOM 8342 O O . SER B 1 286 ? -5.297 -6.267 -17.728 1.00 13.17 266 SER D O 1
ATOM 8349 N N . PHE B 1 287 ? -5.289 -7.187 -15.688 1.00 11.09 267 PHE D N 1
ATOM 8350 C CA . PHE B 1 287 ? -5.594 -5.936 -15.028 1.00 10.41 267 PHE D CA 1
ATOM 8351 C C . PHE B 1 287 ? -4.508 -4.911 -15.290 1.00 12.67 267 PHE D C 1
ATOM 8352 O O . PHE B 1 287 ? -4.792 -3.754 -15.607 1.00 11.50 267 PHE D O 1
ATOM 8369 N N . TYR B 1 288 ? -3.254 -5.316 -15.175 1.00 12.94 268 TYR D N 1
ATOM 8370 C CA . TYR B 1 288 ? -2.180 -4.349 -15.315 1.00 10.83 268 TYR D CA 1
ATOM 8371 C C . TYR B 1 288 ? -1.696 -4.147 -16.741 1.00 10.54 268 TYR D C 1
ATOM 8372 O O . TYR B 1 288 ? -1.296 -3.033 -17.096 1.00 12.93 268 TYR D O 1
ATOM 8389 N N . ALA B 1 289 ? -1.697 -5.172 -17.561 1.00 11.54 269 ALA D N 1
ATOM 8390 C CA . ALA B 1 289 ? -1.338 -4.975 -18.956 1.00 10.90 269 ALA D CA 1
ATOM 8391 C C . ALA B 1 289 ? -2.478 -4.383 -19.770 1.00 14.86 269 ALA D C 1
ATOM 8392 O O . ALA B 1 289 ? -2.220 -3.759 -20.805 1.00 15.75 269 ALA D O 1
ATOM 8399 N N . GLU B 1 290 ? -3.718 -4.584 -19.325 1.00 14.33 270 GLU D N 1
ATOM 8400 C CA . GLU B 1 290 ? -4.903 -3.974 -19.904 1.00 14.50 270 GLU D CA 1
ATOM 8401 C C . GLU B 1 290 ? -5.199 -4.422 -21.329 1.00 14.72 270 GLU D C 1
ATOM 8402 O O . GLU B 1 290 ? -4.434 -5.184 -21.925 1.00 15.74 270 GLU D O 1
ATOM 8414 N N . GLU B 1 291 ? -6.333 -3.995 -21.865 1.00 15.19 271 GLU D N 1
ATOM 8415 C CA . GLU B 1 291 ? -6.783 -4.544 -23.132 1.00 13.18 271 GLU D CA 1
ATOM 8416 C C . GLU B 1 291 ? -5.756 -4.255 -24.218 1.00 15.85 271 GLU D C 1
ATOM 8417 O O . GLU B 1 291 ? -5.285 -3.127 -24.364 1.00 13.34 271 GLU D O 1
ATOM 8429 N N . GLY B 1 292 ? -5.399 -5.297 -24.958 1.00 14.09 272 GLY D N 1
ATOM 8430 C CA . GLY B 1 292 ? -4.404 -5.210 -26.002 1.00 15.23 272 GLY D CA 1
ATOM 8431 C C . GLY B 1 292 ? -2.973 -5.452 -25.569 1.00 11.20 272 GLY D C 1
ATOM 8432 O O . GLY B 1 292 ? -2.087 -5.417 -26.414 1.00 15.04 272 GLY D O 1
ATOM 8436 N N . GLY B 1 293 ? -2.740 -5.714 -24.284 1.00 12.20 273 GLY D N 1
ATOM 8437 C CA . GLY B 1 293 ? -1.381 -5.844 -23.773 1.00 11.43 273 GLY D CA 1
ATOM 8438 C C . GLY B 1 293 ? -0.688 -7.138 -24.159 1.00 12.14 273 GLY D C 1
ATOM 8439 O O . GLY B 1 293 ? -1.304 -8.158 -24.443 1.00 12.48 273 GLY D O 1
ATOM 8443 N N . LEU B 1 294 ? 0.645 -7.073 -24.171 1.00 12.73 274 LEU D N 1
ATOM 8444 C CA . LEU B 1 294 ? 1.505 -8.212 -24.452 1.00 10.69 274 LEU D CA 1
ATOM 8445 C C . LEU B 1 294 ? 2.643 -8.219 -23.454 1.00 11.90 274 LEU D C 1
ATOM 8446 O O . LEU B 1 294 ? 3.313 -7.198 -23.298 1.00 14.00 274 LEU D O 1
ATOM 8462 N N . LEU B 1 295 ? 2.869 -9.374 -22.822 1.00 12.57 275 LEU D N 1
ATOM 8463 C CA . LEU B 1 295 ? 4.022 -9.645 -21.963 1.00 13.74 275 LEU D CA 1
ATOM 8464 C C . LEU B 1 295 ? 4.774 -10.816 -22.575 1.00 13.60 275 LEU D C 1
ATOM 8465 O O . LEU B 1 295 ? 4.380 -11.967 -22.411 1.00 14.31 275 LEU D O 1
ATOM 8481 N N . MET B 1 296 ? 5.868 -10.543 -23.243 1.00 14.40 276 MET D N 1
ATOM 8482 C CA . MET B 1 296 ? 6.555 -11.564 -24.007 1.00 10.95 276 MET D CA 1
ATOM 8483 C C . MET B 1 296 ? 7.847 -11.953 -23.311 1.00 10.49 276 MET D C 1
ATOM 8484 O O . MET B 1 296 ? 8.810 -11.188 -23.288 1.00 12.54 276 MET D O 1
ATOM 8498 N N . GLY B 1 297 ? 7.860 -13.124 -22.750 1.00 11.37 277 GLY D N 1
ATOM 8499 C CA . GLY B 1 297 ? 9.070 -13.667 -22.208 1.00 13.74 277 GLY D CA 1
ATOM 8500 C C . GLY B 1 297 ? 9.825 -14.385 -23.303 1.00 13.64 277 GLY D C 1
ATOM 8501 O O . GLY B 1 297 ? 9.249 -14.932 -24.235 1.00 12.38 277 GLY D O 1
ATOM 8505 N N . TYR B 1 298 ? 11.137 -14.370 -23.179 1.00 12.02 278 TYR D N 1
ATOM 8506 C CA . TYR B 1 298 ? 11.932 -14.972 -24.231 1.00 11.82 278 TYR D CA 1
ATOM 8507 C C . TYR B 1 298 ? 13.325 -15.327 -23.744 1.00 12.51 278 TYR D C 1
ATOM 8508 O O . TYR B 1 298 ? 13.851 -14.716 -22.818 1.00 12.42 278 TYR D O 1
ATOM 8525 N N . GLU B 1 299 ? 13.896 -16.348 -24.378 1.00 12.03 279 GLU D N 1
ATOM 8526 C CA . GLU B 1 299 ? 15.288 -16.721 -24.179 1.00 14.10 279 GLU D CA 1
ATOM 8527 C C . GLU B 1 299 ? 16.197 -15.934 -25.112 1.00 14.03 279 GLU D C 1
ATOM 8528 O O . GLU B 1 299 ? 15.892 -15.747 -26.291 1.00 15.27 279 GLU D O 1
ATOM 8540 N N . ILE B 1 300 ? 17.338 -15.507 -24.581 1.00 15.74 280 ILE D N 1
ATOM 8541 C CA . ILE B 1 300 ? 18.432 -14.987 -25.396 1.00 17.69 280 ILE D CA 1
ATOM 8542 C C . ILE B 1 300 ? 19.434 -16.113 -25.603 1.00 22.33 280 ILE D C 1
ATOM 8543 O O . ILE B 1 300 ? 19.811 -16.796 -24.648 1.00 19.28 280 ILE D O 1
ATOM 8559 N N . ASP B 1 301 ? 19.823 -16.339 -26.851 1.00 31.06 281 ASP D N 1
ATOM 8560 C CA . ASP B 1 301 ? 20.463 -17.595 -27.203 1.00 38.76 281 ASP D CA 1
ATOM 8561 C C . ASP B 1 301 ? 19.632 -18.778 -26.690 1.00 33.07 281 ASP D C 1
ATOM 8562 O O . ASP B 1 301 ? 19.849 -19.424 -25.648 1.00 34.74 281 ASP D O 1
#

Organism: Streptococcus pneumoniae (strain ATCC BAA-255 / R6) (NCBI:txid171101)

Nearest PDB structures (foldseek):
  6cng-assembly2_D  TM=1.001E+00  e=1.647E-58  Streptococcus pneumoniae R6
  5uxy-assembly1_A  TM=9.769E-01  e=1.207E-34  Lachnospira eligens
  5v85-assembly1_A  TM=9.037E-01  e=9.456E-27  Mediterraneibacter gnavus ATCC 29149
  5v85-assembly1_B  TM=8.982E-01  e=2.202E-26  Mediterraneibacter gnavus ATCC 29149
  1pzx-assembly2_B  TM=8.710E-01  e=1.474E-21  Geobacillus stearothermophilus

Radius of gyration: 25.06 Å; Cα contacts (8 Å, |Δi|>4): 1305; chains: 2; bounding box: 39×62×82 Å

InterPro domains:
  IPR003797 DegV [PF02645] (3-272)
  IPR003797 DegV [PS51482] (3-280)
  IPR003797 DegV [TIGR00762] (4-278)
  IPR043168 DegV, C-terminal domain [G3DSA:3.30.1180.10] (154-281)
  IPR050270 DegV domain-containing [PTHR33434] (1-277)

Solvent-accessible surface area: 22775 Å² total; per-residue (Å²): 135,44,14,28,0,0,0,0,0,0,0,10,10,74,156,8,74,119,76,10,143,86,13,71,27,40,32,5,36,6,39,0,77,2,46,151,95,77,14,64,1,54,74,106,28,88,32,86,78,0,3,121,32,11,95,85,36,109,117,53,6,63,9,32,44,4,18,2,27,46,0,12,181,8,0,128,65,8,96,11,0,0,0,0,0,14,8,11,41,24,15,11,0,28,29,8,0,82,10,0,61,97,13,17,57,70,37,89,108,136,18,90,7,42,28,9,33,4,63,4,15,0,0,9,0,0,0,0,0,26,34,0,10,34,13,14,104,116,63,46,48,16,101,86,0,32,128,27,2,69,42,7,45,127,76,4,81,8,4,10,8,4,28,84,1,60,5,14,24,101,5,0,29,7,0,96,101,42,11,81,66,1,8,78,158,90,22,59,0,0,0,86,26,12,163,87,3,40,35,80,50,58,56,105,5,142,14,26,158,134,5,20,78,4,2,23,49,13,3,72,145,44,31,11,79,15,25,51,0,0,0,0,7,28,98,19,100,148,26,0,80,95,2,5,62,84,1,82,131,64,44,98,152,14,67,36,51,65,35,92,5,1,0,6,4,0,0,25,4,1,51,20,0,7,17,0,0,6,28,26,152,164,48,30,25,0,0,0,0,0,0,0,13,24,70,110,9,113,105,54,11,146,70,14,73,14,32,24,5,36,6,38,0,55,0,41,124,84,71,25,68,0,52,74,104,28,83,35,88,82,0,2,111,27,9,89,88,35,107,111,38,3,44,22,42,34,3,8,2,20,34,0,13,144,10,0,120,66,6,115,10,0,0,0,0,0,19,6,6,42,22,10,11,0,38,32,8,0,83,9,0,58,83,12,24,41,66,36,82,94,125,10,87,8,45,25,6,32,6,61,4,18,0,0,12,0,0,1,0,0,30,49,0,16,35,15,12,102,113,66,41,44,19,102,91,0,38,136,33,0,63,45,25,47,116,87,0,83,8,5,8,7,5,30,82,6,66,2,13,21,78,1,0,38,6,0,90,98,30,18,88,61,2,20,64,130,114,31,43,0,0,0,56,18,16,155,89,2,39,33,69,60,64,61,119,4,150,20,58,160,104,3,9,74,2,2,42,46,16,2,74,138,44,32,9,43,5,15,57,1,0,0,0,7,24,90,13,82,158,14,0,99,81,4,0,74,70,1,101,122,69,35,111,115,12,65,21,61,48,27,92,3,3,0,6,5,0,0,31,3,3,52,16,0,7,16,0,0,5,21,32,136